Protein AF-A0A1D9LI53-F1 (afdb_monomer_lite)

Sequence (551 aa):
MQDQLKSISTPDSLFHDGNPATGELGTVVTADWLNSMQSAVQSTQQELLAVINSNNGQKADPTRQDQLLQAMRNISWGGNNKPTTLAGYGIAIASQAEAEAGTDNVKAMTPLRVEQALNALGLSGYAKVITSGSLQAVRPNGLYHIDSNLVSGTPDKSNGMLLVNFLNDKWGSQVYWMWGGATYEQRLENGNWQPWVKLLKTGQQSTLADYGITDAASKTDLQKAVNDLVAGAPGALNTLQELAAALGNDANYAASITKQLSGKADKATTLSGYGISDAFPLRPPLGAGVDLNTVQDTGIFHQPRNANISTGQNYPAELAGMLMVYSSESMVYQIYLPYDGSNISWRVGYNKNWSIWKRSVDSTYVDTKAKTEADRGRDEAIKSTNKHFPGQLVPMFTSKPPAGLLICNGAAVSRDIYPDLFSAIGTTYGAGDGTKTFNLPNIPDGFAMLAANGTPVGAITQGEIKSHAHATNSSVDEAGGHLHGMNLTSQGGNSNPAGAVASAGYNWTGYNPSPMNIAGAHTHNITVNIQATGSPNNYASGMKVTICIAY

pLDDT: mean 78.02, std 18.56, range [34.81, 97.12]

Secondary structure (DSSP, 8-state):
-PPPPPPPSSTTSS----BTTTTBPPPP--HHHHHHHHHHHHHHHHHHHHHHHHTTTPPP-TT-SSHHHHHHHHHHHSSSS--SSTGGGT-PBPPHHHHHHT--SSSBPPHHHHHHHHHHTT-SSSPEEE-SEEGGG--SSEEEEE-TTTEE--SSS--EEEEEEEEETTEEEEEEEETTSEEEEEEEETTEEPPPEEEEETT---SGGGGT--SSPPHHHHHHHHHHHHHH--STTHHHHHHHHHTTT-TTHHHHHHHHHHTSPP--SSTGGGT--SSPPBPPPP-TT-BGGG--SSEEEEE--HHHHTT-BS-SSSS-EEEEEEE-SSEEEEEEEETT-PPPEEEEEETTEEPPPEE---TT--------TTSHHHHTTTS-S--PPTT-EEEESSSSPPTTEEE-B--EEETTTSHHHHHHHTTTT--TTSSSEEEPPB--TT------SSS-TTSS-TT----------------------------------S----------------------------------SPPTT---TT---EEEEE-

Organism: NCBI:txid1108595

Foldseek 3Di:
DDDDQDFAPDPVSDWDPADPVVRRHTRDDDPSRVVSVVVVVVVVVVVLQVLLCVLVRDGDDPVDDCSSVQSVCCVQQNGDDDDPDCVSSVAAADDLVCLLVVPDPRHDYDPVSVLSNCVNQQHNDHAAEDQAEEPVPDDDFHKYWDQLVHYDDDPDSATWIKGWFDPDQQWTKIWTDGVQFFIWMWIRHGNDIDDIDTDDGPPDDPDPVNVVNPPDQDPVNVVVVVVVCLVVDPDPSVVVVVVCVVLVVDPPSVVVVVVVVVPDQDPDPDCVSVVNDPDAAADEEDAAQAEVLPVADAHKYWPPDLRSCVNYHDDPDSATFMWGWDDDPFKIKIWTQGPVRAWIWIWMQGNSNIDRIDTDDDPPDDPPDDDDDPVVPPVVVVPCPPPDQQFDKDWDLDPDDDPQKDFQQFDKDFCVVRVRNCVVCPQVSHCRVVPGTHTGHHDAWPDDDDDDDPDDDPDDDPDDDPDDDDDDDDDDDDDDDDDDDDDDDDDDDDDDPDDDDDDDDDDDDDPDPDDPDDDDDDDDPPPPPPPCPDDPVRDHDPRTIGMIGGD

Radius of gyration: 89.28 Å; chains: 1; bounding box: 207×106×240 Å

Structure (mmCIF, N/CA/C/O backbone):
data_AF-A0A1D9LI53-F1
#
_entry.id   AF-A0A1D9LI53-F1
#
loop_
_atom_site.group_PDB
_atom_site.id
_atom_site.type_symbol
_atom_site.label_atom_id
_atom_site.label_alt_id
_atom_site.label_comp_id
_atom_site.label_asym_id
_atom_site.label_entity_id
_atom_site.label_seq_id
_atom_site.pdbx_PDB_ins_code
_atom_site.Cartn_x
_atom_site.Cartn_y
_atom_site.Cartn_z
_atom_site.occupancy
_atom_site.B_iso_or_equiv
_atom_site.auth_seq_id
_atom_site.auth_comp_id
_atom_site.auth_asym_id
_atom_site.auth_atom_id
_atom_site.pdbx_PDB_model_num
ATOM 1 N N . MET A 1 1 ? -48.014 -6.462 95.718 1.00 78.06 1 MET A N 1
ATOM 2 C CA . MET A 1 1 ? -47.935 -7.704 96.534 1.00 78.06 1 MET A CA 1
ATOM 3 C C . MET A 1 1 ? -47.434 -7.382 97.945 1.00 78.06 1 MET A C 1
ATOM 5 O O . MET A 1 1 ? -46.545 -6.549 98.064 1.00 78.06 1 MET A O 1
ATOM 9 N N . GLN A 1 2 ? -48.024 -7.975 98.991 1.00 79.69 2 GLN A N 1
ATOM 10 C CA . GLN A 1 2 ? -47.603 -7.783 100.391 1.00 79.69 2 GLN A CA 1
ATOM 11 C C . GLN A 1 2 ? -46.211 -8.385 100.662 1.00 79.69 2 GLN A C 1
ATOM 13 O O . GLN A 1 2 ? -45.831 -9.366 100.025 1.00 79.69 2 GLN A O 1
ATOM 18 N N . ASP A 1 3 ? -45.494 -7.826 101.639 1.00 79.12 3 ASP A N 1
ATOM 19 C CA . ASP A 1 3 ? -44.270 -8.406 102.200 1.00 79.12 3 ASP A CA 1
ATOM 20 C C . ASP A 1 3 ? -44.484 -9.827 102.755 1.00 79.12 3 ASP A C 1
ATOM 22 O O . ASP A 1 3 ? -45.599 -10.233 103.099 1.00 79.12 3 ASP A O 1
ATOM 26 N N . GLN A 1 4 ? -43.387 -10.583 102.864 1.00 81.94 4 GLN A N 1
ATOM 27 C CA . GLN A 1 4 ? -43.391 -11.955 103.369 1.00 81.94 4 GLN A CA 1
ATOM 28 C C . GLN A 1 4 ? -44.039 -12.048 104.762 1.00 81.94 4 GLN A C 1
ATOM 30 O O . GLN A 1 4 ? -43.874 -11.169 105.611 1.00 81.94 4 GLN A O 1
ATOM 35 N N . LEU A 1 5 ? -44.772 -13.139 105.003 1.00 85.19 5 LEU A N 1
ATOM 36 C CA . LEU A 1 5 ? -45.411 -13.393 106.292 1.00 85.19 5 LEU A CA 1
ATOM 37 C C . LEU A 1 5 ? -44.391 -13.398 107.422 1.00 85.19 5 LEU A C 1
ATOM 39 O O . LEU A 1 5 ? -43.309 -13.972 107.302 1.00 85.19 5 LEU A O 1
ATOM 43 N N . LYS A 1 6 ? -44.786 -12.811 108.549 1.00 83.12 6 LYS A N 1
ATOM 44 C CA . LYS A 1 6 ? -44.000 -12.875 109.777 1.00 83.12 6 LYS A CA 1
ATOM 45 C C . LYS A 1 6 ? -43.859 -14.331 110.229 1.00 83.12 6 LYS A C 1
ATOM 47 O O . LYS A 1 6 ? -44.843 -15.074 110.237 1.00 83.12 6 LYS A O 1
ATOM 52 N N . SER A 1 7 ? -42.648 -14.706 110.631 1.00 83.12 7 SER A N 1
ATOM 53 C CA . SER A 1 7 ? -42.361 -16.013 111.223 1.00 83.12 7 SER A CA 1
ATOM 54 C C . SER A 1 7 ? -43.152 -16.239 112.511 1.00 83.12 7 SER A C 1
ATOM 56 O O . SER A 1 7 ? -43.461 -15.299 113.247 1.00 83.12 7 SER A O 1
ATOM 58 N N . ILE A 1 8 ? -43.461 -17.503 112.790 1.00 85.75 8 ILE A N 1
ATOM 59 C CA . ILE A 1 8 ? -44.105 -17.928 114.035 1.00 85.75 8 ILE A CA 1
ATOM 60 C C . ILE A 1 8 ? -43.053 -17.946 115.148 1.00 85.75 8 ILE A C 1
ATOM 62 O O . ILE A 1 8 ? -41.885 -18.241 114.905 1.00 85.75 8 ILE A O 1
ATOM 66 N N . SER A 1 9 ? -43.454 -17.613 116.374 1.00 82.69 9 SER A N 1
ATOM 67 C CA . SER A 1 9 ? -42.551 -17.518 117.527 1.00 82.69 9 SER A CA 1
ATOM 68 C C . SER A 1 9 ? -42.229 -18.892 118.140 1.00 82.69 9 SER A C 1
ATOM 70 O O . SER A 1 9 ? -42.494 -19.133 119.317 1.00 82.69 9 SER A O 1
ATOM 72 N N . THR A 1 10 ? -41.655 -19.784 117.336 1.00 85.06 10 THR A N 1
ATOM 73 C CA . THR A 1 10 ? -41.112 -21.098 117.718 1.00 85.06 10 THR A CA 1
ATOM 74 C C . THR A 1 10 ? -39.640 -21.183 117.288 1.00 85.06 10 THR A C 1
ATOM 76 O O . THR A 1 10 ? -39.233 -20.441 116.390 1.00 85.06 10 THR A O 1
ATOM 79 N N . PRO A 1 11 ? -38.804 -22.049 117.900 1.00 83.88 11 PRO A N 1
ATOM 80 C CA . PRO A 1 11 ? -37.367 -22.117 117.597 1.00 83.88 11 PRO A CA 1
ATOM 81 C C . PRO A 1 11 ? -37.030 -22.366 116.120 1.00 83.88 11 PRO A C 1
ATOM 83 O O . PRO A 1 11 ? -35.980 -21.934 115.650 1.00 83.88 11 PRO A O 1
ATOM 86 N N . ASP A 1 12 ? -37.921 -23.034 115.388 1.00 89.25 12 ASP A N 1
ATOM 87 C CA . ASP A 1 12 ? -37.799 -23.348 113.962 1.00 89.25 12 ASP A CA 1
ATOM 88 C C . ASP A 1 12 ? -38.785 -22.567 113.073 1.00 89.25 12 ASP A C 1
ATOM 90 O O . ASP A 1 12 ? -38.812 -22.769 111.861 1.00 89.25 12 ASP A O 1
ATOM 94 N N . SER A 1 13 ? -39.569 -21.647 113.649 1.00 89.19 13 SER A N 1
ATOM 95 C CA . SER A 1 13 ? -40.595 -20.853 112.955 1.00 89.19 13 SER A CA 1
ATOM 96 C C . SER A 1 13 ? -41.747 -21.654 112.325 1.00 89.19 13 SER A C 1
ATOM 98 O O . SER A 1 13 ? -42.427 -21.130 111.438 1.00 89.19 13 SER A O 1
ATOM 100 N N . LEU A 1 14 ? -41.998 -22.890 112.774 1.00 88.50 14 LEU A N 1
ATOM 101 C CA . LEU A 1 14 ? -43.106 -23.740 112.319 1.00 88.50 14 LEU A CA 1
ATOM 102 C C . LEU A 1 14 ? -44.172 -23.942 113.405 1.00 88.50 14 LEU A C 1
ATOM 104 O O . LEU A 1 14 ? -43.928 -23.728 114.594 1.00 88.50 14 LEU A O 1
ATOM 108 N N . PHE A 1 15 ? -45.372 -24.348 112.982 1.00 90.56 15 PHE A N 1
ATOM 109 C CA . PHE A 1 15 ? -46.418 -24.811 113.893 1.00 90.56 15 PHE A CA 1
ATOM 110 C C . PHE A 1 15 ? -46.139 -26.250 114.327 1.00 90.56 15 PHE A C 1
ATOM 112 O O . PHE A 1 15 ? -45.889 -27.108 113.483 1.00 90.56 15 PHE A O 1
ATOM 119 N N . HIS A 1 16 ? -46.268 -26.506 115.627 1.00 89.31 16 HIS A N 1
ATOM 120 C CA . HIS A 1 16 ? -46.162 -27.838 116.223 1.00 89.31 16 HIS A CA 1
ATOM 121 C C . HIS A 1 16 ? -47.470 -28.246 116.893 1.00 89.31 16 HIS A C 1
ATOM 123 O O . HIS A 1 16 ? -48.120 -27.416 117.540 1.00 89.31 16 HIS A O 1
ATOM 129 N N . ASP A 1 17 ? -47.827 -29.523 116.777 1.00 89.06 17 ASP A N 1
ATOM 130 C CA . ASP A 1 17 ? -48.927 -30.116 117.537 1.00 89.06 17 ASP A CA 1
ATOM 131 C C . ASP A 1 17 ? -48.568 -30.198 119.027 1.00 89.06 17 ASP A C 1
ATOM 133 O O . ASP A 1 17 ? -47.404 -30.329 119.403 1.00 89.06 17 ASP A O 1
ATOM 137 N N . GLY A 1 18 ? -49.579 -30.137 119.894 1.00 85.31 18 GLY A N 1
ATOM 138 C CA . GLY A 1 18 ? -49.377 -30.417 121.315 1.00 85.31 18 GLY A CA 1
ATOM 139 C C . GLY A 1 18 ? -49.153 -31.907 121.557 1.00 85.31 18 GLY A C 1
ATOM 140 O O . GLY A 1 18 ? -49.663 -32.746 120.814 1.00 85.31 18 GLY A O 1
ATOM 141 N N . ASN A 1 19 ? -48.450 -32.249 122.634 1.00 86.81 19 ASN A N 1
ATOM 142 C CA . ASN A 1 19 ? -48.238 -33.628 123.055 1.00 86.81 19 ASN A CA 1
ATOM 143 C C . ASN A 1 19 ? -48.988 -33.910 124.373 1.00 86.81 19 ASN A C 1
ATOM 145 O O . ASN A 1 19 ? -48.516 -33.545 125.456 1.00 86.81 19 ASN A O 1
ATOM 149 N N . PRO A 1 20 ? -50.140 -34.608 124.322 1.00 80.88 20 PRO A N 1
ATOM 150 C CA . PRO A 1 20 ? -50.950 -34.892 125.506 1.00 80.88 20 PRO A CA 1
ATOM 151 C C . PRO A 1 20 ? -50.238 -35.760 126.550 1.00 80.88 20 PRO A C 1
ATOM 153 O O . PRO A 1 20 ? -50.599 -35.713 127.723 1.00 80.88 20 PRO A O 1
ATOM 156 N N . ALA A 1 21 ? -49.241 -36.555 126.142 1.00 82.31 21 ALA A N 1
ATOM 157 C CA . ALA A 1 21 ? -48.503 -37.442 127.037 1.00 82.31 21 ALA A CA 1
ATOM 158 C C . ALA A 1 21 ? -47.450 -36.700 127.879 1.00 82.31 21 ALA A C 1
ATOM 160 O O . ALA A 1 21 ? -47.106 -37.161 128.964 1.00 82.31 21 ALA A O 1
ATOM 161 N N . THR A 1 22 ? -46.948 -35.558 127.397 1.00 83.81 22 THR A N 1
ATOM 162 C CA . THR A 1 22 ? -45.943 -34.730 128.091 1.00 83.81 22 THR A CA 1
ATOM 163 C C . THR A 1 22 ? -46.527 -33.440 128.669 1.00 83.81 22 THR A C 1
ATOM 165 O O . THR A 1 22 ? -45.850 -32.753 129.430 1.00 83.81 22 THR A O 1
ATOM 168 N N . GLY A 1 23 ? -47.780 -33.114 128.333 1.00 84.44 23 GLY A N 1
ATOM 169 C CA . GLY A 1 23 ? -48.432 -31.858 128.712 1.00 84.44 23 GLY A CA 1
ATOM 170 C C . GLY A 1 23 ? -47.985 -30.653 127.878 1.00 84.44 23 GLY A C 1
ATOM 171 O O . GLY A 1 23 ? -48.347 -29.524 128.203 1.00 84.44 23 GLY A O 1
ATOM 172 N N . GLU A 1 24 ? -47.206 -30.872 126.816 1.00 85.00 24 GLU A N 1
ATOM 173 C CA . GLU A 1 24 ? -46.752 -29.819 125.909 1.00 85.00 24 GLU A CA 1
ATOM 174 C C . GLU A 1 24 ? -47.931 -29.291 125.083 1.00 85.00 24 GLU A C 1
ATOM 176 O O . GLU A 1 24 ? -48.647 -30.051 124.425 1.00 85.00 24 GLU A O 1
ATOM 181 N N . LEU A 1 25 ? -48.166 -27.981 125.144 1.00 83.88 25 LEU A N 1
ATOM 182 C CA . LEU A 1 25 ? -49.247 -27.333 124.406 1.00 83.88 25 LEU A CA 1
ATOM 183 C C . LEU A 1 25 ? -48.830 -27.104 122.952 1.00 83.88 25 LEU A C 1
ATOM 185 O O . LEU A 1 25 ? -47.687 -26.752 122.675 1.00 83.88 25 LEU A O 1
ATOM 189 N N . GLY A 1 26 ? -49.779 -27.260 122.028 1.00 86.19 26 GLY A N 1
ATOM 190 C CA . GLY A 1 26 ? -49.544 -26.967 120.617 1.00 86.19 26 GLY A CA 1
ATOM 191 C C . GLY A 1 26 ? -49.272 -25.484 120.371 1.00 86.19 26 GLY A C 1
ATOM 192 O O . GLY A 1 26 ? -49.660 -24.613 121.156 1.00 86.19 26 GLY A O 1
ATOM 193 N N . THR A 1 27 ? -48.623 -25.189 119.248 1.00 90.69 27 THR A N 1
ATOM 194 C CA . THR A 1 27 ? -48.336 -23.811 118.846 1.00 90.69 27 THR A CA 1
ATOM 195 C C . THR A 1 27 ? -49.636 -23.085 118.523 1.00 90.69 27 THR A C 1
ATOM 197 O O . THR A 1 27 ? -50.398 -23.495 117.648 1.00 90.69 27 THR A O 1
ATOM 200 N N . VAL A 1 28 ? -49.895 -21.980 119.219 1.00 86.19 28 VAL A N 1
ATOM 201 C CA . VAL A 1 28 ? -51.108 -21.190 119.001 1.00 86.19 28 VAL A CA 1
ATOM 202 C C . VAL A 1 28 ? -51.012 -20.437 117.679 1.00 86.19 28 VAL A C 1
ATOM 204 O O . VAL A 1 28 ? -50.047 -19.714 117.421 1.00 86.19 28 VAL A O 1
ATOM 207 N N . VAL A 1 29 ? -52.058 -20.548 116.862 1.00 88.12 29 VAL A N 1
ATOM 208 C CA . VAL A 1 29 ? -52.227 -19.706 115.679 1.00 88.12 29 VAL A CA 1
ATOM 209 C C . VAL A 1 29 ? -52.637 -18.304 116.131 1.00 88.12 29 VAL A C 1
ATOM 211 O O . VAL A 1 29 ? -53.747 -18.092 116.617 1.00 88.12 29 VAL A O 1
ATOM 214 N N . THR A 1 30 ? -51.726 -17.338 116.007 1.00 88.44 30 THR A N 1
ATOM 215 C CA . THR A 1 30 ? -51.964 -15.971 116.484 1.00 88.44 30 THR A CA 1
ATOM 216 C C . THR A 1 30 ? -52.843 -15.177 115.519 1.00 88.44 30 THR A C 1
ATOM 218 O O . THR A 1 30 ? -52.826 -15.391 114.303 1.00 88.44 30 THR A O 1
ATOM 221 N N . ALA A 1 31 ? -53.581 -14.202 116.060 1.00 87.56 31 ALA A N 1
ATOM 222 C CA . ALA A 1 31 ? -54.343 -13.250 115.253 1.00 87.56 31 ALA A CA 1
ATOM 223 C C . ALA A 1 31 ? -53.432 -12.478 114.285 1.00 87.56 31 ALA A C 1
ATOM 225 O O . ALA A 1 31 ? -53.805 -12.269 113.137 1.00 87.56 31 ALA A O 1
ATOM 226 N N . ASP A 1 32 ? -52.217 -12.119 114.707 1.00 86.31 32 ASP A N 1
ATOM 227 C CA . ASP A 1 32 ? -51.236 -11.441 113.853 1.00 86.31 32 ASP A CA 1
ATOM 228 C C . ASP A 1 32 ? -50.851 -12.275 112.626 1.00 86.31 32 ASP A C 1
ATOM 230 O O . ASP A 1 32 ? -50.770 -11.739 111.517 1.00 86.31 32 ASP A O 1
ATOM 234 N N . TRP A 1 33 ? -50.645 -13.586 112.797 1.00 88.25 33 TRP A N 1
ATOM 235 C CA . TRP A 1 33 ? -50.317 -14.481 111.688 1.00 88.25 33 TRP A CA 1
ATOM 236 C C . TRP A 1 33 ? -51.524 -14.696 110.765 1.00 88.25 33 TRP A C 1
ATOM 238 O O . TRP A 1 33 ? -51.392 -14.541 109.550 1.00 88.25 33 TRP A O 1
ATOM 248 N N . LEU A 1 34 ? -52.718 -14.952 111.318 1.00 89.94 34 LEU A N 1
ATOM 249 C CA . LEU A 1 34 ? -53.946 -15.117 110.524 1.00 89.94 34 LEU A CA 1
ATOM 250 C C . LEU A 1 34 ? -54.336 -13.845 109.763 1.00 89.94 34 LEU A C 1
ATOM 252 O O . LEU A 1 34 ? -54.677 -13.925 108.585 1.00 89.94 34 LEU A O 1
ATOM 256 N N . ASN A 1 35 ? -54.228 -12.669 110.385 1.00 89.88 35 ASN A N 1
ATOM 257 C CA . ASN A 1 35 ? -54.489 -11.387 109.728 1.00 89.88 35 ASN A CA 1
ATOM 258 C C . ASN A 1 35 ? -53.451 -11.089 108.636 1.00 89.88 35 ASN A C 1
ATOM 260 O O . ASN A 1 35 ? -53.804 -10.569 107.575 1.00 89.88 35 ASN A O 1
ATOM 264 N N . SER A 1 36 ? -52.180 -11.448 108.861 1.00 89.12 36 SER A N 1
ATOM 265 C CA . SER A 1 36 ? -51.131 -11.333 107.838 1.00 89.12 36 SER A CA 1
ATOM 266 C C . SER A 1 36 ? -51.402 -12.270 106.659 1.00 89.12 36 SER A C 1
ATOM 268 O O . SER A 1 36 ? -51.256 -11.855 105.512 1.00 89.12 36 SER A O 1
ATOM 270 N N . MET A 1 37 ? -51.861 -13.498 106.924 1.00 90.19 37 MET A N 1
ATOM 271 C CA . MET A 1 37 ? -52.262 -14.450 105.887 1.00 90.19 37 MET A CA 1
ATOM 272 C C . MET A 1 37 ? -53.474 -13.970 105.091 1.00 90.19 37 MET A C 1
ATOM 274 O O . MET A 1 37 ? -53.441 -13.985 103.861 1.00 90.19 37 MET A O 1
ATOM 278 N N . GLN A 1 38 ? -54.515 -13.489 105.773 1.00 91.50 38 GLN A N 1
ATOM 279 C CA . GLN A 1 38 ? -55.689 -12.902 105.132 1.00 91.50 38 GLN A CA 1
ATOM 280 C C . GLN A 1 38 ? -55.295 -11.724 104.235 1.00 91.50 38 GLN A C 1
ATOM 282 O O . GLN A 1 38 ? -55.732 -11.656 103.086 1.00 91.50 38 GLN A O 1
ATOM 287 N N . SER A 1 39 ? -54.437 -10.830 104.729 1.00 90.69 39 SER A N 1
ATOM 288 C CA . SER A 1 39 ? -53.945 -9.686 103.957 1.00 90.69 39 SER A CA 1
ATOM 289 C C . SER A 1 39 ? -53.164 -10.133 102.716 1.00 90.69 39 SER A C 1
ATOM 291 O O . SER A 1 39 ? -53.350 -9.562 101.642 1.00 90.69 39 SER A O 1
ATOM 293 N N . ALA A 1 40 ? -52.357 -11.197 102.817 1.00 91.44 40 ALA A N 1
ATOM 294 C CA . ALA A 1 40 ? -51.507 -11.649 101.713 1.00 91.44 40 ALA A CA 1
ATOM 295 C C . ALA A 1 40 ? -52.348 -12.273 100.595 1.00 91.44 40 ALA A C 1
ATOM 297 O O . ALA A 1 40 ? -52.127 -12.015 99.405 1.00 91.44 40 ALA A O 1
ATOM 298 N N . VAL A 1 41 ? -53.371 -13.037 100.987 1.00 92.00 41 VAL A N 1
ATOM 299 C CA . VAL A 1 41 ? -54.376 -13.581 100.071 1.00 92.00 41 VAL A CA 1
ATOM 300 C C . VAL A 1 41 ? -55.159 -12.449 99.406 1.00 92.00 41 VAL A C 1
ATOM 302 O O . VAL A 1 41 ? -55.269 -12.437 98.182 1.00 92.00 41 VAL A O 1
ATOM 305 N N . GLN A 1 42 ? -55.639 -11.463 100.171 1.00 93.12 42 GLN A N 1
ATOM 306 C CA . GLN A 1 42 ? -56.366 -10.311 99.625 1.00 93.12 42 GLN A CA 1
ATOM 307 C C . GLN A 1 42 ? -55.504 -9.478 98.670 1.00 93.12 42 GLN A C 1
ATOM 309 O O . GLN A 1 42 ? -55.980 -9.096 97.605 1.00 93.12 42 GLN A O 1
ATOM 314 N N . SER A 1 43 ? -54.232 -9.236 98.998 1.00 93.94 43 SER A N 1
ATOM 315 C CA . SER A 1 43 ? -53.300 -8.517 98.123 1.00 93.94 43 SER A CA 1
ATOM 316 C C . SER A 1 43 ? -53.088 -9.263 96.804 1.00 93.94 43 SER A C 1
ATOM 318 O O . SER A 1 43 ? -53.175 -8.659 95.738 1.00 93.94 43 SER A O 1
ATOM 320 N N . THR A 1 44 ? -52.890 -10.583 96.852 1.00 91.75 44 THR A N 1
ATOM 321 C CA . THR A 1 44 ? -52.752 -11.408 95.640 1.00 91.75 44 THR A CA 1
ATOM 322 C C . THR A 1 44 ? -54.038 -11.399 94.809 1.00 91.75 44 THR A C 1
ATOM 324 O O . THR A 1 44 ? -53.993 -11.250 93.589 1.00 91.75 44 THR A O 1
ATOM 327 N N . GLN A 1 45 ? -55.199 -11.502 95.462 1.00 92.31 45 GLN A N 1
ATOM 328 C CA . GLN A 1 45 ? -56.497 -11.395 94.796 1.00 92.31 45 GLN A CA 1
ATOM 329 C C . GLN A 1 45 ? -56.676 -10.030 94.128 1.00 92.31 45 GLN A C 1
ATOM 331 O O . GLN A 1 45 ? -57.158 -9.980 93.004 1.00 92.31 45 GLN A O 1
ATOM 336 N N . GLN A 1 46 ? -56.258 -8.934 94.764 1.00 92.31 46 GLN A N 1
ATOM 337 C CA . GLN A 1 46 ? -56.341 -7.592 94.183 1.00 92.31 46 GLN A CA 1
ATOM 338 C C . GLN A 1 46 ? -55.496 -7.444 92.911 1.00 92.31 46 GLN A C 1
ATOM 340 O O . GLN A 1 46 ? -55.981 -6.848 91.955 1.00 92.31 46 GLN A O 1
ATOM 345 N N . GLU A 1 47 ? -54.292 -8.022 92.851 1.00 93.25 47 GLU A N 1
ATOM 346 C CA . GLU A 1 47 ? -53.464 -8.028 91.629 1.00 93.25 47 GLU A CA 1
ATOM 347 C C . GLU A 1 47 ? -54.157 -8.801 90.493 1.00 93.25 47 GLU A C 1
ATOM 349 O O . GLU A 1 47 ? -54.269 -8.312 89.368 1.00 93.25 47 GLU A O 1
ATOM 354 N N . LEU A 1 48 ? -54.710 -9.985 90.789 1.00 92.62 48 LEU A N 1
ATOM 355 C CA . LEU A 1 48 ? -55.471 -10.768 89.805 1.00 92.62 48 LEU A CA 1
ATOM 356 C C . LEU A 1 48 ? -56.741 -10.036 89.347 1.00 92.62 48 LEU A C 1
ATOM 358 O O . LEU A 1 48 ? -57.072 -10.047 88.160 1.00 92.62 48 LEU A O 1
ATOM 362 N N . LEU A 1 49 ? -57.436 -9.367 90.269 1.00 92.38 49 LEU A N 1
ATOM 363 C CA . LEU A 1 49 ? -58.586 -8.523 89.959 1.00 92.38 49 LEU A CA 1
ATOM 364 C C . LEU A 1 49 ? -58.180 -7.319 89.108 1.00 92.38 49 LEU A C 1
ATOM 366 O O . LEU A 1 49 ? -58.920 -6.970 88.197 1.00 92.38 49 LEU A O 1
ATOM 370 N N . ALA A 1 50 ? -57.020 -6.704 89.345 1.00 92.38 50 ALA A N 1
ATOM 371 C CA . ALA A 1 50 ? -56.516 -5.605 88.524 1.00 92.38 50 ALA A CA 1
ATOM 372 C C . ALA A 1 50 ? -56.270 -6.060 87.078 1.00 92.38 50 ALA A C 1
ATOM 374 O O . ALA A 1 50 ? -56.695 -5.379 86.143 1.00 92.38 50 ALA A O 1
ATOM 375 N N . VAL A 1 51 ? -55.685 -7.248 86.890 1.00 94.06 51 VAL A N 1
ATOM 376 C CA . VAL A 1 51 ? -55.528 -7.867 85.565 1.00 94.06 51 VAL A CA 1
ATOM 377 C C . VAL A 1 51 ? -56.891 -8.091 84.902 1.00 94.06 51 VAL A C 1
ATOM 379 O O . VAL A 1 51 ? -57.082 -7.670 83.763 1.00 94.06 51 VAL A O 1
ATOM 382 N N . ILE A 1 52 ? -57.867 -8.673 85.609 1.00 93.56 52 ILE A N 1
ATOM 383 C CA . ILE A 1 52 ? -59.223 -8.899 85.072 1.00 93.56 52 ILE A CA 1
ATOM 384 C C . ILE A 1 52 ? -59.914 -7.574 84.722 1.00 93.56 52 ILE A C 1
ATOM 386 O O . ILE A 1 52 ? -60.465 -7.443 83.634 1.00 93.56 52 ILE A O 1
ATOM 390 N N . ASN A 1 53 ? -59.838 -6.574 85.598 1.00 91.38 53 ASN A N 1
ATOM 391 C CA . ASN A 1 53 ? -60.489 -5.277 85.412 1.00 91.38 53 ASN A CA 1
ATOM 392 C C . ASN A 1 53 ? -59.863 -4.459 84.275 1.00 91.38 53 ASN A C 1
ATOM 394 O O . ASN A 1 53 ? -60.563 -3.688 83.614 1.00 91.38 53 ASN A O 1
ATOM 398 N N . SER A 1 54 ? -58.564 -4.640 84.009 1.00 89.94 54 SER A N 1
ATOM 399 C CA . SER A 1 54 ? -57.886 -3.998 82.876 1.00 89.94 54 SER A CA 1
ATOM 400 C C . SER A 1 54 ? -58.430 -4.455 81.515 1.00 89.94 54 SER A C 1
ATOM 402 O O . SER A 1 54 ? -58.306 -3.742 80.520 1.00 89.94 54 SER A O 1
ATOM 404 N N . ASN A 1 55 ? -59.099 -5.611 81.465 1.00 89.75 55 ASN A N 1
ATOM 405 C CA . ASN A 1 55 ? -59.736 -6.128 80.263 1.00 89.75 55 ASN A CA 1
ATOM 406 C C . ASN A 1 55 ? -61.077 -5.422 79.989 1.00 89.75 55 ASN A C 1
ATOM 408 O O . ASN A 1 55 ? -62.136 -5.919 80.370 1.00 89.75 55 ASN A O 1
ATOM 412 N N . ASN A 1 56 ? -61.044 -4.263 79.322 1.00 85.00 56 ASN A N 1
ATOM 413 C CA . ASN A 1 56 ? -62.235 -3.497 78.914 1.00 85.00 56 ASN A CA 1
ATOM 414 C C . ASN A 1 56 ? -63.220 -3.193 80.064 1.00 85.00 56 ASN A C 1
ATOM 416 O O . ASN A 1 56 ? -64.428 -3.098 79.847 1.00 85.00 56 ASN A O 1
ATOM 420 N N . GLY A 1 57 ? -62.726 -3.061 81.299 1.00 83.69 57 GLY A N 1
ATOM 421 C CA . GLY A 1 57 ? -63.564 -2.789 82.468 1.00 83.69 57 GLY A CA 1
ATOM 422 C C . GLY A 1 57 ? -64.409 -3.979 82.938 1.00 83.69 57 GLY A C 1
ATOM 423 O O . GLY A 1 57 ? -65.395 -3.773 83.651 1.00 83.69 57 GLY A O 1
ATOM 424 N N . GLN A 1 58 ? -64.059 -5.211 82.544 1.00 87.44 58 GLN A N 1
ATOM 425 C CA . GLN A 1 58 ? -64.713 -6.430 83.023 1.00 87.44 58 GLN A CA 1
ATOM 426 C C . GLN A 1 58 ? -64.707 -6.483 84.557 1.00 87.44 58 GLN A C 1
ATOM 428 O O . GLN A 1 58 ? -63.682 -6.254 85.185 1.00 87.44 58 GLN A O 1
ATOM 433 N N . LYS A 1 59 ? -65.842 -6.838 85.170 1.00 89.81 59 LYS A N 1
ATOM 434 C CA . LYS A 1 59 ? -65.915 -7.122 86.611 1.00 89.81 59 LYS A CA 1
ATOM 435 C C . LYS A 1 59 ? -65.718 -8.612 86.864 1.00 89.81 59 LYS A C 1
ATOM 437 O O . LYS A 1 59 ? -66.189 -9.433 86.078 1.00 89.81 59 LYS A O 1
ATOM 442 N N . ALA A 1 60 ? -65.056 -8.950 87.966 1.00 90.44 60 ALA A N 1
ATOM 443 C CA . ALA A 1 60 ? -64.871 -10.339 88.361 1.00 90.44 60 ALA A CA 1
ATOM 444 C C . ALA A 1 60 ? -66.200 -11.015 88.734 1.00 90.44 60 ALA A C 1
ATOM 446 O O . ALA A 1 60 ? -66.991 -10.476 89.509 1.00 90.44 60 ALA A O 1
ATOM 447 N N . ASP A 1 61 ? -66.406 -12.213 88.196 1.00 91.88 61 ASP A N 1
ATOM 448 C CA . ASP A 1 61 ? -67.578 -13.059 88.401 1.00 91.88 61 ASP A CA 1
ATOM 449 C C . ASP A 1 61 ? -67.162 -14.386 89.059 1.00 91.88 61 ASP A C 1
ATOM 451 O O . ASP A 1 61 ? -66.483 -15.194 88.426 1.00 91.88 61 ASP A O 1
ATOM 455 N N . PRO A 1 62 ? -67.552 -14.670 90.308 1.00 90.69 62 PRO A N 1
ATOM 456 C CA . PRO A 1 62 ? -67.132 -15.891 90.997 1.00 90.69 62 PRO A CA 1
ATOM 457 C C . PRO A 1 62 ? -67.622 -17.190 90.329 1.00 90.69 62 PRO A C 1
ATOM 459 O O . PRO A 1 62 ? -67.110 -18.260 90.647 1.00 90.69 62 PRO A O 1
ATOM 462 N N . THR A 1 63 ? -68.584 -17.129 89.401 1.00 94.25 63 THR A N 1
ATOM 463 C CA . THR A 1 63 ? -69.093 -18.306 88.677 1.00 94.25 63 THR A CA 1
ATOM 464 C C . THR A 1 63 ? -68.226 -18.716 87.480 1.00 94.25 63 THR A C 1
ATOM 466 O O . THR A 1 63 ? -68.394 -19.814 86.946 1.00 94.25 63 THR A O 1
ATOM 469 N N . ARG A 1 64 ? -67.266 -17.876 87.063 1.00 92.00 64 ARG A N 1
ATOM 470 C CA . ARG A 1 64 ? -66.418 -18.102 85.881 1.00 92.00 64 ARG A CA 1
ATOM 471 C C . ARG A 1 64 ? -64.969 -18.428 86.236 1.00 92.00 64 ARG A C 1
ATOM 473 O O . ARG A 1 64 ? -64.320 -17.690 86.972 1.00 92.00 64 ARG A O 1
ATOM 480 N N . GLN A 1 65 ? -64.420 -19.460 85.594 1.00 91.19 65 GLN A N 1
ATOM 481 C CA . GLN A 1 65 ? -63.046 -19.952 85.806 1.00 91.19 65 GLN A CA 1
ATOM 482 C C . GLN A 1 65 ? -62.051 -19.546 84.696 1.00 91.19 65 GLN A C 1
ATOM 484 O O . GLN A 1 65 ? -60.888 -19.935 84.724 1.00 91.19 65 GLN A O 1
ATOM 489 N N . ASP A 1 66 ? -62.482 -18.767 83.700 1.00 92.38 66 ASP A N 1
ATOM 490 C CA . ASP A 1 66 ? -61.700 -18.430 82.499 1.00 92.38 66 ASP A CA 1
ATOM 491 C C . ASP A 1 66 ? -61.326 -16.940 82.394 1.00 92.38 66 ASP A C 1
ATOM 493 O O . ASP A 1 66 ? -60.626 -16.535 81.471 1.00 92.38 66 ASP A O 1
ATOM 497 N N . GLN A 1 67 ? -61.763 -16.114 83.345 1.00 93.88 67 GLN A N 1
ATOM 498 C CA . GLN A 1 67 ? -61.667 -14.649 83.278 1.00 93.88 67 GLN A CA 1
ATOM 499 C C . GLN A 1 67 ? -60.229 -14.140 83.287 1.00 93.88 67 GLN A C 1
ATOM 501 O O . GLN A 1 67 ? -59.884 -13.249 82.517 1.00 93.88 67 GLN A O 1
ATOM 506 N N . LEU A 1 68 ? -59.380 -14.727 84.136 1.00 93.12 68 LEU A N 1
ATOM 507 C CA . LEU A 1 68 ? -57.963 -14.383 84.190 1.00 93.12 68 LEU A CA 1
ATOM 508 C C . LEU A 1 68 ? -57.267 -14.755 82.876 1.00 93.12 68 LEU A C 1
ATOM 510 O O . LEU A 1 68 ? -56.522 -13.956 82.320 1.00 93.12 68 LEU A O 1
ATOM 514 N N . LEU A 1 69 ? -57.557 -15.946 82.341 1.00 91.94 69 LEU A N 1
ATOM 515 C CA . LEU A 1 69 ? -57.027 -16.389 81.052 1.00 91.94 69 LEU A CA 1
ATOM 516 C C . LEU A 1 69 ? -57.504 -15.477 79.913 1.00 91.94 69 LEU A C 1
ATOM 518 O O . LEU A 1 69 ? -56.718 -15.134 79.031 1.00 91.94 69 LEU A O 1
ATOM 522 N N . GLN A 1 70 ? -58.772 -15.067 79.937 1.00 92.00 70 GLN A N 1
ATOM 523 C CA . GLN A 1 70 ? -59.347 -14.134 78.975 1.00 92.00 70 GLN A CA 1
ATOM 524 C C . GLN A 1 70 ? -58.659 -12.765 79.039 1.00 92.00 70 GLN A C 1
ATOM 526 O O . GLN A 1 70 ? -58.255 -12.244 78.001 1.00 92.00 70 GLN A O 1
ATOM 531 N N . ALA A 1 71 ? -58.467 -12.219 80.240 1.00 92.94 71 ALA A N 1
ATOM 532 C CA . ALA A 1 71 ? -57.775 -10.953 80.440 1.00 92.94 71 ALA A CA 1
ATOM 533 C C . ALA A 1 71 ? -56.320 -11.021 79.957 1.00 92.94 71 ALA A C 1
ATOM 535 O O . ALA A 1 71 ? -55.888 -10.164 79.192 1.00 92.94 71 ALA A O 1
ATOM 536 N N . MET A 1 72 ? -55.592 -12.089 80.295 1.00 92.69 72 MET A N 1
ATOM 537 C CA . MET A 1 72 ? -54.218 -12.305 79.826 1.00 92.69 72 MET A CA 1
ATOM 538 C C . MET A 1 72 ? -54.123 -12.410 78.301 1.00 92.69 72 MET A C 1
ATOM 540 O O . MET A 1 72 ? -53.205 -11.851 77.702 1.00 92.69 72 MET A O 1
ATOM 544 N N . ARG A 1 73 ? -55.075 -13.091 77.650 1.00 91.69 73 ARG A N 1
ATOM 545 C CA . ARG A 1 73 ? -55.166 -13.154 76.182 1.00 91.69 73 ARG A CA 1
ATOM 546 C C . ARG A 1 73 ? -55.422 -11.771 75.581 1.00 91.69 73 ARG A C 1
ATOM 548 O O . ARG A 1 73 ? -54.735 -11.388 74.638 1.00 91.69 73 ARG A O 1
ATOM 555 N N . ASN A 1 74 ? -56.335 -10.995 76.162 1.00 89.81 74 ASN A N 1
ATOM 556 C CA . ASN A 1 74 ? -56.616 -9.647 75.679 1.00 89.81 74 ASN A CA 1
ATOM 557 C C . ASN A 1 74 ? -55.427 -8.689 75.874 1.00 89.81 74 ASN A C 1
ATOM 559 O O . ASN A 1 74 ? -55.116 -7.927 74.969 1.00 89.81 74 ASN A O 1
ATOM 563 N N . ILE A 1 75 ? -54.703 -8.779 76.994 1.00 90.12 75 ILE A N 1
ATOM 564 C CA . ILE A 1 75 ? -53.466 -8.009 77.221 1.00 90.12 75 ILE A CA 1
ATOM 565 C C . ILE A 1 75 ? -52.381 -8.405 76.213 1.00 90.12 75 ILE A C 1
ATOM 567 O O . ILE A 1 75 ? -51.674 -7.548 75.691 1.00 90.12 75 ILE A O 1
ATOM 571 N N . SER A 1 76 ? -52.245 -9.702 75.930 1.00 89.06 76 SER A N 1
ATOM 572 C CA . SER A 1 76 ? -51.155 -10.214 75.094 1.00 89.06 76 SER A CA 1
ATOM 573 C C . SER A 1 76 ? -51.363 -9.966 73.595 1.00 89.06 76 SER A C 1
ATOM 575 O O . SER A 1 76 ? -50.386 -9.817 72.865 1.00 89.06 76 SER A O 1
ATOM 577 N N . TRP A 1 77 ? -52.608 -9.969 73.106 1.00 88.25 77 TRP A N 1
ATOM 578 C CA . TRP A 1 77 ? -52.892 -9.843 71.667 1.00 88.25 77 TRP A CA 1
ATOM 579 C C . TRP A 1 77 ? -54.227 -9.164 71.311 1.00 88.25 77 TRP A C 1
ATOM 581 O O . TRP A 1 77 ? -54.675 -9.254 70.172 1.00 88.25 77 TRP A O 1
ATOM 591 N N . GLY A 1 78 ? -54.883 -8.479 72.250 1.00 87.06 78 GLY A N 1
ATOM 592 C CA . GLY A 1 78 ? -56.090 -7.686 71.976 1.00 87.06 78 GLY A CA 1
ATOM 593 C C . GLY A 1 78 ? -57.362 -8.497 71.700 1.00 87.06 78 GLY A C 1
ATOM 594 O O . GLY A 1 78 ? -58.329 -7.951 71.171 1.00 87.06 78 GLY A O 1
ATOM 595 N N . GLY A 1 79 ? -57.382 -9.798 72.020 1.00 87.38 79 GLY A N 1
ATOM 596 C CA . GLY A 1 79 ? -58.583 -10.623 71.879 1.00 87.38 79 GLY A CA 1
ATOM 597 C C . GLY A 1 79 ? -58.457 -12.051 72.417 1.00 87.38 79 GLY A C 1
ATOM 598 O O . GLY A 1 79 ? -57.431 -12.459 72.956 1.00 87.38 79 GLY A O 1
ATOM 599 N N . ASN A 1 80 ? -59.523 -12.845 72.254 1.00 86.12 80 ASN A N 1
ATOM 600 C CA . ASN A 1 80 ? -59.617 -14.208 72.803 1.00 86.12 80 ASN A CA 1
ATOM 601 C C . ASN A 1 80 ? -58.732 -15.245 72.083 1.00 86.12 80 ASN A C 1
ATOM 603 O O . ASN A 1 80 ? -58.390 -16.268 72.679 1.00 86.12 80 ASN A O 1
ATOM 607 N N . ASN A 1 81 ? -58.385 -15.002 70.818 1.00 89.31 81 ASN A N 1
ATOM 608 C CA . ASN A 1 81 ? -57.607 -15.914 69.981 1.00 89.31 81 ASN A CA 1
ATOM 609 C C . ASN A 1 81 ? -56.264 -15.282 69.626 1.00 89.31 81 ASN A C 1
ATOM 611 O O . ASN A 1 81 ? -56.195 -14.082 69.369 1.00 89.31 81 ASN A O 1
ATOM 615 N N . LYS A 1 82 ? -55.213 -16.105 69.559 1.00 92.06 82 LYS A N 1
ATOM 616 C CA . LYS A 1 82 ? -53.903 -15.674 69.065 1.00 92.06 82 LYS A CA 1
ATOM 617 C C . LYS A 1 82 ? -54.037 -15.241 67.591 1.00 92.06 82 LYS A C 1
ATOM 619 O O . LYS A 1 82 ? -54.514 -16.049 66.790 1.00 92.06 82 LYS A O 1
ATOM 624 N N . PRO A 1 83 ? -53.624 -14.021 67.214 1.00 91.50 83 PRO A N 1
ATOM 625 C CA . PRO A 1 83 ? -53.687 -13.566 65.834 1.00 91.50 83 PRO A CA 1
ATOM 626 C C . PRO A 1 83 ? -52.853 -14.439 64.892 1.00 91.50 83 PRO A C 1
ATOM 628 O O . PRO A 1 83 ? -51.772 -14.907 65.244 1.00 91.50 83 PRO A O 1
ATOM 631 N N . THR A 1 84 ? -53.346 -14.631 63.669 1.00 92.19 84 THR A N 1
ATOM 632 C CA . THR A 1 84 ? -52.640 -15.357 62.596 1.00 92.19 84 THR A CA 1
ATOM 633 C C . THR A 1 84 ? -51.983 -14.422 61.580 1.00 92.19 84 THR A C 1
ATOM 635 O O . THR A 1 84 ? -51.302 -14.882 60.668 1.00 92.19 84 THR A O 1
ATOM 638 N N . THR A 1 85 ? -52.172 -13.107 61.726 1.00 87.50 85 THR A N 1
ATOM 639 C CA . THR A 1 85 ? -51.630 -12.080 60.831 1.00 87.50 85 THR A CA 1
ATOM 640 C C . THR A 1 85 ? -50.919 -10.992 61.630 1.00 87.50 85 THR A C 1
ATOM 642 O O . THR A 1 85 ? -51.275 -10.715 62.774 1.00 87.50 85 THR A O 1
ATOM 645 N N . LEU A 1 86 ? -49.935 -10.341 61.006 1.00 86.62 86 LEU A N 1
ATOM 646 C CA . LEU A 1 86 ? -49.214 -9.195 61.576 1.00 86.62 86 LEU A CA 1
ATOM 647 C C . LEU A 1 86 ? -50.165 -8.045 61.951 1.00 86.62 86 LEU A C 1
ATOM 649 O O . LEU A 1 86 ? -50.049 -7.488 63.039 1.00 86.62 86 LEU A O 1
ATOM 653 N N . ALA A 1 87 ? -51.165 -7.762 61.108 1.00 84.31 87 ALA A N 1
ATOM 654 C CA . ALA A 1 87 ? -52.181 -6.747 61.388 1.00 84.31 87 ALA A CA 1
ATOM 655 C C . ALA A 1 87 ? -52.986 -7.061 62.661 1.00 84.31 87 ALA A C 1
ATOM 657 O O . ALA A 1 87 ? -53.295 -6.157 63.430 1.00 84.31 87 ALA A O 1
ATOM 658 N N . GLY A 1 88 ? -53.272 -8.341 62.925 1.00 86.00 88 GLY A N 1
ATOM 659 C CA . GLY A 1 88 ? -53.939 -8.757 64.158 1.00 86.00 88 GLY A CA 1
ATOM 660 C C . GLY A 1 88 ? -53.078 -8.598 65.418 1.00 86.00 88 GLY A C 1
ATOM 661 O O . GLY A 1 88 ? -53.629 -8.501 66.505 1.00 86.00 88 GLY A O 1
ATOM 662 N N . TYR A 1 89 ? -51.752 -8.508 65.282 1.00 87.38 89 TYR A N 1
ATOM 663 C CA . TYR A 1 89 ? -50.837 -8.098 66.356 1.00 87.38 89 TYR A CA 1
ATOM 664 C C . TYR A 1 89 ? -50.667 -6.572 66.463 1.00 87.38 89 TYR A C 1
ATOM 666 O O . TYR A 1 89 ? -49.846 -6.103 67.246 1.00 87.38 89 TYR A O 1
ATOM 674 N N . GLY A 1 90 ? -51.396 -5.786 65.663 1.00 86.12 90 GLY A N 1
ATOM 675 C CA . GLY A 1 90 ? -51.235 -4.332 65.591 1.00 86.12 90 GLY A CA 1
ATOM 676 C C . GLY A 1 90 ? -50.010 -3.872 64.791 1.00 86.12 90 GLY A C 1
ATOM 677 O O . GLY A 1 90 ? -49.680 -2.689 64.811 1.00 86.12 90 GLY A O 1
ATOM 678 N N . ILE A 1 91 ? -49.335 -4.774 64.068 1.00 89.44 91 ILE A N 1
ATOM 679 C CA . ILE A 1 91 ? -48.186 -4.430 63.225 1.00 89.44 91 ILE A CA 1
ATOM 680 C C . ILE A 1 91 ? -48.704 -3.961 61.864 1.00 89.44 91 ILE A C 1
ATOM 682 O O . ILE A 1 91 ? -49.256 -4.742 61.083 1.00 89.44 91 ILE A O 1
ATOM 686 N N . ALA A 1 92 ? -48.516 -2.674 61.577 1.00 92.50 92 ALA A N 1
ATOM 687 C CA . ALA A 1 92 ? -48.891 -2.086 60.300 1.00 92.50 92 ALA A CA 1
ATOM 688 C C . ALA A 1 92 ? -48.006 -2.626 59.164 1.00 92.50 92 ALA A C 1
ATOM 690 O O . ALA A 1 92 ? -46.781 -2.683 59.278 1.00 92.50 92 ALA A O 1
ATOM 691 N N . ILE A 1 93 ? -48.640 -3.001 58.054 1.00 92.25 93 ILE A N 1
ATOM 692 C CA . ILE A 1 93 ? -47.964 -3.444 56.831 1.00 92.25 93 ILE A CA 1
ATOM 693 C C . ILE A 1 93 ? -47.887 -2.277 55.852 1.00 92.25 93 ILE A C 1
ATOM 695 O O . ILE A 1 93 ? -48.865 -1.547 55.688 1.00 92.25 93 ILE A O 1
ATOM 699 N N . ALA A 1 94 ? -46.749 -2.125 55.176 1.00 94.50 94 ALA A N 1
ATOM 700 C CA . ALA A 1 94 ? -46.596 -1.123 54.128 1.00 94.50 94 ALA A CA 1
ATOM 701 C C . ALA A 1 94 ? -47.595 -1.351 52.976 1.00 94.50 94 ALA A C 1
ATOM 703 O O . ALA A 1 94 ? -47.859 -2.486 52.548 1.00 94.50 94 ALA A O 1
ATOM 704 N N . SER A 1 95 ? -48.153 -0.265 52.444 1.00 93.81 95 SER A N 1
ATOM 705 C CA . SER A 1 95 ? -48.829 -0.287 51.144 1.00 93.81 95 SER A CA 1
ATOM 706 C C . SER A 1 95 ? -47.817 -0.520 50.014 1.00 93.81 95 SER A C 1
ATOM 708 O O . SER A 1 95 ? -46.609 -0.459 50.224 1.00 93.81 95 SER A O 1
ATOM 710 N N . GLN A 1 96 ? -48.297 -0.794 48.797 1.00 93.31 96 GLN A N 1
ATOM 711 C CA . GLN A 1 96 ? -47.409 -0.966 47.642 1.00 93.31 96 GLN A CA 1
ATOM 712 C C . GLN A 1 96 ? -46.573 0.291 47.382 1.00 93.31 96 GLN A C 1
ATOM 714 O O . GLN A 1 96 ? -45.360 0.199 47.262 1.00 93.31 96 GLN A O 1
ATOM 719 N N . ALA A 1 97 ? -47.217 1.461 47.358 1.00 93.00 97 ALA A N 1
ATOM 720 C CA . ALA A 1 97 ? -46.541 2.728 47.100 1.00 93.00 97 ALA A CA 1
ATOM 721 C C . ALA A 1 97 ? -45.471 3.032 48.159 1.00 93.00 97 ALA A C 1
ATOM 723 O O . ALA A 1 97 ? -44.384 3.486 47.825 1.00 93.00 97 ALA A O 1
ATOM 724 N N . GLU A 1 98 ? -45.751 2.735 49.430 1.00 93.25 98 GLU A N 1
ATOM 725 C CA . GLU A 1 98 ? -44.773 2.898 50.513 1.00 93.25 98 GLU A CA 1
ATOM 726 C C . GLU A 1 98 ? -43.607 1.912 50.387 1.00 93.25 98 GLU A C 1
ATOM 728 O O . GLU A 1 98 ? -42.466 2.287 50.645 1.00 93.25 98 GLU A O 1
ATOM 733 N N . ALA A 1 99 ? -43.878 0.674 49.960 1.00 92.75 99 ALA A N 1
ATOM 734 C CA . ALA A 1 99 ? -42.850 -0.333 49.723 1.00 92.75 99 ALA A CA 1
ATOM 735 C C . ALA A 1 99 ? -41.925 0.042 48.557 1.00 92.75 99 ALA A C 1
ATOM 737 O O . ALA A 1 99 ? -40.711 -0.093 48.673 1.00 92.75 99 ALA A O 1
ATOM 738 N N . GLU A 1 100 ? -42.490 0.542 47.459 1.00 90.25 100 GLU A N 1
ATOM 739 C CA . GLU A 1 100 ? -41.744 0.984 46.276 1.00 90.25 100 GLU A CA 1
ATOM 740 C C . GLU A 1 100 ? -40.958 2.279 46.534 1.00 90.25 100 GLU A C 1
ATOM 742 O O . GLU A 1 100 ? -39.855 2.440 46.015 1.00 90.25 100 GLU A O 1
ATOM 747 N N . ALA A 1 101 ? -41.498 3.195 47.346 1.00 88.50 101 ALA A N 1
ATOM 748 C CA . ALA A 1 101 ? -40.840 4.458 47.682 1.00 88.50 101 ALA A CA 1
ATOM 749 C C . ALA A 1 101 ? -39.798 4.329 48.808 1.00 88.50 101 ALA A C 1
ATOM 751 O O . ALA A 1 101 ? -38.878 5.142 48.878 1.00 88.50 101 ALA A O 1
ATOM 752 N N . GLY A 1 102 ? -39.939 3.343 49.702 1.00 88.25 102 GLY A N 1
ATOM 753 C CA . GLY A 1 102 ? -39.012 3.112 50.814 1.00 88.25 102 GLY A CA 1
ATOM 754 C C . GLY A 1 102 ? -38.980 4.238 51.857 1.00 88.25 102 GLY A C 1
ATOM 755 O O . GLY A 1 102 ? -37.936 4.497 52.447 1.00 88.25 102 GLY A O 1
ATOM 756 N N . THR A 1 103 ? -40.094 4.944 52.074 1.00 84.75 103 THR A N 1
ATOM 757 C CA . THR A 1 103 ? -40.143 6.168 52.903 1.00 84.75 103 THR A CA 1
ATOM 758 C C . THR A 1 103 ? -40.463 5.940 54.385 1.00 84.75 103 THR A C 1
ATOM 760 O O . THR A 1 103 ? -40.471 6.902 55.151 1.00 84.75 103 THR A O 1
ATOM 763 N N . ASP A 1 104 ? -40.766 4.709 54.803 1.00 87.31 104 ASP A N 1
ATOM 764 C CA . ASP A 1 104 ? -41.257 4.382 56.151 1.00 87.31 104 ASP A CA 1
ATOM 765 C C . ASP A 1 104 ? -40.440 3.231 56.769 1.00 87.31 104 ASP A C 1
ATOM 767 O O . ASP A 1 104 ? -40.384 2.135 56.215 1.00 87.31 104 ASP A O 1
ATOM 771 N N . ASN A 1 105 ? -39.817 3.487 57.927 1.00 90.75 105 ASN A N 1
ATOM 772 C CA . ASN A 1 105 ? -39.000 2.517 58.673 1.00 90.75 105 ASN A CA 1
ATOM 773 C C . ASN A 1 105 ? -39.763 1.804 59.807 1.00 90.75 105 ASN A C 1
ATOM 775 O O . ASN A 1 105 ? -39.173 1.021 60.549 1.00 90.75 105 ASN A O 1
ATOM 779 N N . VAL A 1 106 ? -41.048 2.109 59.997 1.00 90.56 106 VAL A N 1
ATOM 780 C CA . VAL A 1 106 ? -41.885 1.596 61.093 1.00 90.56 106 VAL A CA 1
ATOM 781 C C . VAL A 1 106 ? -42.797 0.467 60.612 1.00 90.56 106 VAL A C 1
ATOM 783 O O . VAL A 1 106 ? -43.080 -0.466 61.365 1.00 90.56 106 VAL A O 1
ATOM 786 N N . LYS A 1 107 ? -43.261 0.522 59.360 1.00 92.88 107 LYS A N 1
ATOM 787 C CA . LYS A 1 107 ? -44.146 -0.504 58.790 1.00 92.88 107 LYS A CA 1
ATOM 788 C C . LYS A 1 107 ? -43.381 -1.753 58.359 1.00 92.88 107 LYS A C 1
ATOM 790 O O . LYS A 1 107 ? -42.313 -1.680 57.759 1.00 92.88 107 LYS A O 1
ATOM 795 N N . ALA A 1 108 ? -43.967 -2.924 58.603 1.00 92.62 108 ALA A N 1
ATOM 796 C CA . ALA A 1 108 ? -43.378 -4.193 58.193 1.00 92.62 108 ALA A CA 1
ATOM 797 C C . ALA A 1 108 ? -43.603 -4.476 56.696 1.00 92.62 108 ALA A C 1
ATOM 799 O O . ALA A 1 108 ? -44.661 -4.173 56.132 1.00 92.62 108 ALA A O 1
ATOM 800 N N . MET A 1 109 ? -42.620 -5.129 56.071 1.00 92.81 109 MET A N 1
ATOM 801 C CA . MET A 1 109 ? -42.683 -5.577 54.680 1.00 92.81 109 MET A CA 1
ATOM 802 C C . MET A 1 109 ? -43.069 -7.058 54.616 1.00 92.81 109 MET A C 1
ATOM 804 O O . MET A 1 109 ? -42.412 -7.905 55.218 1.00 92.81 109 MET A O 1
ATOM 808 N N . THR A 1 110 ? -44.131 -7.392 53.882 1.00 91.50 110 THR A N 1
ATOM 809 C CA . THR A 1 110 ? -44.450 -8.801 53.580 1.00 91.50 110 THR A CA 1
ATOM 810 C C . THR A 1 110 ? -43.630 -9.281 52.380 1.00 91.50 110 THR A C 1
ATOM 812 O O . THR A 1 110 ? -43.195 -8.440 51.591 1.00 91.50 110 THR A O 1
ATOM 815 N N . PRO A 1 111 ? -43.462 -10.602 52.167 1.00 91.62 111 PRO A N 1
ATOM 816 C CA . PRO A 1 111 ? -42.781 -11.121 50.978 1.00 91.62 111 PRO A CA 1
ATOM 817 C C . PRO A 1 111 ? -43.309 -10.534 49.659 1.00 91.62 111 PRO A C 1
ATOM 819 O O . PRO A 1 111 ? -42.519 -10.148 48.806 1.00 91.62 111 PRO A O 1
ATOM 822 N N . LEU A 1 112 ? -44.631 -10.355 49.536 1.00 91.56 112 LEU A N 1
ATOM 823 C CA . LEU A 1 112 ? -45.249 -9.711 48.372 1.00 91.56 112 LEU A CA 1
ATOM 824 C C . LEU A 1 112 ? -44.818 -8.246 48.216 1.00 91.56 112 LEU A C 1
ATOM 826 O O . LEU A 1 112 ? -44.542 -7.797 47.110 1.00 91.56 112 LEU A O 1
ATOM 830 N N . ARG A 1 113 ? -44.761 -7.476 49.309 1.00 92.94 113 ARG A N 1
ATOM 831 C CA . ARG A 1 113 ? -44.320 -6.075 49.240 1.00 92.94 113 ARG A CA 1
ATOM 832 C C . ARG A 1 113 ? -42.830 -5.956 48.915 1.00 92.94 113 ARG A C 1
ATOM 834 O O . ARG A 1 113 ? -42.455 -5.042 48.190 1.00 92.94 113 ARG A O 1
ATOM 841 N N . VAL A 1 114 ? -42.006 -6.893 49.392 1.00 92.12 114 VAL A N 1
ATOM 842 C CA . VAL A 1 114 ? -40.588 -6.989 49.005 1.00 92.12 114 VAL A CA 1
ATOM 843 C C . VAL A 1 114 ? -40.467 -7.251 47.504 1.00 92.12 114 VAL A C 1
ATOM 845 O O . VAL A 1 114 ? -39.735 -6.541 46.822 1.00 92.12 114 VAL A O 1
ATOM 848 N N . GLU A 1 115 ? -41.217 -8.218 46.972 1.00 90.25 115 GLU A N 1
ATOM 849 C CA . GLU A 1 115 ? -41.244 -8.507 45.535 1.00 90.25 115 GLU A CA 1
ATOM 850 C C . GLU A 1 115 ? -41.703 -7.290 44.715 1.00 90.25 115 GLU A C 1
ATOM 852 O O . GLU A 1 115 ? -41.085 -6.952 43.712 1.00 90.25 115 GLU A O 1
ATOM 857 N N . GLN A 1 116 ? -42.744 -6.578 45.154 1.00 90.31 116 GLN A N 1
ATOM 858 C CA . GLN A 1 116 ? -43.207 -5.357 44.485 1.00 90.31 116 GLN A CA 1
ATOM 859 C C . GLN A 1 116 ? -42.131 -4.260 44.465 1.00 90.31 116 GLN A C 1
ATOM 861 O O . GLN A 1 116 ? -41.873 -3.685 43.407 1.00 90.31 116 GLN A O 1
ATOM 866 N N . ALA A 1 117 ? -41.455 -4.020 45.592 1.00 89.12 117 ALA A N 1
ATOM 867 C CA . ALA A 1 117 ? -40.373 -3.039 45.683 1.00 89.12 117 ALA A CA 1
ATOM 868 C C . ALA A 1 117 ? -39.188 -3.389 44.762 1.00 89.12 117 ALA A C 1
ATOM 870 O O . ALA A 1 117 ? -38.662 -2.527 44.059 1.00 89.12 117 ALA A O 1
ATOM 871 N N . LEU A 1 118 ? -38.794 -4.665 44.709 1.00 88.12 118 LEU A N 1
ATOM 872 C CA . LEU A 1 118 ? -37.729 -5.138 43.821 1.00 88.12 118 LEU A CA 1
ATOM 873 C C . LEU A 1 118 ? -38.143 -5.087 42.339 1.00 88.12 118 LEU A C 1
ATOM 875 O O . LEU A 1 118 ? -37.339 -4.692 41.490 1.00 88.12 118 LEU A O 1
ATOM 879 N N . ASN A 1 119 ? -39.394 -5.423 42.011 1.00 86.38 119 ASN A N 1
ATOM 880 C CA . ASN A 1 119 ? -39.928 -5.347 40.649 1.00 86.38 119 ASN A CA 1
ATOM 881 C C . ASN A 1 119 ? -40.015 -3.904 40.142 1.00 86.38 119 ASN A C 1
ATOM 883 O O . ASN A 1 119 ? -39.747 -3.663 38.966 1.00 86.38 119 ASN A O 1
ATOM 887 N N . ALA A 1 120 ? -40.312 -2.931 41.009 1.00 83.69 120 ALA A N 1
ATOM 888 C CA . ALA A 1 120 ? -40.313 -1.515 40.638 1.00 83.69 120 ALA A CA 1
ATOM 889 C C . ALA A 1 120 ? -38.934 -1.017 40.157 1.00 83.69 120 ALA A C 1
ATOM 891 O O . ALA A 1 120 ? -38.865 -0.113 39.319 1.00 83.69 120 ALA A O 1
ATOM 892 N N . LEU A 1 121 ? -37.849 -1.649 40.625 1.00 82.06 121 LEU A N 1
ATOM 893 C CA . LEU A 1 121 ? -36.467 -1.412 40.185 1.00 82.06 121 LEU A CA 1
ATOM 894 C C . LEU A 1 121 ? -36.007 -2.381 39.073 1.00 82.06 121 LEU A C 1
ATOM 896 O O . LEU A 1 121 ? -34.875 -2.289 38.595 1.00 82.06 121 LEU A O 1
ATOM 900 N N . GLY A 1 122 ? -36.867 -3.312 38.648 1.00 78.50 122 GLY A N 1
ATOM 901 C CA . GLY A 1 122 ? -36.566 -4.320 37.628 1.00 78.50 122 GLY A CA 1
ATOM 902 C C . GLY A 1 122 ? -35.648 -5.454 38.100 1.00 78.50 122 GLY A C 1
ATOM 903 O O . GLY A 1 122 ? -34.909 -5.999 37.284 1.00 78.50 122 GLY A O 1
ATOM 904 N N . LEU A 1 123 ? -35.651 -5.789 39.399 1.00 79.62 123 LEU A N 1
ATOM 905 C CA . LEU A 1 123 ? -34.684 -6.713 40.015 1.00 79.62 123 LEU A CA 1
ATOM 906 C C . LEU A 1 123 ? -35.234 -8.100 40.404 1.00 79.62 123 LEU A C 1
ATOM 908 O O . LEU A 1 123 ? -34.431 -9.001 40.631 1.00 79.62 123 LEU A O 1
ATOM 912 N N . SER A 1 124 ? -36.553 -8.310 40.489 1.00 74.81 124 SER A N 1
ATOM 913 C CA . SER A 1 124 ? -37.149 -9.593 40.935 1.00 74.81 124 SER A CA 1
ATOM 914 C C . SER A 1 124 ? -38.007 -10.315 39.884 1.00 74.81 124 SER A C 1
ATOM 916 O O . SER A 1 124 ? -38.843 -11.144 40.231 1.00 74.81 124 SER A O 1
ATOM 918 N N . GLY A 1 125 ? -37.782 -10.046 38.595 1.00 74.62 125 GLY A N 1
ATOM 919 C CA . GLY A 1 125 ? -38.524 -10.660 37.490 1.00 74.62 125 GLY A CA 1
ATOM 920 C C . GLY A 1 125 ? -37.963 -10.272 36.121 1.00 74.62 125 GLY A C 1
ATOM 921 O O . GLY A 1 125 ? -36.748 -10.222 35.931 1.00 74.62 125 GLY A O 1
ATOM 922 N N . TYR A 1 126 ? -38.842 -9.980 35.159 1.00 74.12 126 TYR A N 1
ATOM 923 C CA . TYR A 1 126 ? -38.432 -9.364 33.895 1.00 74.12 126 TYR A CA 1
ATOM 924 C C . TYR A 1 126 ? -38.029 -7.904 34.118 1.00 74.12 126 TYR A C 1
ATOM 926 O O . TYR A 1 126 ? -38.632 -7.197 34.926 1.00 74.12 126 TYR A O 1
ATOM 934 N N . ALA A 1 127 ? -37.034 -7.436 33.366 1.00 83.62 127 ALA A N 1
ATOM 935 C CA . ALA A 1 127 ? -36.683 -6.024 33.362 1.00 83.62 127 ALA A CA 1
ATOM 936 C C . ALA A 1 127 ? -37.871 -5.162 32.917 1.00 83.62 127 ALA A C 1
ATOM 938 O O . ALA A 1 127 ? -38.684 -5.569 32.081 1.00 83.62 127 ALA A O 1
ATOM 939 N N . LYS A 1 128 ? -37.956 -3.945 33.459 1.00 87.75 128 LYS A N 1
ATOM 940 C CA . LYS A 1 128 ? -39.057 -3.027 33.166 1.00 87.75 128 LYS A CA 1
ATOM 941 C C . LYS A 1 128 ? -39.052 -2.660 31.681 1.00 87.75 128 LYS A C 1
ATOM 943 O O . LYS A 1 128 ? -38.056 -2.164 31.160 1.00 87.75 128 LYS A O 1
ATOM 948 N N . VAL A 1 129 ? -40.162 -2.901 30.987 1.00 88.06 129 VAL A N 1
ATOM 949 C CA . VAL A 1 129 ? -40.277 -2.613 29.550 1.00 88.06 129 VAL A CA 1
ATOM 950 C C . VAL A 1 129 ? -40.464 -1.115 29.334 1.00 88.06 129 VAL A C 1
ATOM 952 O O . VAL A 1 129 ? -41.362 -0.507 29.917 1.00 88.06 129 VAL A O 1
ATOM 955 N N . ILE A 1 130 ? -39.634 -0.522 28.475 1.00 89.38 130 ILE A N 1
ATOM 956 C CA . ILE A 1 130 ? -39.797 0.865 28.031 1.00 89.38 130 ILE A CA 1
ATOM 957 C C . ILE A 1 130 ? -40.519 0.869 26.690 1.00 89.38 130 ILE A C 1
ATOM 959 O O . ILE A 1 130 ? -40.033 0.302 25.715 1.00 89.38 130 ILE A O 1
ATOM 963 N N . THR A 1 131 ? -41.687 1.505 26.647 1.00 85.69 131 THR A N 1
ATOM 964 C CA . THR A 1 131 ? -42.580 1.493 25.479 1.00 85.69 131 THR A CA 1
ATOM 965 C C . THR A 1 131 ? -42.567 2.792 24.679 1.00 85.69 131 THR A C 1
ATOM 967 O O . THR A 1 131 ? -43.185 2.843 23.621 1.00 85.69 131 THR A O 1
ATOM 970 N N . SER A 1 132 ? -41.921 3.854 25.175 1.00 91.06 132 SER A N 1
ATOM 971 C CA . SER A 1 132 ? -41.743 5.121 24.453 1.00 91.06 132 SER A CA 1
ATOM 972 C C . SER A 1 132 ? -40.713 6.040 25.123 1.00 91.06 132 SER A C 1
ATOM 974 O O . SER A 1 132 ? -40.397 5.874 26.303 1.00 91.06 132 SER A O 1
ATOM 976 N N . GLY A 1 133 ? -40.220 7.040 24.385 1.00 91.50 133 GLY A N 1
ATOM 977 C CA . GLY A 1 133 ? -39.424 8.149 24.925 1.00 91.50 133 GLY A CA 1
ATOM 978 C C . GLY A 1 133 ? -37.910 8.008 24.750 1.00 91.50 133 GLY A C 1
ATOM 979 O O . GLY A 1 133 ? -37.421 7.125 24.051 1.00 91.50 133 GLY A O 1
ATOM 980 N N . SER A 1 134 ? -37.154 8.925 25.358 1.00 92.38 134 SER A N 1
ATOM 981 C CA . SER A 1 134 ? -35.688 8.940 25.274 1.00 92.38 134 SER A CA 1
ATOM 982 C C . SER A 1 134 ? -35.048 8.087 26.365 1.00 92.38 134 SER A C 1
ATOM 984 O O . SER A 1 134 ? -35.432 8.215 27.530 1.00 92.38 134 SER A O 1
ATOM 986 N N . LEU A 1 135 ? -34.012 7.304 26.028 1.00 91.88 135 LEU A N 1
ATOM 987 C CA . LEU A 1 135 ? -33.228 6.545 27.017 1.00 91.88 135 LEU A CA 1
ATOM 988 C C . LEU A 1 135 ? -32.700 7.451 28.138 1.00 91.88 135 LEU A C 1
ATOM 990 O O . LEU A 1 135 ? -32.706 7.077 29.305 1.00 91.88 135 LEU A O 1
ATOM 994 N N . GLN A 1 136 ? -32.319 8.682 27.811 1.00 91.94 136 GLN A N 1
ATOM 995 C CA . GLN A 1 136 ? -31.785 9.669 28.754 1.00 91.94 136 GLN A CA 1
ATOM 996 C C . GLN A 1 136 ? -32.804 10.143 29.812 1.00 91.94 136 GLN A C 1
ATOM 998 O O . GLN A 1 136 ? -32.428 10.592 30.901 1.00 91.94 136 GLN A O 1
ATOM 1003 N N . ALA A 1 137 ? -34.101 10.017 29.518 1.00 91.62 137 ALA A N 1
ATOM 1004 C CA . ALA A 1 137 ? -35.194 10.407 30.408 1.00 91.62 137 ALA A CA 1
ATOM 1005 C C . ALA A 1 137 ? -35.684 9.257 31.305 1.00 91.62 137 ALA A C 1
ATOM 1007 O O . ALA A 1 137 ? -36.551 9.463 32.151 1.00 91.62 137 ALA A O 1
ATOM 1008 N N . VAL A 1 138 ? -35.142 8.047 31.140 1.00 91.81 138 VAL A N 1
ATOM 1009 C CA . VAL A 1 138 ? -35.606 6.858 31.862 1.00 91.81 138 VAL A CA 1
ATOM 1010 C C . VAL A 1 138 ? -35.351 7.013 33.356 1.00 91.81 138 VAL A C 1
ATOM 1012 O O . VAL A 1 138 ? -34.248 7.367 33.775 1.00 91.81 138 VAL A O 1
ATOM 1015 N N . ARG A 1 139 ? -36.397 6.774 34.149 1.00 88.69 139 ARG A N 1
ATOM 1016 C CA . ARG A 1 139 ? -36.418 6.823 35.615 1.00 88.69 139 ARG A CA 1
ATOM 1017 C C . ARG A 1 139 ? -37.433 5.800 36.157 1.00 88.69 139 ARG A C 1
ATOM 1019 O O . ARG A 1 139 ? -38.374 5.438 35.436 1.00 88.69 139 ARG A O 1
ATOM 1026 N N . PRO A 1 140 ? -37.312 5.376 37.429 1.00 86.88 140 PRO A N 1
ATOM 1027 C CA . PRO A 1 140 ? -36.191 5.599 38.359 1.00 86.88 140 PRO A CA 1
ATOM 1028 C C . PRO A 1 140 ? -34.960 4.741 37.999 1.00 86.88 140 PRO A C 1
ATOM 1030 O O . PRO A 1 140 ? -34.901 4.173 36.909 1.00 86.88 140 PRO A O 1
ATOM 1033 N N . ASN A 1 141 ? -33.962 4.658 38.880 1.00 89.81 141 ASN A N 1
ATOM 1034 C CA . ASN A 1 141 ? -32.850 3.717 38.707 1.00 89.81 141 ASN A CA 1
ATOM 1035 C C . ASN A 1 141 ? -33.374 2.283 38.593 1.00 89.81 141 ASN A C 1
ATOM 1037 O O . ASN A 1 141 ? -34.360 1.935 39.240 1.00 89.81 141 ASN A O 1
ATOM 1041 N N . GLY A 1 142 ? -32.722 1.456 37.781 1.00 90.62 142 GLY A N 1
ATOM 1042 C CA . GLY A 1 142 ? -33.145 0.072 37.604 1.00 90.62 142 GLY A CA 1
ATOM 1043 C C . GLY A 1 142 ? -32.684 -0.560 36.301 1.00 90.62 142 GLY A C 1
ATOM 1044 O O . GLY A 1 142 ? -31.932 0.039 35.526 1.00 90.62 142 GLY A O 1
ATOM 1045 N N . LEU A 1 143 ? -33.162 -1.784 36.077 1.00 92.69 143 LEU A N 1
ATOM 1046 C CA . LEU A 1 143 ? -32.905 -2.562 34.872 1.00 92.69 143 LEU A CA 1
ATOM 1047 C C . LEU A 1 143 ? -34.123 -2.547 33.941 1.00 92.69 143 LEU A C 1
ATOM 1049 O O . LEU A 1 143 ? -35.252 -2.834 34.347 1.00 92.69 143 LEU A O 1
ATOM 1053 N N . TYR A 1 144 ? -33.873 -2.248 32.670 1.00 92.62 144 TYR A N 1
ATOM 1054 C CA . TYR A 1 144 ? -34.902 -2.001 31.672 1.00 92.62 144 TYR A CA 1
ATOM 1055 C C . TYR A 1 144 ? -34.691 -2.814 30.397 1.00 92.62 144 TYR A C 1
ATOM 1057 O O . TYR A 1 144 ? -33.565 -2.984 29.933 1.00 92.62 144 TYR A O 1
ATOM 1065 N N . HIS A 1 145 ? -35.791 -3.271 29.809 1.00 92.81 145 HIS A N 1
ATOM 1066 C CA . HIS A 1 145 ? -35.837 -3.866 28.477 1.00 92.81 145 HIS A CA 1
ATOM 1067 C C . HIS A 1 145 ? -36.141 -2.785 27.435 1.00 92.81 145 HIS A C 1
ATOM 1069 O O . HIS A 1 145 ? -37.082 -2.000 27.600 1.00 92.81 145 HIS A O 1
ATOM 1075 N N . ILE A 1 146 ? -35.371 -2.776 26.347 1.00 93.19 146 ILE A N 1
ATOM 1076 C CA . ILE A 1 146 ? -35.417 -1.764 25.294 1.00 93.19 146 ILE A CA 1
ATOM 1077 C C . ILE A 1 146 ? -35.897 -2.370 23.975 1.00 93.19 146 ILE A C 1
ATOM 1079 O O . ILE A 1 146 ? -35.223 -3.221 23.392 1.00 93.19 146 ILE A O 1
ATOM 1083 N N . ASP A 1 147 ? -37.017 -1.853 23.469 1.00 92.94 147 ASP A N 1
ATOM 1084 C CA . ASP A 1 147 ? -37.390 -1.968 22.058 1.00 92.94 147 ASP A CA 1
ATOM 1085 C C . ASP A 1 147 ? -36.967 -0.690 21.325 1.00 92.94 147 ASP A C 1
ATOM 1087 O O . ASP A 1 147 ? -37.572 0.372 21.488 1.00 92.94 147 ASP A O 1
ATOM 1091 N N . SER A 1 148 ? -35.912 -0.783 20.520 1.00 88.56 148 SER A N 1
ATOM 1092 C CA . SER A 1 148 ? -35.344 0.361 19.792 1.00 88.56 148 SER A CA 1
ATOM 1093 C C . SER A 1 148 ? -36.267 0.994 18.763 1.00 88.56 148 SER A C 1
ATOM 1095 O O . SER A 1 148 ? -35.996 2.110 18.325 1.00 88.56 148 SER A O 1
ATOM 1097 N N . ASN A 1 149 ? -37.353 0.325 18.374 1.00 90.06 149 ASN A N 1
ATOM 1098 C CA . ASN A 1 149 ? -38.346 0.933 17.492 1.00 90.06 149 ASN A CA 1
ATOM 1099 C C . ASN A 1 149 ? -39.255 1.908 18.240 1.00 90.06 149 ASN A C 1
ATOM 1101 O O . ASN A 1 149 ? -39.890 2.758 17.617 1.00 90.06 149 ASN A O 1
ATOM 1105 N N . LEU A 1 150 ? -39.326 1.782 19.565 1.00 90.25 150 LEU A N 1
ATOM 1106 C CA . LEU A 1 150 ? -40.226 2.552 20.411 1.00 90.25 150 LEU A CA 1
ATOM 1107 C C . LEU A 1 150 ? -39.512 3.681 21.161 1.00 90.25 150 LEU A C 1
ATOM 1109 O O . LEU A 1 150 ? -40.162 4.626 21.601 1.00 90.25 150 LEU A O 1
ATOM 1113 N N . VAL A 1 151 ? -38.186 3.620 21.295 1.00 91.88 151 VAL A N 1
ATOM 1114 C CA . VAL A 1 151 ? -37.405 4.597 22.066 1.00 91.88 151 VAL A CA 1
ATOM 1115 C C . VAL A 1 151 ? -36.356 5.320 21.221 1.00 91.88 151 VAL A C 1
ATOM 1117 O O . VAL A 1 151 ? -35.895 4.824 20.197 1.00 91.88 151 VAL A O 1
ATOM 1120 N N . SER A 1 152 ? -35.946 6.508 21.665 1.00 91.62 152 SER A N 1
ATOM 1121 C CA . SER A 1 152 ? -34.926 7.336 21.011 1.00 91.62 152 SER A CA 1
ATOM 1122 C C . SER A 1 152 ? -33.659 7.475 21.858 1.00 91.62 152 SER A C 1
ATOM 1124 O O . SER A 1 152 ? -33.703 7.370 23.082 1.00 91.62 152 SER A O 1
ATOM 1126 N N . GLY A 1 153 ? -32.531 7.805 21.225 1.00 87.88 153 GLY A N 1
ATOM 1127 C CA . GLY A 1 153 ? -31.262 8.040 21.926 1.00 87.88 153 GLY A CA 1
ATOM 1128 C C . GLY A 1 153 ? -30.446 6.774 22.195 1.00 87.88 153 GLY A C 1
ATOM 1129 O O . GLY A 1 153 ? -29.466 6.835 22.935 1.00 87.88 153 GLY A O 1
ATOM 1130 N N . THR A 1 154 ? -30.823 5.641 21.595 1.00 87.38 154 THR A N 1
ATOM 1131 C CA . THR A 1 154 ? -29.960 4.458 21.524 1.00 87.38 154 THR A CA 1
ATOM 1132 C C . THR A 1 154 ? -28.727 4.785 20.673 1.00 87.38 154 THR A C 1
ATOM 1134 O O . THR A 1 154 ? -28.898 5.394 19.613 1.00 87.38 154 THR A O 1
ATOM 1137 N N . PRO A 1 155 ? -27.516 4.357 21.065 1.00 88.56 155 PRO A N 1
ATOM 1138 C CA . PRO A 1 155 ? -26.313 4.562 20.255 1.00 88.56 155 PRO A CA 1
ATOM 1139 C C . PRO A 1 155 ? -26.416 3.876 18.888 1.00 88.56 155 PRO A C 1
ATOM 1141 O O . PRO A 1 155 ? -25.984 4.433 17.888 1.00 88.56 155 PRO A O 1
ATOM 1144 N N . ASP A 1 156 ? -27.076 2.719 18.846 1.00 86.62 156 ASP A N 1
ATOM 1145 C CA . ASP A 1 156 ? -27.408 1.974 17.637 1.00 86.62 156 ASP A CA 1
ATOM 1146 C C . ASP A 1 156 ? -28.862 1.487 17.732 1.00 86.62 156 ASP A C 1
ATOM 1148 O O . ASP A 1 156 ? -29.322 1.095 18.809 1.00 86.62 156 ASP A O 1
ATOM 1152 N N . LYS A 1 157 ? -29.582 1.463 16.603 1.00 85.75 157 LYS A N 1
ATOM 1153 C CA . LYS A 1 157 ? -30.961 0.954 16.526 1.00 85.75 157 LYS A CA 1
ATOM 1154 C C . LYS A 1 157 ? -30.993 -0.573 16.615 1.00 85.75 157 LYS A C 1
ATOM 1156 O O . LYS A 1 157 ? -31.101 -1.263 15.605 1.00 85.75 157 LYS A O 1
ATOM 1161 N N . SER A 1 158 ? -30.873 -1.094 17.827 1.00 89.94 158 SER A N 1
ATOM 1162 C CA . SER A 1 158 ? -31.152 -2.492 18.132 1.00 89.94 158 SER A CA 1
ATOM 1163 C C . SER A 1 158 ? -31.876 -2.596 19.451 1.00 89.94 158 SER A C 1
ATOM 1165 O O . SER A 1 158 ? -31.790 -1.721 20.299 1.00 89.94 158 SER A O 1
ATOM 1167 N N . ASN A 1 159 ? -32.560 -3.704 19.605 1.00 92.69 159 ASN A N 1
ATOM 1168 C CA . ASN A 1 159 ? -33.227 -4.146 20.802 1.00 92.69 159 ASN A CA 1
ATOM 1169 C C . ASN A 1 159 ? -32.128 -4.506 21.856 1.00 92.69 159 ASN A C 1
ATOM 1171 O O . ASN A 1 159 ? -31.060 -5.020 21.495 1.00 92.69 159 ASN A O 1
ATOM 1175 N N . GLY A 1 160 ? -32.341 -4.215 23.149 1.00 92.75 160 GLY A N 1
ATOM 1176 C CA . GLY A 1 160 ? -31.363 -4.559 24.194 1.00 92.75 160 GLY A CA 1
ATOM 1177 C C . GLY A 1 160 ? -31.815 -4.360 25.644 1.00 92.75 160 GLY A C 1
ATOM 1178 O O . GLY A 1 160 ? -32.996 -4.213 25.947 1.00 92.75 160 GLY A O 1
ATOM 1179 N N . MET A 1 161 ? -30.845 -4.339 26.556 1.00 93.25 161 MET A N 1
ATOM 1180 C CA . MET A 1 161 ? -31.031 -4.120 27.994 1.00 93.25 161 MET A CA 1
ATOM 1181 C C . MET A 1 161 ? -30.345 -2.830 28.436 1.00 93.25 161 MET A C 1
ATOM 1183 O O . MET A 1 161 ? -29.227 -2.556 28.011 1.00 93.25 161 MET A O 1
ATOM 1187 N N . LEU A 1 162 ? -30.973 -2.059 29.319 1.00 94.00 162 LEU A N 1
ATOM 1188 C CA . LEU A 1 162 ? -30.444 -0.802 29.847 1.00 94.00 162 LEU A CA 1
ATOM 1189 C C . LEU A 1 162 ? -30.402 -0.843 31.377 1.00 94.00 162 LEU A C 1
ATOM 1191 O O . LEU A 1 162 ? -31.430 -1.034 32.021 1.00 94.00 162 LEU A O 1
ATOM 1195 N N . LEU A 1 163 ? -29.229 -0.615 31.962 1.00 94.06 163 LEU A N 1
ATOM 1196 C CA . LEU A 1 163 ? -29.082 -0.282 33.377 1.00 94.06 163 LEU A CA 1
ATOM 1197 C C . LEU A 1 163 ? -29.006 1.234 33.524 1.00 94.06 163 LEU A C 1
ATOM 1199 O O . LEU A 1 163 ? -28.217 1.888 32.842 1.00 94.06 163 LEU A O 1
ATOM 1203 N N . VAL A 1 164 ? -29.812 1.780 34.429 1.00 94.25 164 VAL A N 1
ATOM 1204 C CA . VAL A 1 164 ? -29.909 3.217 34.684 1.00 94.25 164 VAL A CA 1
ATOM 1205 C C . VAL A 1 164 ? -29.574 3.507 36.140 1.00 94.25 164 VAL A C 1
ATOM 1207 O O . VAL A 1 164 ? -30.256 3.004 37.030 1.00 94.25 164 VAL A O 1
ATOM 1210 N N . ASN A 1 165 ? -28.5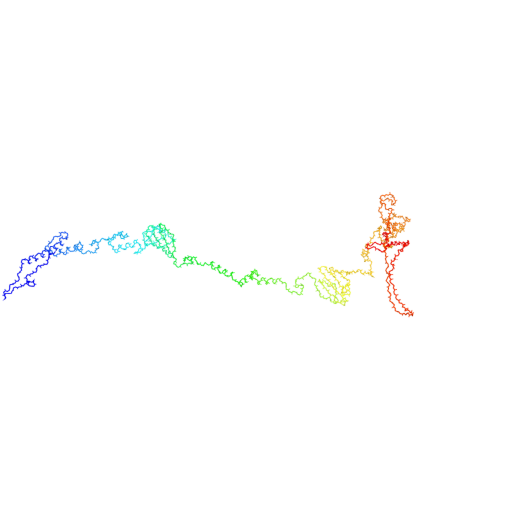66 4.352 36.371 1.00 94.75 165 ASN A N 1
ATOM 1211 C CA . ASN A 1 165 ? -28.080 4.702 37.704 1.00 94.75 165 ASN A CA 1
ATOM 1212 C C . ASN A 1 165 ? -27.870 6.216 37.844 1.00 94.75 165 ASN A C 1
ATOM 1214 O O . ASN A 1 165 ? -26.880 6.758 37.368 1.00 94.75 165 ASN A O 1
ATOM 1218 N N . PHE A 1 166 ? -28.754 6.908 38.552 1.00 93.69 166 PHE A N 1
ATOM 1219 C CA . PHE A 1 166 ? -28.584 8.301 38.962 1.00 93.69 166 PHE A CA 1
ATOM 1220 C C . PHE A 1 166 ? -28.133 8.388 40.413 1.00 93.69 166 PHE A C 1
ATOM 1222 O O . PHE A 1 166 ? -28.723 7.763 41.294 1.00 93.69 166 PHE A O 1
ATOM 1229 N N . LEU A 1 167 ? -27.111 9.208 40.651 1.00 94.06 167 LEU A N 1
ATOM 1230 C CA . LEU A 1 167 ? -26.759 9.715 41.978 1.00 94.06 167 LEU A CA 1
ATOM 1231 C C . LEU A 1 167 ? -27.659 10.902 42.346 1.00 94.06 167 LEU A C 1
ATOM 1233 O O . LEU A 1 167 ? -28.020 11.075 43.505 1.00 94.06 167 LEU A O 1
ATOM 1237 N N . ASN A 1 168 ? -27.988 11.739 41.358 1.00 91.88 168 ASN A N 1
ATOM 1238 C CA . ASN A 1 168 ? -28.918 12.867 41.430 1.00 91.88 168 ASN A CA 1
ATOM 1239 C C . ASN A 1 168 ? -29.217 13.371 40.002 1.00 91.88 168 ASN A C 1
ATOM 1241 O O . ASN A 1 168 ? -28.736 12.802 39.022 1.00 91.88 168 ASN A O 1
ATOM 1245 N N . ASP A 1 169 ? -29.952 14.476 39.870 1.00 90.94 169 ASP A N 1
ATOM 1246 C CA . ASP A 1 169 ? -30.309 15.060 38.567 1.00 90.94 169 ASP A CA 1
ATOM 1247 C C . ASP A 1 169 ? -29.119 15.597 37.756 1.00 90.94 169 ASP A C 1
ATOM 1249 O O . ASP A 1 169 ? -29.264 15.889 36.571 1.00 90.94 169 ASP A O 1
ATOM 1253 N N . LYS A 1 170 ? -27.939 15.737 38.369 1.00 95.00 170 LYS A N 1
ATOM 1254 C CA . LYS A 1 170 ? -26.711 16.199 37.709 1.00 95.00 170 LYS A CA 1
ATOM 1255 C C . LYS A 1 170 ? -25.714 15.084 37.412 1.00 95.00 170 LYS A C 1
ATOM 1257 O O . LYS A 1 170 ? -24.835 15.303 36.582 1.00 95.00 170 LYS A O 1
ATOM 1262 N N . TRP A 1 171 ? -25.824 13.941 38.086 1.00 96.25 171 TRP A N 1
ATOM 1263 C CA . TRP A 1 171 ? -24.812 12.889 38.075 1.00 96.25 171 TRP A CA 1
ATOM 1264 C C . TRP A 1 171 ? -25.442 11.508 37.955 1.00 96.25 171 TRP A C 1
ATOM 1266 O O . TRP A 1 171 ? -26.306 11.130 38.748 1.00 96.25 171 TRP A O 1
ATOM 1276 N N . GLY A 1 172 ? -24.969 10.724 36.993 1.00 96.31 172 GLY A N 1
ATOM 1277 C CA . GLY A 1 172 ? -25.440 9.363 36.774 1.00 96.31 172 GLY A CA 1
ATOM 1278 C C . GLY A 1 172 ? -24.738 8.671 35.615 1.00 96.31 172 GLY A C 1
ATOM 1279 O O . GLY A 1 172 ? -23.860 9.237 34.969 1.00 96.31 172 GLY A O 1
ATOM 1280 N N . SER A 1 173 ? -25.142 7.440 35.342 1.00 96.38 173 SER A N 1
ATOM 1281 C CA . SER A 1 173 ? -24.667 6.647 34.220 1.00 96.38 173 SER A CA 1
ATOM 1282 C C . SER A 1 173 ? -25.763 5.748 33.667 1.00 96.38 173 SER A C 1
ATOM 1284 O O . SER A 1 173 ? -26.746 5.406 34.335 1.00 96.38 173 SER A O 1
ATOM 1286 N N . GLN A 1 174 ? -25.580 5.376 32.408 1.00 96.25 174 GLN A N 1
ATOM 1287 C CA . GLN A 1 174 ? -26.381 4.374 31.731 1.00 96.25 174 GLN A CA 1
ATOM 1288 C C . GLN A 1 174 ? -25.466 3.378 31.044 1.00 96.25 174 GLN A C 1
ATOM 1290 O O . GLN A 1 174 ? -24.500 3.779 30.399 1.00 96.25 174 GLN A O 1
ATOM 1295 N N . VAL A 1 175 ? -25.796 2.094 31.161 1.00 95.19 175 VAL A N 1
ATOM 1296 C CA . VAL A 1 175 ? -25.116 1.012 30.445 1.00 95.19 175 VAL A CA 1
ATOM 1297 C C . VAL A 1 175 ? -26.137 0.293 29.584 1.00 95.19 175 VAL A C 1
ATOM 1299 O O . VAL A 1 175 ? -27.158 -0.168 30.086 1.00 95.19 175 VAL A O 1
ATOM 1302 N N . TYR A 1 176 ? -25.866 0.220 28.289 1.00 93.56 176 TYR A N 1
ATOM 1303 C CA . TYR A 1 176 ? -26.743 -0.352 27.286 1.00 93.56 176 TYR A CA 1
ATOM 1304 C C . TYR A 1 176 ? -26.097 -1.580 26.639 1.00 93.56 176 TYR A C 1
ATOM 1306 O O . TYR A 1 176 ? -25.078 -1.469 25.957 1.00 93.56 176 TYR A O 1
ATOM 1314 N N . TRP A 1 177 ? -26.694 -2.753 26.845 1.00 92.56 177 TRP A N 1
ATOM 1315 C CA . TRP A 1 177 ? -26.287 -4.019 26.238 1.00 92.56 177 TRP A CA 1
ATOM 1316 C C . TRP A 1 177 ? -27.206 -4.362 25.072 1.00 92.56 177 TRP A C 1
ATOM 1318 O O . TRP A 1 177 ? -28.355 -4.758 25.268 1.00 92.56 177 TRP A O 1
ATOM 1328 N N . MET A 1 178 ? -26.698 -4.247 23.852 1.00 89.81 178 MET A N 1
ATOM 1329 C CA . MET A 1 178 ? -27.445 -4.630 22.655 1.00 89.81 178 MET A CA 1
ATOM 1330 C C . MET A 1 178 ? -27.508 -6.146 22.493 1.00 89.81 178 MET A C 1
ATOM 1332 O O . MET A 1 178 ? -26.492 -6.829 22.649 1.00 89.81 178 MET A O 1
ATOM 1336 N N . TRP A 1 179 ? -28.656 -6.686 22.073 1.00 89.06 179 TRP A N 1
ATOM 1337 C CA . TRP A 1 179 ? -28.718 -8.099 21.692 1.00 89.06 179 TRP A CA 1
ATOM 1338 C C . TRP A 1 179 ? -27.823 -8.378 20.482 1.00 89.06 179 TRP A C 1
ATOM 1340 O O . TRP A 1 179 ? -27.902 -7.692 19.463 1.00 89.06 179 TRP A O 1
ATOM 1350 N N . GLY A 1 180 ? -26.945 -9.379 20.620 1.00 83.56 180 GLY A N 1
ATOM 1351 C CA . GLY A 1 180 ? -25.985 -9.781 19.585 1.00 83.56 180 GLY A CA 1
ATOM 1352 C C . GLY A 1 180 ? -24.947 -8.712 19.218 1.00 83.56 180 GLY A C 1
ATOM 1353 O O . GLY A 1 180 ? -24.250 -8.871 18.219 1.00 83.56 180 GLY A O 1
ATOM 1354 N N . GLY A 1 181 ? -24.865 -7.622 19.988 1.00 83.25 181 GLY A N 1
ATOM 1355 C CA . GLY A 1 181 ? -24.108 -6.427 19.633 1.00 83.25 181 GLY A CA 1
ATOM 1356 C C . GLY A 1 181 ? -23.076 -6.018 20.677 1.00 83.25 181 GLY A C 1
ATOM 1357 O O . GLY A 1 181 ? -22.513 -6.840 21.399 1.00 83.25 181 GLY A O 1
ATOM 1358 N N . ALA A 1 182 ? -22.795 -4.718 20.703 1.00 85.31 182 ALA A N 1
ATOM 1359 C CA . ALA A 1 182 ? -21.838 -4.119 21.617 1.00 85.31 182 ALA A CA 1
ATOM 1360 C C . ALA A 1 182 ? -22.499 -3.602 22.900 1.00 85.31 182 ALA A C 1
ATOM 1362 O O . ALA A 1 182 ? -23.709 -3.369 22.955 1.00 85.31 182 ALA A O 1
ATOM 1363 N N . THR A 1 183 ? -21.666 -3.389 23.913 1.00 90.56 183 THR A N 1
ATOM 1364 C CA . THR A 1 183 ? -22.047 -2.692 25.143 1.00 90.56 183 THR A CA 1
ATOM 1365 C C . THR A 1 183 ? -21.639 -1.232 25.040 1.00 90.56 183 THR A C 1
ATOM 1367 O O . THR A 1 183 ? -20.503 -0.936 24.665 1.00 90.56 183 THR A O 1
ATOM 1370 N N . TYR A 1 184 ? -22.539 -0.330 25.412 1.00 91.75 184 TYR A N 1
ATOM 1371 C CA . TYR A 1 184 ? -22.303 1.108 25.448 1.00 91.75 184 TYR A CA 1
ATOM 1372 C C . TYR A 1 184 ? -22.489 1.648 26.866 1.00 91.75 184 TYR A C 1
ATOM 1374 O O . TYR A 1 184 ? -23.356 1.181 27.597 1.00 91.75 184 TYR A O 1
ATOM 1382 N N . GLU A 1 185 ? -21.709 2.652 27.244 1.00 94.12 185 GLU A N 1
ATOM 1383 C CA . GLU A 1 185 ? -21.885 3.435 28.469 1.00 94.12 185 GLU A CA 1
ATOM 1384 C C . GLU A 1 185 ? -22.026 4.910 28.106 1.00 94.12 185 GLU A C 1
ATOM 1386 O O . GLU A 1 185 ? -21.335 5.401 27.219 1.00 94.12 185 GLU A O 1
ATOM 1391 N N . GLN A 1 186 ? -22.891 5.640 28.799 1.00 95.56 186 GLN A N 1
ATOM 1392 C CA . GLN A 1 186 ? -22.845 7.100 28.812 1.00 95.56 186 GLN A CA 1
ATOM 1393 C C . GLN A 1 186 ? -22.961 7.614 30.243 1.00 95.56 186 GLN A C 1
ATOM 1395 O O . GLN A 1 186 ? -23.547 6.961 31.113 1.00 95.56 186 GLN A O 1
ATOM 1400 N N . ARG A 1 187 ? -22.426 8.810 30.479 1.00 96.38 187 ARG A N 1
ATOM 1401 C CA . ARG A 1 187 ? -22.440 9.472 31.787 1.00 96.38 187 ARG A CA 1
ATOM 1402 C C . ARG A 1 187 ? -23.256 10.749 31.724 1.00 96.38 187 ARG A C 1
ATOM 1404 O O . ARG A 1 187 ? -23.217 11.464 30.728 1.00 96.38 187 ARG A O 1
ATOM 1411 N N . LEU A 1 188 ? -23.992 11.027 32.789 1.00 96.88 188 LEU A N 1
ATOM 1412 C CA . LEU A 1 188 ? -24.592 12.328 33.034 1.00 96.88 188 LEU A CA 1
ATOM 1413 C C . LEU A 1 188 ? -23.615 13.116 33.902 1.00 96.88 188 LEU A C 1
ATOM 1415 O O . LEU A 1 188 ? -23.352 12.725 35.039 1.00 96.88 188 LEU A O 1
ATOM 1419 N N . GLU A 1 189 ? -23.083 14.206 33.361 1.00 96.62 189 GLU A N 1
ATOM 1420 C CA . GLU A 1 189 ? -22.103 15.055 34.032 1.00 96.62 189 GLU A CA 1
ATOM 1421 C C . GLU A 1 189 ? -22.623 16.489 34.085 1.00 96.62 189 GLU A C 1
ATOM 1423 O O . GLU A 1 189 ? -22.887 17.125 33.061 1.00 96.62 189 GLU A O 1
ATOM 1428 N N . ASN A 1 190 ? -22.814 16.996 35.303 1.00 96.19 190 ASN A N 1
ATOM 1429 C CA . ASN A 1 190 ? -23.381 18.317 35.566 1.00 96.19 190 ASN A CA 1
ATOM 1430 C C . ASN A 1 190 ? -24.718 18.579 34.830 1.00 96.19 190 ASN A C 1
ATOM 1432 O O . ASN A 1 190 ? -24.971 19.686 34.358 1.00 96.19 190 ASN A O 1
ATOM 1436 N N . GLY A 1 191 ? -25.566 17.551 34.718 1.00 93.88 191 GLY A N 1
ATOM 1437 C CA . GLY A 1 191 ? -26.868 17.622 34.041 1.00 93.88 191 GLY A CA 1
ATOM 1438 C C . GLY A 1 191 ? -26.817 17.464 32.517 1.00 93.88 191 GLY A C 1
ATOM 1439 O O . GLY A 1 191 ? -27.867 17.488 31.880 1.00 93.88 191 GLY A O 1
ATOM 1440 N N . ASN A 1 192 ? -25.634 17.249 31.933 1.00 95.56 192 ASN A N 1
ATOM 1441 C CA . ASN A 1 192 ? -25.459 17.037 30.496 1.00 95.56 192 ASN A CA 1
ATOM 1442 C C . ASN A 1 192 ? -25.015 15.604 30.200 1.00 95.56 192 ASN A C 1
ATOM 1444 O O . ASN A 1 192 ? -24.066 15.099 30.805 1.00 95.56 192 ASN A O 1
ATOM 1448 N N . TRP A 1 193 ? -25.696 14.942 29.266 1.00 95.25 193 TRP A N 1
ATOM 1449 C CA . TRP A 1 193 ? -25.304 13.607 28.824 1.00 95.25 193 TRP A CA 1
ATOM 1450 C C . TRP A 1 193 ? -24.061 13.677 27.948 1.00 95.25 193 TRP A C 1
ATOM 1452 O O . TRP A 1 193 ? -24.047 14.361 26.925 1.00 95.25 193 TRP A O 1
ATOM 1462 N N . GLN A 1 194 ? -23.035 12.940 28.350 1.00 95.94 194 GLN A N 1
ATOM 1463 C CA . GLN A 1 194 ? -21.871 12.686 27.522 1.00 95.94 194 GLN A CA 1
ATOM 1464 C C . GLN A 1 194 ? -22.240 11.730 26.380 1.00 95.94 194 GLN A C 1
ATOM 1466 O O . GLN A 1 194 ? -23.175 10.934 26.524 1.00 95.94 194 GLN A O 1
ATOM 1471 N N . PRO A 1 195 ? -21.522 11.782 25.246 1.00 93.75 195 PRO A N 1
ATOM 1472 C CA . PRO A 1 195 ? -21.721 10.832 24.161 1.00 93.75 195 PRO A CA 1
ATOM 1473 C C . PRO A 1 195 ? -21.573 9.385 24.636 1.00 93.75 195 PRO A C 1
ATOM 1475 O O . PRO A 1 195 ? -20.779 9.084 25.528 1.00 93.75 195 PRO A O 1
ATOM 1478 N N . TRP A 1 196 ? -22.304 8.477 23.993 1.00 93.12 196 TRP A N 1
ATOM 1479 C CA . TRP A 1 196 ? -22.140 7.048 24.223 1.00 93.12 196 TRP A CA 1
ATOM 1480 C C . TRP A 1 196 ? -20.719 6.595 23.879 1.00 93.12 196 TRP A C 1
ATOM 1482 O O . TRP A 1 196 ? -20.239 6.780 22.760 1.00 93.12 196 TRP A O 1
ATOM 1492 N N . VAL A 1 197 ? -20.079 5.937 24.836 1.00 90.06 197 VAL A N 1
ATOM 1493 C CA . VAL A 1 197 ? -18.795 5.264 24.694 1.00 90.06 197 VAL A CA 1
ATOM 1494 C C . VAL A 1 197 ? -19.057 3.780 24.491 1.00 90.06 197 VAL A C 1
ATOM 1496 O O . VAL A 1 197 ? -19.688 3.118 25.313 1.00 90.06 197 VAL A O 1
ATOM 1499 N N . LYS A 1 198 ? -18.569 3.237 23.382 1.00 87.88 198 LYS A N 1
ATOM 1500 C CA . LYS A 1 198 ? -18.620 1.803 23.100 1.00 87.88 198 LYS A CA 1
ATOM 1501 C C . LYS A 1 198 ? -17.550 1.096 23.931 1.00 87.88 198 LYS A C 1
ATOM 1503 O O . LYS A 1 198 ? -16.369 1.349 23.729 1.00 87.88 198 LYS A O 1
ATOM 1508 N N . LEU A 1 199 ? -17.952 0.230 24.858 1.00 80.06 199 LEU A N 1
ATOM 1509 C CA . LEU A 1 199 ? -17.035 -0.428 25.791 1.00 80.06 199 LEU A CA 1
ATOM 1510 C C . LEU A 1 199 ? -16.417 -1.698 25.200 1.00 80.06 199 LEU A C 1
ATOM 1512 O O . LEU A 1 199 ? -15.217 -1.905 25.332 1.00 80.06 199 LEU A O 1
ATOM 1516 N N . LEU A 1 200 ? -17.217 -2.558 24.558 1.00 68.94 200 LEU A N 1
ATOM 1517 C CA . LEU A 1 200 ? -16.760 -3.851 24.031 1.00 68.94 200 LEU A CA 1
ATOM 1518 C C . LEU A 1 200 ? -17.645 -4.327 22.871 1.00 68.94 200 LEU A C 1
ATOM 1520 O O . LEU A 1 200 ? -18.860 -4.118 22.883 1.00 68.94 200 LEU A O 1
ATOM 1524 N N . LYS A 1 201 ? -17.048 -5.038 21.908 1.00 59.69 201 LYS A N 1
ATOM 1525 C CA . LYS A 1 201 ? -17.751 -5.857 20.912 1.00 59.69 201 LYS A CA 1
ATOM 1526 C C . LYS A 1 201 ? -17.444 -7.317 21.223 1.00 59.69 201 LYS A C 1
ATOM 1528 O O . LYS A 1 201 ? -16.289 -7.722 21.168 1.00 59.69 201 LYS A O 1
ATOM 1533 N N . THR A 1 202 ? -18.445 -8.118 21.560 1.00 49.81 202 THR A N 1
ATOM 1534 C CA . THR A 1 202 ? -18.235 -9.553 21.771 1.00 49.81 202 THR A CA 1
ATOM 1535 C C . THR A 1 202 ? -17.838 -10.186 20.428 1.00 49.81 202 THR A C 1
ATOM 1537 O O . THR A 1 202 ? -18.639 -10.226 19.500 1.00 49.81 202 THR A O 1
ATOM 1540 N N . GLY A 1 203 ? -16.581 -10.624 20.291 1.00 56.00 203 GLY A N 1
ATOM 1541 C CA . GLY A 1 203 ? -16.129 -11.511 19.208 1.00 56.00 203 GLY A CA 1
ATOM 1542 C C . GLY A 1 203 ? -15.878 -10.910 17.814 1.00 56.00 203 GLY A C 1
ATOM 1543 O O . GLY A 1 203 ? -15.825 -11.677 16.857 1.00 56.00 203 GLY A O 1
ATOM 1544 N N . GLN A 1 204 ? -15.723 -9.589 17.645 1.00 54.78 204 GLN A N 1
ATOM 1545 C CA . GLN A 1 204 ? -15.505 -8.983 16.313 1.00 54.78 204 GLN A CA 1
ATOM 1546 C C . GLN A 1 204 ? -14.684 -7.670 16.312 1.00 54.78 204 GLN A C 1
ATOM 1548 O O . GLN A 1 204 ? -15.013 -6.748 15.556 1.00 54.78 204 GLN A O 1
ATOM 1553 N N . GLN A 1 205 ? -13.656 -7.521 17.148 1.00 61.06 205 GLN A N 1
ATOM 1554 C CA . GLN A 1 205 ? -12.668 -6.460 16.907 1.00 61.06 205 GLN A CA 1
ATOM 1555 C C . GLN A 1 205 ? -11.711 -6.920 15.804 1.00 61.06 205 GLN A C 1
ATOM 1557 O O . GLN A 1 205 ? -10.984 -7.895 15.976 1.00 61.06 205 GLN A O 1
ATOM 1562 N N . SER A 1 206 ? -11.750 -6.255 14.650 1.00 59.06 206 SER A N 1
ATOM 1563 C CA . SER A 1 206 ? -10.901 -6.583 13.494 1.00 59.06 206 SER A CA 1
ATOM 1564 C C . SER A 1 206 ? -9.736 -5.609 13.319 1.00 59.06 206 SER A C 1
ATOM 1566 O O . SER A 1 206 ? -8.888 -5.833 12.457 1.00 59.06 206 SER A O 1
ATOM 1568 N N . THR A 1 207 ? -9.688 -4.523 14.101 1.00 66.75 207 THR A N 1
ATOM 1569 C CA . THR A 1 207 ? -8.644 -3.497 14.000 1.00 66.75 207 THR A CA 1
ATOM 1570 C C . THR A 1 207 ? -8.079 -3.105 15.366 1.00 66.75 207 THR A C 1
ATOM 1572 O O . THR A 1 207 ? -8.749 -3.206 16.389 1.00 66.75 207 THR A O 1
ATOM 1575 N N . LEU A 1 208 ? -6.831 -2.629 15.380 1.00 71.19 208 LEU A N 1
ATOM 1576 C CA . LEU A 1 208 ? -6.138 -2.148 16.585 1.00 71.19 208 LEU A CA 1
ATOM 1577 C C . LEU A 1 208 ? -6.853 -0.947 17.235 1.00 71.19 208 LEU A C 1
ATOM 1579 O O . LEU A 1 208 ? -6.878 -0.826 18.459 1.00 71.19 208 LEU A O 1
ATOM 1583 N N . ALA A 1 209 ? -7.513 -0.115 16.424 1.00 66.75 209 ALA A N 1
ATOM 1584 C CA . ALA A 1 209 ? -8.321 1.008 16.893 1.00 66.75 209 ALA A CA 1
ATOM 1585 C C . ALA A 1 209 ? -9.540 0.553 17.716 1.00 66.75 209 ALA A C 1
ATOM 1587 O O . ALA A 1 209 ? -9.917 1.229 18.671 1.00 66.75 209 ALA A O 1
ATOM 1588 N N . ASP A 1 210 ? -10.105 -0.623 17.418 1.00 64.56 210 ASP A N 1
ATOM 1589 C CA . ASP A 1 210 ? -11.231 -1.190 18.176 1.00 64.56 210 ASP A CA 1
ATOM 1590 C C . ASP A 1 210 ? -10.833 -1.622 19.604 1.00 64.56 210 ASP A C 1
ATOM 1592 O O . ASP A 1 210 ? -11.704 -1.868 20.441 1.00 64.56 210 ASP A O 1
ATOM 1596 N N . TYR A 1 211 ? -9.528 -1.718 19.884 1.00 65.19 211 TYR A N 1
ATOM 1597 C CA . TYR A 1 211 ? -8.965 -1.963 21.215 1.00 65.19 211 TYR A CA 1
ATOM 1598 C C . TYR A 1 211 ? -8.498 -0.680 21.920 1.00 65.19 211 TYR A C 1
ATOM 1600 O O . TYR A 1 211 ? -7.962 -0.756 23.022 1.00 65.19 211 TYR A O 1
ATOM 1608 N N . GLY A 1 212 ? -8.664 0.494 21.299 1.00 69.69 212 GLY A N 1
ATOM 1609 C CA . GLY A 1 212 ? -8.134 1.754 21.828 1.00 69.69 212 GLY A CA 1
ATOM 1610 C C . GLY A 1 212 ? -6.606 1.862 21.757 1.00 69.69 212 GLY A C 1
ATOM 1611 O O . GLY A 1 212 ? -6.027 2.707 22.434 1.00 69.69 212 GLY A O 1
ATOM 1612 N N . ILE A 1 213 ? -5.946 1.021 20.953 1.00 74.69 213 ILE A N 1
ATOM 1613 C CA . ILE A 1 213 ? -4.492 1.046 20.766 1.00 74.69 213 ILE A CA 1
ATOM 1614 C C . ILE A 1 213 ? -4.169 2.089 19.692 1.00 74.69 213 ILE A C 1
ATOM 1616 O O . ILE A 1 213 ? -4.432 1.875 18.508 1.00 74.69 213 ILE A O 1
ATOM 1620 N N . THR A 1 214 ? -3.622 3.232 20.109 1.00 78.38 214 THR A N 1
ATOM 1621 C CA . THR A 1 214 ? -3.281 4.360 19.220 1.00 78.38 214 THR A CA 1
ATOM 1622 C C . THR A 1 214 ? -1.811 4.396 18.806 1.00 78.38 214 THR A C 1
ATOM 1624 O O . THR A 1 214 ? -1.452 5.152 17.911 1.00 78.38 214 THR A O 1
ATOM 1627 N N . ASP A 1 215 ? -0.958 3.613 19.463 1.00 80.31 215 ASP A N 1
ATOM 1628 C CA . ASP A 1 215 ? 0.500 3.581 19.294 1.00 80.31 215 ASP A CA 1
ATOM 1629 C C . ASP A 1 215 ? 1.001 2.351 18.519 1.00 80.31 215 ASP A C 1
ATOM 1631 O O . ASP A 1 215 ? 2.204 2.170 18.330 1.00 80.31 215 ASP A O 1
ATOM 1635 N N . ALA A 1 216 ? 0.092 1.503 18.035 1.00 81.56 216 ALA A N 1
ATOM 1636 C CA . ALA A 1 216 ? 0.463 0.381 17.190 1.00 81.56 216 ALA A CA 1
ATOM 1637 C C . ALA A 1 216 ? 0.897 0.858 15.798 1.00 81.56 216 ALA A C 1
ATOM 1639 O O . ALA A 1 216 ? 0.208 1.648 15.152 1.00 81.56 216 ALA A O 1
ATOM 1640 N N . ALA A 1 217 ? 2.007 0.308 15.301 1.00 84.12 217 ALA A N 1
ATOM 1641 C CA . ALA A 1 217 ? 2.451 0.533 13.932 1.00 84.12 217 ALA A CA 1
ATOM 1642 C C . ALA A 1 217 ? 1.384 0.037 12.942 1.00 84.12 217 ALA A C 1
ATOM 1644 O O . ALA A 1 217 ? 1.003 -1.138 12.947 1.00 84.12 217 ALA A O 1
ATOM 1645 N N . SER A 1 218 ? 0.897 0.931 12.082 1.00 83.50 218 SER A N 1
ATOM 1646 C CA . SER A 1 218 ? -0.059 0.569 11.041 1.00 83.50 218 SER A CA 1
ATOM 1647 C C . SER A 1 218 ? 0.597 -0.324 9.982 1.00 83.50 218 SER A C 1
ATOM 1649 O O . SER A 1 218 ? 1.821 -0.383 9.842 1.00 83.50 218 SER A O 1
ATOM 1651 N N . LYS A 1 219 ? -0.220 -0.986 9.150 1.00 83.88 219 LYS A N 1
ATOM 1652 C CA . LYS A 1 219 ? 0.286 -1.709 7.970 1.00 83.88 219 LYS A CA 1
ATOM 1653 C C . LYS A 1 219 ? 1.129 -0.795 7.068 1.00 83.88 219 LYS A C 1
ATOM 1655 O O . LYS A 1 219 ? 2.102 -1.258 6.483 1.00 83.88 219 LYS A O 1
ATOM 1660 N N . THR A 1 220 ? 0.776 0.487 6.985 1.00 82.94 220 THR A N 1
ATOM 1661 C CA . THR A 1 220 ? 1.517 1.501 6.227 1.00 82.94 220 THR A CA 1
ATOM 1662 C C . THR A 1 220 ? 2.857 1.827 6.877 1.00 82.94 220 THR A C 1
ATOM 1664 O O . THR A 1 220 ? 3.855 1.889 6.166 1.00 82.94 220 THR A O 1
ATOM 1667 N N . ASP A 1 221 ? 2.911 1.972 8.203 1.00 87.12 221 ASP A N 1
ATOM 1668 C CA . ASP A 1 221 ? 4.162 2.240 8.930 1.00 87.12 221 ASP A CA 1
ATOM 1669 C C . ASP A 1 221 ? 5.136 1.070 8.795 1.00 87.12 221 ASP A C 1
ATOM 1671 O O . ASP A 1 221 ? 6.318 1.267 8.522 1.00 87.12 221 ASP A O 1
ATOM 1675 N N . LEU A 1 222 ? 4.623 -0.160 8.897 1.00 89.56 222 LEU A N 1
ATOM 1676 C CA . LEU A 1 222 ? 5.403 -1.377 8.684 1.00 89.56 222 LEU A CA 1
ATOM 1677 C C . LEU A 1 222 ? 5.884 -1.491 7.235 1.00 89.56 222 LEU A C 1
ATOM 1679 O O . LEU A 1 222 ? 7.054 -1.780 6.999 1.00 89.56 222 LEU A O 1
ATOM 1683 N N . GLN A 1 223 ? 5.015 -1.215 6.257 1.00 87.19 223 GLN A N 1
ATOM 1684 C CA . GLN A 1 223 ? 5.400 -1.210 4.846 1.00 87.19 223 GLN A CA 1
ATOM 1685 C C . GLN A 1 223 ? 6.465 -0.147 4.567 1.00 87.19 223 GLN A C 1
ATOM 1687 O O . GLN A 1 223 ? 7.418 -0.417 3.842 1.00 87.19 223 GLN A O 1
ATOM 1692 N N . LYS A 1 224 ? 6.335 1.042 5.163 1.00 85.25 224 LYS A N 1
ATOM 1693 C CA . LYS A 1 224 ? 7.320 2.113 5.045 1.00 85.25 224 LYS A CA 1
ATOM 1694 C C . LYS A 1 224 ? 8.648 1.709 5.678 1.00 85.25 224 LYS A C 1
ATOM 1696 O O . LYS A 1 224 ? 9.664 1.855 5.023 1.00 85.25 224 LYS A O 1
ATOM 1701 N N . ALA A 1 225 ? 8.651 1.146 6.885 1.00 86.44 225 ALA A N 1
ATOM 1702 C CA . ALA A 1 225 ? 9.872 0.685 7.543 1.00 86.44 225 ALA A CA 1
ATOM 1703 C C . ALA A 1 225 ? 10.587 -0.421 6.746 1.00 86.44 225 ALA A C 1
ATOM 1705 O O . ALA A 1 225 ? 11.808 -0.400 6.621 1.00 86.44 225 ALA A O 1
ATOM 1706 N N . VAL A 1 226 ? 9.835 -1.360 6.157 1.00 84.56 226 VAL A N 1
ATOM 1707 C CA . VAL A 1 226 ? 10.385 -2.386 5.256 1.00 84.56 226 VAL A CA 1
ATOM 1708 C C . VAL A 1 226 ? 10.948 -1.750 3.987 1.00 84.56 226 VAL A C 1
ATOM 1710 O O . VAL A 1 226 ? 12.062 -2.080 3.591 1.00 84.56 226 VAL A O 1
ATOM 1713 N N . ASN A 1 227 ? 10.223 -0.817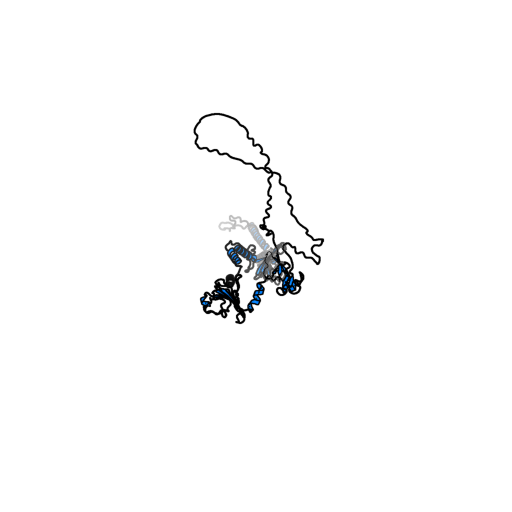 3.368 1.00 77.19 227 ASN A N 1
ATOM 1714 C CA . ASN A 1 227 ? 10.693 -0.110 2.178 1.00 77.19 227 ASN A CA 1
ATOM 1715 C C . ASN A 1 227 ? 11.948 0.724 2.475 1.00 77.19 227 ASN A C 1
ATOM 1717 O O . ASN A 1 227 ? 12.884 0.703 1.685 1.00 77.19 22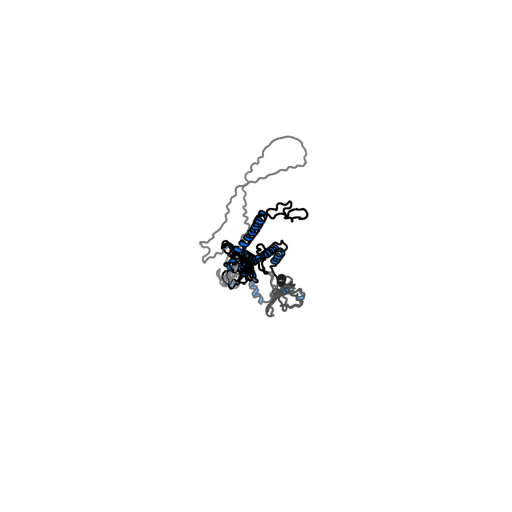7 ASN A O 1
ATOM 1721 N N . ASP A 1 228 ? 11.991 1.409 3.617 1.00 80.69 228 ASP A N 1
ATOM 1722 C CA . ASP A 1 228 ? 13.134 2.198 4.076 1.00 80.69 228 ASP A CA 1
ATOM 1723 C C . ASP A 1 228 ? 14.341 1.293 4.374 1.00 80.69 228 ASP A C 1
ATOM 1725 O O . ASP A 1 228 ? 15.465 1.653 4.042 1.00 80.69 228 ASP A O 1
ATOM 1729 N N . LEU A 1 229 ? 14.133 0.097 4.940 1.00 78.75 229 LEU A N 1
ATOM 1730 C CA . LEU A 1 229 ? 15.189 -0.902 5.147 1.00 78.75 229 LEU A CA 1
ATOM 1731 C C . LEU A 1 229 ? 15.724 -1.454 3.817 1.00 78.75 229 LEU A C 1
ATOM 1733 O O . LEU A 1 229 ? 16.934 -1.578 3.645 1.00 78.75 229 LEU A O 1
ATOM 1737 N N . VAL A 1 230 ? 14.833 -1.770 2.874 1.00 68.50 230 VAL A N 1
ATOM 1738 C CA . VAL A 1 230 ? 15.191 -2.224 1.521 1.00 68.50 230 VAL A CA 1
ATOM 1739 C C . VAL A 1 230 ? 15.943 -1.126 0.761 1.00 68.50 230 VAL A C 1
ATOM 1741 O O . VAL A 1 230 ? 16.925 -1.420 0.086 1.00 68.50 230 VAL A O 1
ATOM 1744 N N . ALA A 1 231 ? 15.535 0.136 0.910 1.00 65.44 231 ALA A N 1
ATOM 1745 C CA . ALA A 1 231 ? 16.190 1.291 0.298 1.00 65.44 231 ALA A CA 1
ATOM 1746 C C . ALA A 1 231 ? 17.499 1.692 1.004 1.00 65.44 231 ALA A C 1
ATOM 1748 O O . ALA A 1 231 ? 18.409 2.216 0.368 1.00 65.44 231 ALA A O 1
ATOM 1749 N N . GLY A 1 232 ? 17.607 1.444 2.310 1.00 66.81 232 GLY A N 1
ATOM 1750 C CA . GLY A 1 232 ? 18.791 1.714 3.126 1.00 66.81 232 GLY A CA 1
ATOM 1751 C C . GLY A 1 232 ? 19.837 0.595 3.108 1.00 66.81 232 GLY A C 1
ATOM 1752 O O . GLY A 1 232 ? 20.898 0.754 3.713 1.00 66.81 232 GLY A O 1
ATOM 1753 N N . ALA A 1 233 ? 19.561 -0.531 2.438 1.00 57.28 233 ALA A N 1
ATOM 1754 C CA . ALA A 1 233 ? 20.479 -1.659 2.328 1.00 57.28 233 ALA A CA 1
ATOM 1755 C C . ALA A 1 233 ? 21.761 -1.244 1.565 1.00 57.28 233 ALA A C 1
ATOM 1757 O O . ALA A 1 233 ? 21.694 -0.930 0.372 1.00 57.28 233 ALA A O 1
ATOM 1758 N N . PRO A 1 234 ? 22.947 -1.248 2.204 1.00 63.94 234 PRO A N 1
ATOM 1759 C CA . PRO A 1 234 ? 24.172 -0.759 1.581 1.00 63.94 234 PRO A CA 1
ATOM 1760 C C . PRO A 1 234 ? 24.636 -1.671 0.442 1.00 63.94 234 PRO A C 1
ATOM 1762 O O . PRO A 1 234 ? 24.691 -2.889 0.610 1.00 63.94 234 PRO A O 1
ATOM 1765 N N . GLY A 1 235 ? 25.050 -1.063 -0.676 1.00 56.03 235 GLY A N 1
ATOM 1766 C CA . GLY A 1 235 ? 25.974 -1.587 -1.696 1.00 56.03 235 GLY A CA 1
ATOM 1767 C C . GLY A 1 235 ? 25.530 -2.801 -2.519 1.00 56.03 235 GLY A C 1
ATOM 1768 O O . GLY A 1 235 ? 25.577 -2.748 -3.739 1.00 56.03 235 GLY A O 1
ATOM 1769 N N . ALA A 1 236 ? 25.098 -3.888 -1.882 1.00 52.50 236 ALA A N 1
ATOM 1770 C CA . ALA A 1 236 ? 24.847 -5.179 -2.523 1.00 52.50 236 ALA A CA 1
ATOM 1771 C C . ALA A 1 236 ? 23.408 -5.369 -3.042 1.00 52.50 236 ALA A C 1
ATOM 1773 O O . ALA A 1 236 ? 23.173 -6.272 -3.843 1.00 52.50 236 ALA A O 1
ATOM 1774 N N . LEU A 1 237 ? 22.450 -4.542 -2.597 1.00 53.09 237 LEU A N 1
ATOM 1775 C CA . LEU A 1 237 ? 21.081 -4.518 -3.140 1.00 53.09 237 LEU A CA 1
ATOM 1776 C C . LEU A 1 237 ? 20.865 -3.338 -4.103 1.00 53.09 237 LEU A C 1
ATOM 1778 O O . LEU A 1 237 ? 20.146 -3.482 -5.091 1.00 53.09 237 LEU A O 1
ATOM 1782 N N . ASN A 1 238 ? 21.573 -2.221 -3.881 1.00 61.66 238 ASN A N 1
ATOM 1783 C CA . ASN A 1 238 ? 21.705 -1.130 -4.849 1.00 61.66 238 ASN A CA 1
ATOM 1784 C C . ASN A 1 238 ? 22.268 -1.636 -6.184 1.00 61.66 238 ASN A C 1
ATOM 1786 O O . ASN A 1 238 ? 21.753 -1.284 -7.234 1.00 61.66 238 ASN A O 1
ATOM 1790 N N . THR A 1 239 ? 23.229 -2.562 -6.162 1.00 67.25 239 THR A N 1
ATOM 1791 C CA . THR A 1 239 ? 23.769 -3.168 -7.385 1.00 67.25 239 THR A CA 1
ATOM 1792 C C . THR A 1 239 ? 22.710 -3.841 -8.249 1.00 67.25 239 THR A C 1
ATOM 1794 O O . THR A 1 239 ? 22.795 -3.721 -9.460 1.00 67.25 239 THR A O 1
ATOM 1797 N N . LEU A 1 240 ? 21.696 -4.524 -7.704 1.00 75.44 240 LEU A N 1
ATOM 1798 C CA . LEU A 1 240 ? 20.667 -5.146 -8.554 1.00 75.44 240 LEU A CA 1
ATOM 1799 C C . LEU A 1 240 ? 19.774 -4.101 -9.234 1.00 75.44 240 LEU A C 1
ATOM 1801 O O . LEU A 1 240 ? 19.431 -4.265 -10.404 1.00 75.44 240 LEU A O 1
ATOM 1805 N N . GLN A 1 241 ? 19.447 -3.011 -8.536 1.00 75.44 241 GLN A N 1
ATOM 1806 C CA . GLN A 1 241 ? 18.691 -1.890 -9.098 1.00 75.44 241 GLN A CA 1
ATOM 1807 C C . GLN A 1 241 ? 19.532 -1.072 -10.092 1.00 75.44 241 GLN A C 1
ATOM 1809 O O . GLN A 1 241 ? 19.024 -0.674 -11.138 1.00 75.44 241 GLN A O 1
ATOM 1814 N N . GLU A 1 242 ? 20.814 -0.851 -9.803 1.00 73.56 242 GLU A N 1
ATOM 1815 C CA . GLU A 1 242 ? 21.776 -0.198 -10.695 1.00 73.56 242 GLU A CA 1
ATOM 1816 C C . GLU A 1 242 ? 22.037 -1.036 -11.944 1.00 73.56 242 GLU A C 1
ATOM 1818 O O . GLU A 1 242 ? 22.073 -0.489 -13.040 1.00 73.56 242 GLU A O 1
ATOM 1823 N N . LEU A 1 243 ? 22.154 -2.360 -11.810 1.00 80.06 243 LEU A N 1
ATOM 1824 C CA . LEU A 1 243 ? 22.260 -3.280 -12.939 1.00 80.06 243 LEU A CA 1
ATOM 1825 C C . LEU A 1 243 ? 20.970 -3.265 -13.764 1.00 80.06 243 LEU A C 1
ATOM 1827 O O . LEU A 1 243 ? 21.041 -3.132 -14.980 1.00 80.06 243 LEU A O 1
ATOM 1831 N N . ALA A 1 244 ? 19.792 -3.331 -13.133 1.00 80.50 244 ALA A N 1
ATOM 1832 C CA . ALA A 1 244 ? 18.518 -3.237 -13.848 1.00 80.50 244 ALA A CA 1
ATOM 1833 C C . ALA A 1 244 ? 18.390 -1.905 -14.607 1.00 80.50 244 ALA A C 1
ATOM 1835 O O . ALA A 1 244 ? 18.055 -1.905 -15.791 1.00 80.50 244 ALA A O 1
ATOM 1836 N N . ALA A 1 245 ? 18.742 -0.784 -13.972 1.00 81.00 245 ALA A N 1
ATOM 1837 C CA . ALA A 1 245 ? 18.729 0.537 -14.590 1.00 81.00 245 ALA A CA 1
ATOM 1838 C C . ALA A 1 245 ? 19.775 0.682 -15.712 1.00 81.00 245 ALA A C 1
ATOM 1840 O O . ALA A 1 245 ? 19.455 1.220 -16.771 1.00 81.00 245 ALA A O 1
ATOM 1841 N N . ALA A 1 246 ? 20.995 0.165 -15.528 1.00 79.19 246 ALA A N 1
ATOM 1842 C CA . ALA A 1 246 ? 22.050 0.162 -16.544 1.00 79.19 246 ALA A CA 1
ATOM 1843 C C . ALA A 1 246 ? 21.682 -0.690 -17.772 1.00 79.19 246 ALA A C 1
ATOM 1845 O O . ALA A 1 246 ? 22.109 -0.386 -18.884 1.00 79.19 246 ALA A O 1
ATOM 1846 N N . LEU A 1 247 ? 20.849 -1.719 -17.585 1.00 83.94 247 LEU A N 1
ATOM 1847 C CA . LEU A 1 247 ? 20.258 -2.528 -18.656 1.00 83.94 247 LEU A CA 1
ATOM 1848 C C . LEU A 1 247 ? 18.932 -1.949 -19.194 1.00 83.94 247 LEU A C 1
ATOM 1850 O O . LEU A 1 247 ? 18.233 -2.611 -19.960 1.00 83.94 247 LEU A O 1
ATOM 1854 N N . GLY A 1 248 ? 18.569 -0.721 -18.807 1.00 85.56 248 GLY A N 1
ATOM 1855 C CA . GLY A 1 248 ? 17.390 -0.012 -19.310 1.00 85.56 248 GLY A CA 1
ATOM 1856 C C . GLY A 1 248 ? 16.052 -0.509 -18.757 1.00 85.56 248 GLY A C 1
ATOM 1857 O O . GLY A 1 248 ? 15.017 -0.247 -19.364 1.00 85.56 248 GLY A O 1
ATOM 1858 N N . ASN A 1 249 ? 16.056 -1.221 -17.626 1.00 87.31 249 ASN A N 1
ATOM 1859 C CA . ASN A 1 249 ? 14.886 -1.882 -17.037 1.00 87.31 249 ASN A CA 1
ATOM 1860 C C . ASN A 1 249 ? 14.143 -2.797 -18.035 1.00 87.31 249 ASN A C 1
ATOM 1862 O O . ASN A 1 249 ? 12.919 -2.929 -17.983 1.00 87.31 249 ASN A O 1
ATOM 1866 N N . ASP A 1 250 ? 14.875 -3.423 -18.960 1.00 87.12 250 ASP A N 1
ATOM 1867 C CA . ASP A 1 250 ? 14.294 -4.273 -19.995 1.00 87.12 250 ASP A CA 1
ATOM 1868 C C . ASP A 1 250 ? 13.982 -5.681 -19.459 1.00 87.12 250 ASP A C 1
ATOM 1870 O O . ASP A 1 250 ? 14.864 -6.529 -19.311 1.00 87.12 250 ASP A O 1
ATOM 1874 N N . ALA A 1 251 ? 12.697 -5.954 -19.213 1.00 87.19 251 ALA A N 1
ATOM 1875 C CA . ALA A 1 251 ? 12.206 -7.265 -18.776 1.00 87.19 251 ALA A CA 1
ATOM 1876 C C . ALA A 1 251 ? 12.511 -8.403 -19.771 1.00 87.19 251 ALA A C 1
ATOM 1878 O O . ALA A 1 251 ? 12.508 -9.573 -19.394 1.00 87.19 251 ALA A O 1
ATOM 1879 N N . ASN A 1 252 ? 12.791 -8.069 -21.033 1.00 90.00 252 ASN A N 1
ATOM 1880 C CA . ASN A 1 252 ? 13.145 -9.002 -22.093 1.00 90.00 252 ASN A CA 1
ATOM 1881 C C . ASN A 1 252 ? 14.588 -8.796 -22.569 1.00 90.00 252 ASN A C 1
ATOM 1883 O O . ASN A 1 252 ? 14.891 -9.131 -23.714 1.00 90.00 252 ASN A O 1
ATOM 1887 N N . TYR A 1 253 ? 15.481 -8.285 -21.710 1.00 87.38 253 TYR A N 1
ATOM 1888 C CA . TYR A 1 253 ? 16.861 -7.927 -22.062 1.00 87.38 253 TYR A CA 1
ATOM 1889 C C . TYR A 1 253 ? 17.557 -8.965 -22.960 1.00 87.38 253 TYR A C 1
ATOM 1891 O O . TYR A 1 253 ? 18.124 -8.623 -23.999 1.00 87.38 253 TYR A O 1
ATOM 1899 N N . ALA A 1 254 ? 17.444 -10.254 -22.621 1.00 87.38 254 ALA A N 1
ATOM 1900 C CA . ALA A 1 254 ? 18.009 -11.344 -23.417 1.00 87.38 254 ALA A CA 1
ATOM 1901 C C . ALA A 1 254 ? 17.446 -11.401 -24.850 1.00 87.38 254 ALA A C 1
ATOM 1903 O O . ALA A 1 254 ? 18.207 -11.548 -25.806 1.00 87.38 254 ALA A O 1
ATOM 1904 N N . ALA A 1 255 ? 16.132 -11.252 -25.025 1.00 89.25 255 ALA A N 1
ATOM 1905 C CA . ALA A 1 255 ? 15.491 -11.226 -26.336 1.00 89.25 255 ALA A CA 1
ATOM 1906 C C . ALA A 1 255 ? 15.821 -9.940 -27.112 1.00 89.25 255 ALA A C 1
ATOM 1908 O O . ALA A 1 255 ? 16.085 -10.006 -28.312 1.00 89.25 255 ALA A O 1
ATOM 1909 N N . SER A 1 256 ? 15.867 -8.787 -26.441 1.00 88.69 256 SER A N 1
ATOM 1910 C CA . SER A 1 256 ? 16.220 -7.502 -27.052 1.00 88.69 256 SER A CA 1
ATOM 1911 C C . SER A 1 256 ? 17.655 -7.490 -27.575 1.00 88.69 256 SER A C 1
ATOM 1913 O O . SER A 1 256 ? 17.880 -7.125 -28.729 1.00 88.69 256 SER A O 1
ATOM 1915 N N . ILE A 1 257 ? 18.620 -7.956 -26.777 1.00 90.50 257 ILE A N 1
ATOM 1916 C CA . ILE A 1 257 ? 20.017 -8.093 -27.209 1.00 90.50 257 ILE A CA 1
ATOM 1917 C C . ILE A 1 257 ? 20.145 -9.136 -28.316 1.00 90.50 257 ILE A C 1
ATOM 1919 O O . ILE A 1 257 ? 20.825 -8.881 -29.307 1.00 90.50 257 ILE A O 1
ATOM 1923 N N . THR A 1 258 ? 19.443 -10.267 -28.214 1.00 90.12 258 THR A N 1
ATOM 1924 C CA . THR A 1 258 ? 19.433 -11.289 -29.275 1.00 90.12 258 THR A CA 1
ATOM 1925 C C . THR A 1 258 ? 18.899 -10.715 -30.589 1.00 90.12 258 THR A C 1
ATOM 1927 O O . THR A 1 258 ? 19.483 -10.947 -31.644 1.00 90.12 258 THR A O 1
ATOM 1930 N N . LYS A 1 259 ? 17.846 -9.891 -30.540 1.00 88.44 259 LYS A N 1
ATOM 1931 C CA . LYS A 1 259 ? 17.286 -9.204 -31.709 1.00 88.44 259 LYS A CA 1
ATOM 1932 C C . LYS A 1 259 ? 18.263 -8.182 -32.295 1.00 88.44 259 LYS A C 1
ATOM 1934 O O . LYS A 1 259 ? 18.445 -8.144 -33.510 1.00 88.44 259 LYS A O 1
ATOM 1939 N N . GLN A 1 260 ? 18.921 -7.383 -31.454 1.00 89.00 260 GLN A N 1
ATOM 1940 C CA . GLN A 1 260 ? 19.950 -6.440 -31.908 1.00 89.00 260 GLN A CA 1
ATOM 1941 C C . GLN A 1 260 ? 21.134 -7.164 -32.555 1.00 89.00 260 GLN A C 1
ATOM 1943 O O . GLN A 1 260 ? 21.639 -6.716 -33.584 1.00 89.00 260 GLN A O 1
ATOM 1948 N N . LEU A 1 261 ? 21.546 -8.298 -31.986 1.00 88.12 261 LEU A N 1
ATOM 1949 C CA . LEU A 1 261 ? 22.634 -9.111 -32.509 1.00 88.12 261 LEU A CA 1
ATOM 1950 C C . LEU A 1 261 ? 22.244 -9.801 -33.823 1.00 88.12 261 LEU A C 1
ATOM 1952 O O . LEU A 1 261 ? 23.044 -9.807 -34.749 1.00 88.12 261 LEU A O 1
ATOM 1956 N N . SER A 1 262 ? 20.997 -10.267 -33.958 1.00 83.44 262 SER A N 1
ATOM 1957 C CA . SER A 1 262 ? 20.481 -10.841 -35.213 1.00 83.44 262 SER A CA 1
ATOM 1958 C C . SER A 1 262 ? 20.375 -9.836 -36.363 1.00 83.44 262 SER A C 1
ATOM 1960 O O . SER A 1 262 ? 20.285 -10.231 -37.520 1.00 83.44 262 SER A O 1
ATOM 1962 N N . GLY A 1 263 ? 20.378 -8.535 -36.057 1.00 81.50 263 GLY A N 1
ATOM 1963 C CA . GLY A 1 263 ? 20.403 -7.475 -37.064 1.00 81.50 263 GLY A CA 1
ATOM 1964 C C . GLY A 1 263 ? 21.809 -7.142 -37.573 1.00 81.50 263 GLY A C 1
ATOM 1965 O O . GLY A 1 263 ? 21.944 -6.324 -38.482 1.00 81.50 263 GLY A O 1
ATOM 1966 N N . LYS A 1 264 ? 22.867 -7.716 -36.983 1.00 83.50 264 LYS A N 1
ATOM 1967 C CA . LYS A 1 264 ? 24.239 -7.558 -37.477 1.00 83.50 264 LYS A CA 1
ATOM 1968 C C . LYS A 1 264 ? 24.478 -8.543 -38.619 1.00 83.50 264 LYS A C 1
ATOM 1970 O O . LYS A 1 264 ? 24.082 -9.697 -38.531 1.00 83.50 264 LYS A O 1
ATOM 1975 N N . ALA A 1 265 ? 25.133 -8.080 -39.682 1.00 75.12 265 ALA A N 1
ATOM 1976 C CA . ALA A 1 265 ? 25.542 -8.956 -40.773 1.00 75.12 265 ALA A CA 1
ATOM 1977 C C . ALA A 1 265 ? 26.560 -9.992 -40.271 1.00 75.12 265 ALA A C 1
ATOM 1979 O O . ALA A 1 265 ? 27.494 -9.641 -39.542 1.00 75.12 265 ALA A O 1
ATOM 1980 N N . ASP A 1 266 ? 26.400 -11.246 -40.695 1.00 78.19 266 ASP A N 1
ATOM 1981 C CA . ASP A 1 266 ? 27.409 -12.279 -40.484 1.00 78.19 266 ASP A CA 1
ATOM 1982 C C . ASP A 1 266 ? 28.726 -11.890 -41.168 1.00 78.19 266 ASP A C 1
ATOM 1984 O O . ASP A 1 266 ? 28.758 -11.156 -42.160 1.00 78.19 266 ASP A O 1
ATOM 1988 N N . LYS A 1 267 ? 29.847 -12.405 -40.650 1.00 80.62 267 LYS A N 1
ATOM 1989 C CA . LYS A 1 267 ? 31.163 -12.190 -41.258 1.00 80.62 267 LYS A CA 1
ATOM 1990 C C . LYS A 1 267 ? 31.233 -12.907 -42.609 1.00 80.62 267 LYS A C 1
ATOM 1992 O O . LYS A 1 267 ? 31.615 -14.073 -42.687 1.00 80.62 267 LYS A O 1
ATOM 1997 N N . ALA A 1 268 ? 30.895 -12.198 -43.677 1.00 81.38 268 ALA A N 1
ATOM 1998 C CA . ALA A 1 268 ? 31.017 -12.697 -45.034 1.00 81.38 268 ALA A CA 1
ATOM 1999 C C . ALA A 1 268 ? 32.468 -12.635 -45.535 1.00 81.38 268 ALA A C 1
ATOM 2001 O O . ALA A 1 268 ? 33.236 -11.725 -45.213 1.00 81.38 268 ALA A O 1
ATOM 2002 N N . THR A 1 269 ? 32.843 -13.612 -46.359 1.00 81.06 269 THR A N 1
ATOM 2003 C CA . THR A 1 269 ? 34.146 -13.675 -47.044 1.00 81.06 269 THR A CA 1
ATOM 2004 C C . THR A 1 269 ? 34.108 -13.076 -48.452 1.00 81.06 269 THR A C 1
ATOM 2006 O O . THR A 1 269 ? 35.141 -12.992 -49.112 1.00 81.06 269 THR A O 1
ATOM 2009 N N . THR A 1 270 ? 32.933 -12.645 -48.924 1.00 80.19 270 THR A N 1
ATOM 2010 C CA . THR A 1 270 ? 32.725 -12.047 -50.250 1.00 80.19 270 THR A CA 1
ATOM 2011 C C . THR A 1 270 ? 31.861 -10.791 -50.147 1.00 80.19 270 THR A C 1
ATOM 2013 O O . THR A 1 270 ? 31.056 -10.661 -49.226 1.00 80.19 270 THR A O 1
ATOM 2016 N N . LEU A 1 271 ? 31.988 -9.881 -51.120 1.00 78.88 271 LEU A N 1
ATOM 2017 C CA . LEU A 1 271 ? 31.150 -8.675 -51.214 1.00 78.88 271 LEU A CA 1
ATOM 2018 C C . LEU A 1 271 ? 29.654 -9.023 -51.312 1.00 78.88 271 LEU A C 1
ATOM 2020 O O . LEU A 1 271 ? 28.830 -8.403 -50.644 1.00 78.88 271 LEU A O 1
ATOM 2024 N N . SER A 1 272 ? 29.317 -10.085 -52.052 1.00 78.38 272 SER A N 1
ATOM 2025 C CA . SER A 1 272 ? 27.943 -10.591 -52.152 1.00 78.38 272 SER A CA 1
ATOM 2026 C C . SER A 1 272 ? 27.394 -11.077 -50.810 1.00 78.38 272 SER A C 1
ATOM 2028 O O . SER A 1 272 ? 26.206 -10.906 -50.558 1.00 78.38 272 SER A O 1
ATOM 2030 N N . GLY A 1 273 ? 28.226 -11.662 -49.944 1.00 81.19 273 GLY A N 1
ATOM 2031 C CA . GLY A 1 273 ? 27.788 -12.088 -48.612 1.00 81.19 273 GLY A CA 1
ATOM 2032 C C . GLY A 1 273 ? 27.483 -10.917 -47.670 1.00 81.19 273 GLY A C 1
ATOM 2033 O O . GLY A 1 273 ? 26.721 -11.092 -46.728 1.00 81.19 273 GLY A O 1
ATOM 2034 N N . TYR A 1 274 ? 28.003 -9.719 -47.955 1.00 82.44 274 TYR A N 1
ATOM 2035 C CA . TYR A 1 274 ? 27.591 -8.473 -47.295 1.00 82.44 274 TYR A CA 1
ATOM 2036 C C . TYR A 1 274 ? 26.380 -7.800 -47.968 1.00 82.44 274 TYR A C 1
ATOM 2038 O O . TYR A 1 274 ? 25.959 -6.733 -47.529 1.00 82.44 274 TYR A O 1
ATOM 2046 N N . GLY A 1 275 ? 25.824 -8.383 -49.038 1.00 82.25 275 GLY A N 1
ATOM 2047 C CA . GLY A 1 275 ? 24.728 -7.788 -49.812 1.00 82.25 275 GLY A CA 1
ATOM 2048 C C . GLY A 1 275 ? 25.149 -6.625 -50.721 1.00 82.25 275 GLY A C 1
ATOM 2049 O O . GLY A 1 275 ? 24.290 -5.916 -51.242 1.00 82.25 275 GLY A O 1
ATOM 2050 N N . ILE A 1 276 ? 26.453 -6.420 -50.932 1.00 82.94 276 ILE A N 1
ATOM 2051 C CA . ILE A 1 276 ? 26.985 -5.362 -51.799 1.00 82.94 276 ILE A CA 1
ATOM 2052 C C . ILE A 1 276 ? 26.846 -5.822 -53.255 1.00 82.94 276 ILE A C 1
ATOM 2054 O O . ILE A 1 276 ? 27.483 -6.795 -53.665 1.00 82.94 276 ILE A O 1
ATOM 2058 N N . SER A 1 277 ? 25.996 -5.139 -54.026 1.00 79.81 277 SER A N 1
ATOM 2059 C CA . SER A 1 277 ? 25.641 -5.493 -55.415 1.00 79.81 277 SER A CA 1
ATOM 2060 C C . SER A 1 277 ? 26.073 -4.454 -56.456 1.00 79.81 277 SER A C 1
ATOM 2062 O O . SER A 1 277 ? 25.999 -4.711 -57.654 1.00 79.81 277 SER A O 1
ATOM 2064 N N . ASP A 1 278 ? 26.570 -3.307 -56.007 1.00 79.31 278 ASP A N 1
ATOM 2065 C CA . ASP A 1 278 ? 26.992 -2.155 -56.806 1.00 79.31 278 ASP A CA 1
ATOM 2066 C C . ASP A 1 278 ? 28.521 -2.066 -57.001 1.00 79.31 278 ASP A C 1
ATOM 2068 O O . ASP A 1 278 ? 29.017 -1.165 -57.677 1.00 79.31 278 ASP A O 1
ATOM 2072 N N . ALA A 1 279 ? 29.284 -3.019 -56.455 1.00 83.38 279 ALA A N 1
ATOM 2073 C CA . ALA A 1 279 ? 30.730 -3.122 -56.647 1.00 83.38 279 ALA A CA 1
ATOM 2074 C C . ALA A 1 279 ? 31.099 -3.913 -57.919 1.00 83.38 279 ALA A C 1
ATOM 2076 O O . ALA A 1 279 ? 30.448 -4.897 -58.267 1.00 83.38 279 ALA A O 1
ATOM 2077 N N . PHE A 1 280 ? 32.208 -3.553 -58.580 1.00 85.31 280 PHE A N 1
ATOM 2078 C CA . PHE A 1 280 ? 32.767 -4.357 -59.677 1.00 85.31 280 PHE A CA 1
ATOM 2079 C C . PHE A 1 280 ? 33.394 -5.655 -59.135 1.00 85.31 280 PHE A C 1
ATOM 2081 O O . PHE A 1 280 ? 34.363 -5.584 -58.374 1.00 85.31 280 PHE A O 1
ATOM 2088 N N . PRO A 1 281 ? 32.914 -6.851 -59.530 1.00 88.06 281 PRO A N 1
ATOM 2089 C CA . PRO A 1 281 ? 33.488 -8.103 -59.050 1.00 88.06 281 PRO A CA 1
ATOM 2090 C C . PRO A 1 281 ? 34.825 -8.414 -59.738 1.00 88.06 281 PRO A C 1
ATOM 2092 O O . PRO A 1 281 ? 34.976 -8.227 -60.948 1.00 88.06 281 PRO A O 1
ATOM 2095 N N . LEU A 1 282 ? 35.779 -8.967 -58.983 1.00 90.12 282 LEU A N 1
ATOM 2096 C CA . LEU A 1 282 ? 36.947 -9.634 -59.562 1.00 90.12 282 LEU A CA 1
ATOM 2097 C C . LEU A 1 282 ? 36.496 -10.959 -60.180 1.00 90.12 282 LEU A C 1
ATOM 2099 O O . LEU A 1 282 ? 35.904 -11.804 -59.507 1.00 90.12 282 LEU A O 1
ATOM 2103 N N . ARG A 1 283 ? 36.758 -11.133 -61.470 1.00 92.81 283 ARG A N 1
ATOM 2104 C CA . ARG A 1 283 ? 36.375 -12.315 -62.238 1.00 92.81 283 ARG A CA 1
ATOM 2105 C C . ARG A 1 283 ? 37.573 -13.264 -62.378 1.00 92.81 283 ARG A C 1
ATOM 2107 O O . ARG A 1 283 ? 38.719 -12.817 -62.275 1.00 92.81 283 ARG A O 1
ATOM 2114 N N . PRO A 1 284 ? 37.342 -14.570 -62.609 1.00 94.00 284 PRO A N 1
ATOM 2115 C CA . PRO A 1 284 ? 38.425 -15.513 -62.868 1.00 94.00 284 PRO A CA 1
ATOM 2116 C C . PRO A 1 284 ? 39.339 -15.051 -64.020 1.00 94.00 284 PRO A C 1
ATOM 2118 O O . PRO A 1 284 ? 38.855 -14.401 -64.953 1.00 94.00 284 PRO A O 1
ATOM 2121 N N . PRO A 1 285 ? 40.643 -15.387 -63.992 1.00 94.69 285 PRO A N 1
ATOM 2122 C CA . PRO A 1 285 ? 41.552 -15.062 -65.085 1.00 94.69 285 PRO A CA 1
ATOM 2123 C C . PRO A 1 285 ? 41.074 -15.620 -66.431 1.00 94.69 285 PRO A C 1
ATOM 2125 O O . PRO A 1 285 ? 40.554 -16.734 -66.504 1.00 94.69 285 PRO A O 1
ATOM 2128 N N . LEU A 1 286 ? 41.285 -14.861 -67.505 1.00 96.00 286 LEU A N 1
ATOM 2129 C CA . LEU A 1 286 ? 40.939 -15.278 -68.861 1.00 96.00 286 LEU A CA 1
ATOM 2130 C C . LEU A 1 286 ? 41.870 -16.411 -69.320 1.00 96.00 286 LEU A C 1
ATOM 2132 O O . LEU A 1 286 ? 43.095 -16.316 -69.202 1.00 96.00 286 LEU A O 1
ATOM 2136 N N . GLY A 1 287 ? 41.280 -17.483 -69.854 1.00 93.19 287 GLY A N 1
ATOM 2137 C CA . GLY A 1 287 ? 42.006 -18.629 -70.404 1.00 93.19 287 GLY A CA 1
ATOM 2138 C C . GLY A 1 287 ? 42.676 -18.345 -71.754 1.00 93.19 287 GLY A C 1
ATOM 2139 O O . GLY A 1 287 ? 42.642 -17.226 -72.270 1.00 93.19 287 GLY A O 1
ATOM 2140 N N . ALA A 1 288 ? 43.288 -19.379 -72.335 1.00 93.44 288 ALA A N 1
ATOM 2141 C CA . ALA A 1 288 ? 43.774 -19.346 -73.714 1.00 93.44 288 ALA A CA 1
ATOM 2142 C C . ALA A 1 288 ? 42.604 -19.376 -74.709 1.00 93.44 288 ALA A C 1
ATOM 2144 O O . ALA A 1 288 ? 41.570 -19.980 -74.425 1.00 93.44 288 ALA A O 1
ATOM 2145 N N . GLY A 1 289 ? 42.762 -18.738 -75.869 1.00 92.00 289 GLY A N 1
ATOM 2146 C CA . GLY A 1 289 ? 41.764 -18.799 -76.941 1.00 92.00 289 GLY A CA 1
ATOM 2147 C C . GLY A 1 289 ? 40.499 -17.967 -76.720 1.00 92.00 289 GLY A C 1
ATOM 2148 O O . GLY A 1 289 ? 39.548 -18.093 -77.486 1.00 92.00 289 GLY A O 1
ATOM 2149 N N . VAL A 1 290 ? 40.456 -17.132 -75.677 1.00 96.62 290 VAL A N 1
ATOM 2150 C CA . VAL A 1 290 ? 39.270 -16.327 -75.357 1.00 96.62 290 VAL A CA 1
ATOM 2151 C C . VAL A 1 290 ? 39.037 -15.270 -76.437 1.00 96.62 290 VAL A C 1
ATOM 2153 O O . VAL A 1 290 ? 39.954 -14.550 -76.828 1.00 96.62 290 VAL A O 1
ATOM 2156 N N . ASP A 1 291 ? 37.794 -15.141 -76.890 1.00 95.44 291 ASP A N 1
ATOM 2157 C CA . ASP A 1 291 ? 37.341 -13.996 -77.674 1.00 95.44 291 ASP A CA 1
ATOM 2158 C C . ASP A 1 291 ? 36.828 -12.902 -76.725 1.00 95.44 291 ASP A C 1
ATOM 2160 O O . ASP A 1 291 ? 35.849 -13.097 -76.005 1.00 95.44 291 ASP A O 1
ATOM 2164 N N . LEU A 1 292 ? 37.451 -11.718 -76.726 1.00 95.69 292 LEU A N 1
ATOM 2165 C CA . LEU A 1 292 ? 36.993 -10.618 -75.873 1.00 95.69 292 LEU A CA 1
ATOM 2166 C C . LEU A 1 292 ? 35.567 -10.142 -76.191 1.00 95.69 292 LEU A C 1
ATOM 2168 O O . LEU A 1 292 ? 34.950 -9.510 -75.337 1.00 95.69 292 LEU A O 1
ATOM 2172 N N . ASN A 1 293 ? 35.002 -10.447 -77.363 1.00 94.56 293 ASN A N 1
ATOM 2173 C CA . ASN A 1 293 ? 33.599 -10.140 -77.666 1.00 94.56 293 ASN A CA 1
ATOM 2174 C C . ASN A 1 293 ? 32.610 -10.947 -76.811 1.00 94.56 293 ASN A C 1
ATOM 2176 O O . ASN A 1 293 ? 31.469 -10.511 -76.632 1.00 94.56 293 ASN A O 1
ATOM 2180 N N . THR A 1 294 ? 33.019 -12.106 -76.282 1.00 94.44 294 THR A N 1
ATOM 2181 C CA . THR A 1 294 ? 32.169 -12.953 -75.429 1.00 94.44 294 THR A CA 1
ATOM 2182 C C . THR A 1 294 ? 32.282 -12.598 -73.947 1.00 94.44 294 THR A C 1
ATOM 2184 O O . THR A 1 294 ? 31.477 -13.064 -73.147 1.00 94.44 294 THR A O 1
ATOM 2187 N N . VAL A 1 295 ? 33.251 -11.761 -73.560 1.00 94.44 295 VAL A N 1
ATOM 2188 C CA . VAL A 1 295 ? 33.449 -11.326 -72.170 1.00 94.44 295 VAL A CA 1
ATOM 2189 C C . VAL A 1 295 ? 32.579 -10.099 -71.891 1.00 94.44 295 VAL A C 1
ATOM 2191 O O . VAL A 1 295 ? 33.014 -8.958 -72.042 1.00 94.44 295 VAL A O 1
ATOM 2194 N N . GLN A 1 296 ? 31.317 -10.344 -71.538 1.00 92.56 296 GLN A N 1
ATOM 2195 C CA . GLN A 1 296 ? 30.301 -9.294 -71.374 1.00 92.56 296 GLN A CA 1
ATOM 2196 C C . GLN A 1 296 ? 29.864 -9.092 -69.925 1.00 92.56 296 GLN A C 1
ATOM 2198 O O . GLN A 1 296 ? 29.260 -8.078 -69.615 1.00 92.56 296 GLN A O 1
ATOM 2203 N N . ASP A 1 297 ? 30.195 -10.003 -69.015 1.00 92.06 297 ASP A N 1
ATOM 2204 C CA . ASP A 1 297 ? 29.814 -9.847 -67.616 1.00 92.06 297 ASP A CA 1
ATOM 2205 C C . ASP A 1 297 ? 30.545 -8.669 -66.962 1.00 92.06 297 ASP A C 1
ATOM 2207 O O . ASP A 1 297 ? 31.773 -8.585 -67.029 1.00 92.06 297 ASP A O 1
ATOM 2211 N N . THR A 1 298 ? 29.808 -7.802 -66.256 1.00 93.06 298 THR A N 1
ATOM 2212 C CA . THR A 1 298 ? 30.408 -6.720 -65.461 1.00 93.06 298 THR A CA 1
ATOM 2213 C C . THR A 1 298 ? 31.441 -7.285 -64.486 1.00 93.06 298 THR A C 1
ATOM 2215 O O . THR A 1 298 ? 31.149 -8.211 -63.718 1.00 93.06 298 THR A O 1
ATOM 2218 N N . GLY A 1 299 ? 32.652 -6.733 -64.506 1.00 93.81 299 GLY A N 1
ATOM 2219 C CA . GLY A 1 299 ? 33.744 -7.141 -63.633 1.00 93.81 299 GLY A CA 1
ATOM 2220 C C . GLY A 1 299 ? 35.126 -6.795 -64.171 1.00 93.81 299 GLY A C 1
ATOM 2221 O O . GLY A 1 299 ? 35.290 -6.237 -65.256 1.00 93.81 299 GLY A O 1
ATOM 2222 N N . ILE A 1 300 ? 36.131 -7.139 -63.376 1.00 95.38 300 ILE A N 1
ATOM 2223 C CA . ILE A 1 300 ? 37.542 -6.984 -63.719 1.00 95.38 300 ILE A CA 1
ATOM 2224 C C . ILE A 1 300 ? 38.124 -8.372 -63.949 1.00 95.38 300 ILE A C 1
ATOM 2226 O O . ILE A 1 300 ? 38.099 -9.220 -63.059 1.00 95.38 300 ILE A O 1
ATOM 2230 N N . PHE A 1 301 ? 38.664 -8.592 -65.137 1.00 96.94 301 PHE A N 1
ATOM 2231 C CA . PHE A 1 301 ? 39.323 -9.821 -65.544 1.00 96.94 301 PHE A CA 1
ATOM 2232 C C . PHE A 1 301 ? 40.824 -9.577 -65.692 1.00 96.94 301 PHE A C 1
ATOM 2234 O O . PHE A 1 301 ? 41.267 -8.489 -66.062 1.00 96.94 301 PHE A O 1
ATOM 2241 N N . HIS A 1 302 ? 41.614 -10.619 -65.463 1.00 97.00 302 HIS A N 1
ATOM 2242 C CA . HIS A 1 302 ? 43.052 -10.607 -65.703 1.00 97.00 302 HIS A CA 1
ATOM 2243 C C . HIS A 1 302 ? 43.378 -11.592 -66.825 1.00 97.00 302 HIS A C 1
ATOM 2245 O O . HIS A 1 302 ? 43.014 -12.761 -66.736 1.00 97.00 302 HIS A O 1
ATOM 2251 N N . GLN A 1 303 ? 44.054 -11.140 -67.878 1.00 96.38 303 GLN A N 1
ATOM 2252 C CA . GLN A 1 303 ? 44.679 -12.006 -68.871 1.00 96.38 303 GLN A CA 1
ATOM 2253 C C . GLN A 1 303 ? 46.144 -12.212 -68.464 1.00 96.38 303 GLN A C 1
ATOM 2255 O O . GLN A 1 303 ? 46.953 -11.312 -68.685 1.00 96.38 303 GLN A O 1
ATOM 2260 N N . PRO A 1 304 ? 46.505 -13.358 -67.858 1.00 95.31 304 PRO A N 1
ATOM 2261 C CA . PRO A 1 304 ? 47.804 -13.521 -67.212 1.00 95.31 304 PRO A CA 1
ATOM 2262 C C . PRO A 1 304 ? 48.987 -13.727 -68.165 1.00 95.31 304 PRO A C 1
ATOM 2264 O O . PRO A 1 304 ? 50.127 -13.691 -67.703 1.00 95.31 304 PRO A O 1
ATOM 2267 N N . ARG A 1 305 ? 48.771 -14.041 -69.453 1.00 94.81 305 ARG A N 1
ATOM 2268 C CA . ARG A 1 305 ? 49.865 -14.444 -70.360 1.00 94.81 305 ARG A CA 1
ATOM 2269 C C . ARG A 1 305 ? 49.653 -13.967 -71.793 1.00 94.81 305 ARG A C 1
ATOM 2271 O O . ARG A 1 305 ? 48.590 -14.194 -72.360 1.00 94.81 305 ARG A O 1
ATOM 2278 N N . ASN A 1 306 ? 50.711 -13.460 -72.434 1.00 92.94 306 ASN A N 1
ATOM 2279 C CA . ASN A 1 306 ? 50.699 -13.140 -73.873 1.00 92.94 306 ASN A CA 1
ATOM 2280 C C . ASN A 1 306 ? 50.377 -14.392 -74.719 1.00 92.94 306 ASN A C 1
ATOM 2282 O O . ASN A 1 306 ? 49.652 -14.313 -75.703 1.00 92.94 306 ASN A O 1
ATOM 2286 N N . ALA A 1 307 ? 50.836 -15.574 -74.285 1.00 91.75 307 ALA A N 1
ATOM 2287 C CA . ALA A 1 307 ? 50.577 -16.852 -74.960 1.00 91.75 307 ALA A CA 1
ATOM 2288 C C . ALA A 1 307 ? 49.093 -17.269 -74.987 1.00 91.75 307 ALA A C 1
ATOM 2290 O O . ALA A 1 307 ? 48.691 -18.053 -75.838 1.00 91.75 307 ALA A O 1
ATOM 2291 N N . ASN A 1 308 ? 48.268 -16.759 -74.070 1.00 91.94 308 ASN A N 1
ATOM 2292 C CA . ASN A 1 308 ? 46.827 -17.012 -74.103 1.00 91.94 308 ASN A CA 1
ATOM 2293 C C . ASN A 1 308 ? 46.130 -16.154 -75.174 1.00 91.94 308 ASN A C 1
ATOM 2295 O O . ASN A 1 308 ? 45.071 -16.536 -75.668 1.00 91.94 308 ASN A O 1
ATOM 2299 N N . ILE A 1 309 ? 46.730 -15.009 -75.521 1.00 90.56 309 ILE A N 1
ATOM 2300 C CA . ILE A 1 309 ? 46.207 -14.032 -76.482 1.00 90.56 309 ILE A CA 1
ATOM 2301 C C . ILE A 1 309 ? 46.521 -14.443 -77.917 1.00 90.56 309 ILE A C 1
ATOM 2303 O O . ILE A 1 309 ? 45.702 -14.202 -78.792 1.00 90.56 309 ILE A O 1
ATOM 2307 N N . SER A 1 310 ? 47.649 -15.117 -78.163 1.00 86.38 310 SER A N 1
ATOM 2308 C CA . SER A 1 310 ? 48.041 -15.556 -79.514 1.00 86.38 310 SER A CA 1
ATOM 2309 C C . SER A 1 310 ? 47.029 -16.496 -80.182 1.00 86.38 310 SER A C 1
ATOM 2311 O O . SER A 1 310 ? 47.005 -16.615 -81.403 1.00 86.38 310 SER A O 1
ATOM 2313 N N . THR A 1 311 ? 46.188 -17.162 -79.387 1.00 87.94 311 THR A N 1
ATOM 2314 C CA . THR A 1 311 ? 45.053 -17.976 -79.854 1.00 87.94 311 THR A CA 1
ATOM 2315 C C . THR A 1 311 ? 43.699 -17.301 -79.620 1.00 87.94 311 THR A C 1
ATOM 2317 O O . THR A 1 311 ? 42.674 -17.816 -80.065 1.00 87.94 311 THR A O 1
ATOM 2320 N N . GLY A 1 312 ? 43.682 -16.175 -78.904 1.00 89.38 312 GLY A N 1
ATOM 2321 C CA . GLY A 1 312 ? 42.495 -15.394 -78.580 1.00 89.38 312 GLY A CA 1
ATOM 2322 C C . GLY A 1 312 ? 42.097 -14.430 -79.695 1.00 89.38 312 GLY A C 1
ATOM 2323 O O . GLY A 1 312 ? 42.837 -14.190 -80.645 1.00 89.38 312 GLY A O 1
ATOM 2324 N N . GLN A 1 313 ? 40.899 -13.865 -79.577 1.00 93.19 313 GLN A N 1
ATOM 2325 C CA . GLN A 1 313 ? 40.333 -12.962 -80.580 1.00 93.19 313 GLN A CA 1
ATOM 2326 C C . GLN A 1 313 ? 39.936 -11.624 -79.954 1.00 93.19 313 GLN A C 1
ATOM 2328 O O . GLN A 1 313 ? 39.642 -11.531 -78.762 1.00 93.19 313 GLN A O 1
ATOM 2333 N N . ASN A 1 314 ? 39.925 -10.572 -80.776 1.00 93.56 314 ASN A N 1
ATOM 2334 C CA . ASN A 1 314 ? 39.468 -9.228 -80.407 1.00 93.56 314 ASN A CA 1
ATOM 2335 C C . ASN A 1 314 ? 40.236 -8.558 -79.251 1.00 93.56 314 ASN A C 1
ATOM 2337 O O . ASN A 1 314 ? 39.709 -7.648 -78.608 1.00 93.56 314 ASN A O 1
ATOM 2341 N N . TYR A 1 315 ? 41.491 -8.947 -79.020 1.00 93.25 315 TYR A N 1
ATOM 2342 C CA . TYR A 1 315 ? 42.406 -8.209 -78.150 1.00 93.25 315 TYR A CA 1
ATOM 2343 C C . TYR A 1 315 ? 42.938 -6.942 -78.851 1.00 93.25 315 TYR A C 1
ATOM 2345 O O . TYR A 1 315 ? 43.222 -6.983 -80.047 1.00 93.25 315 TYR A O 1
ATOM 2353 N N . PRO A 1 316 ? 43.116 -5.816 -78.134 1.00 90.19 316 PRO A N 1
ATOM 2354 C CA . PRO A 1 316 ? 43.683 -4.592 -78.710 1.00 90.19 316 PRO A CA 1
ATOM 2355 C C . PRO A 1 316 ? 45.213 -4.633 -78.887 1.00 90.19 316 PRO A C 1
ATOM 2357 O O . PRO A 1 316 ? 45.782 -3.742 -79.522 1.00 90.19 316 PRO A O 1
ATOM 2360 N N . ALA A 1 317 ? 45.890 -5.619 -78.288 1.00 84.88 317 ALA A N 1
ATOM 2361 C CA . ALA A 1 317 ? 47.326 -5.879 -78.402 1.00 84.88 317 ALA A CA 1
ATOM 2362 C C . ALA A 1 317 ? 47.649 -7.328 -77.991 1.00 84.88 317 ALA A C 1
ATOM 2364 O O . ALA A 1 317 ? 46.929 -7.909 -77.181 1.00 84.88 317 ALA A O 1
ATOM 2365 N N . GLU A 1 318 ? 48.773 -7.877 -78.460 1.00 89.31 318 GLU A N 1
ATOM 2366 C CA . GLU A 1 318 ? 49.301 -9.193 -78.044 1.00 89.31 318 GLU A CA 1
ATOM 2367 C C . GLU A 1 318 ? 50.042 -9.141 -76.691 1.00 89.31 318 GLU A C 1
ATOM 2369 O O . GLU A 1 318 ? 51.110 -9.724 -76.504 1.00 89.31 318 GLU A O 1
ATOM 2374 N N . LEU A 1 319 ? 49.483 -8.404 -75.731 1.00 89.62 319 LEU A N 1
ATOM 2375 C CA . LEU A 1 319 ? 50.066 -8.184 -74.410 1.00 89.62 319 LEU A CA 1
ATOM 2376 C C . LEU A 1 319 ? 49.060 -8.560 -73.332 1.00 89.62 319 LEU A C 1
ATOM 2378 O O . LEU A 1 319 ? 47.914 -8.118 -73.380 1.00 89.62 319 LEU A O 1
ATOM 2382 N N . ALA A 1 320 ? 49.496 -9.352 -72.354 1.00 95.25 320 ALA A N 1
ATOM 2383 C CA . ALA A 1 320 ? 48.781 -9.648 -71.118 1.00 95.25 320 ALA A CA 1
ATOM 2384 C C . ALA A 1 320 ? 48.350 -8.356 -70.413 1.00 95.25 320 ALA A C 1
ATOM 2386 O O . ALA A 1 320 ? 48.871 -7.272 -70.679 1.00 95.25 320 ALA A O 1
ATOM 2387 N N . GLY A 1 321 ? 47.385 -8.446 -69.510 1.00 94.69 321 GLY A N 1
ATOM 2388 C CA . GLY A 1 321 ? 46.874 -7.241 -68.881 1.00 94.69 321 GLY A CA 1
ATOM 2389 C C . GLY A 1 321 ? 45.541 -7.422 -68.195 1.00 94.69 321 GLY A C 1
ATOM 2390 O O . GLY A 1 321 ? 45.035 -8.530 -68.013 1.00 94.69 321 GLY A O 1
ATOM 2391 N N . MET A 1 322 ? 44.971 -6.297 -67.800 1.00 96.75 322 MET A N 1
ATOM 2392 C CA . MET A 1 322 ? 43.676 -6.228 -67.149 1.00 96.75 322 MET A CA 1
ATOM 2393 C C . MET A 1 322 ? 42.609 -5.822 -68.160 1.00 96.75 322 MET A C 1
ATOM 2395 O O . MET A 1 322 ? 42.787 -4.867 -68.913 1.00 96.75 322 MET A O 1
ATOM 2399 N N . LEU A 1 323 ? 41.475 -6.515 -68.131 1.00 97.00 323 LEU A N 1
ATOM 2400 C CA . LEU A 1 323 ? 40.265 -6.131 -68.841 1.00 97.00 323 LEU A CA 1
ATOM 2401 C C . LEU A 1 323 ? 39.215 -5.706 -67.816 1.00 97.00 323 LEU A C 1
ATOM 2403 O O . LEU A 1 323 ? 38.792 -6.507 -66.987 1.00 97.00 323 LEU A O 1
ATOM 2407 N N . MET A 1 324 ? 38.757 -4.465 -67.898 1.00 97.12 324 MET A N 1
ATOM 2408 C CA . MET A 1 324 ? 37.576 -3.999 -67.183 1.00 97.12 324 MET A CA 1
ATOM 2409 C C . MET A 1 324 ? 36.376 -4.051 -68.121 1.00 97.12 324 MET A C 1
ATOM 2411 O O . MET A 1 324 ? 36.442 -3.532 -69.237 1.00 97.12 324 MET A O 1
ATOM 2415 N N . VAL A 1 325 ? 35.289 -4.665 -67.660 1.00 95.94 325 VAL A N 1
ATOM 2416 C CA . VAL A 1 325 ? 34.027 -4.768 -68.390 1.00 95.94 325 VAL A CA 1
ATOM 2417 C C . VAL A 1 325 ? 32.920 -4.164 -67.547 1.00 95.94 325 VAL A C 1
ATOM 2419 O O . VAL A 1 325 ? 32.721 -4.568 -66.403 1.00 95.94 325 VAL A O 1
ATOM 2422 N N . TYR A 1 326 ? 32.183 -3.220 -68.117 1.00 94.56 326 TYR A N 1
ATOM 2423 C CA . TYR A 1 326 ? 30.916 -2.753 -67.572 1.00 94.56 326 TYR A CA 1
ATOM 2424 C C . TYR A 1 326 ? 29.818 -3.043 -68.582 1.00 94.56 326 TYR A C 1
ATOM 2426 O O . TYR A 1 326 ? 29.868 -2.545 -69.705 1.00 94.56 326 TYR A O 1
ATOM 2434 N N . SER A 1 327 ? 28.829 -3.834 -68.189 1.00 92.44 327 SER A N 1
ATOM 24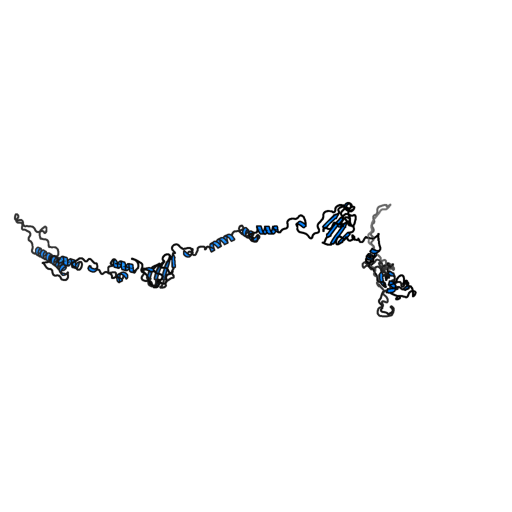35 C CA . SER A 1 327 ? 27.660 -4.119 -69.009 1.00 92.44 327 SER A CA 1
ATOM 2436 C C . SER A 1 327 ? 26.420 -3.508 -68.390 1.00 92.44 327 SER A C 1
ATOM 2438 O O . SER A 1 327 ? 26.096 -3.768 -67.232 1.00 92.44 327 SER A O 1
ATOM 2440 N N . SER A 1 328 ? 25.706 -2.734 -69.196 1.00 85.19 328 SER A N 1
ATOM 2441 C CA . SER A 1 328 ? 24.276 -2.500 -69.025 1.00 85.19 328 SER A CA 1
ATOM 2442 C C . SER A 1 328 ? 23.489 -3.521 -69.856 1.00 85.19 328 SER A C 1
ATOM 2444 O O . SER A 1 328 ? 24.080 -4.390 -70.499 1.00 85.19 328 SER A O 1
ATOM 2446 N N . GLU A 1 329 ? 22.160 -3.420 -69.869 1.00 77.56 329 GLU A N 1
ATOM 2447 C CA . GLU A 1 329 ? 21.302 -4.292 -70.684 1.00 77.56 329 GLU A CA 1
ATOM 2448 C C . GLU A 1 329 ? 21.621 -4.214 -72.192 1.00 77.56 329 GLU A C 1
ATOM 2450 O O . GLU A 1 329 ? 21.534 -5.222 -72.890 1.00 77.56 329 GLU A O 1
ATOM 2455 N N . SER A 1 330 ? 22.019 -3.042 -72.706 1.00 87.88 330 SER A N 1
ATOM 2456 C CA . SER A 1 330 ? 22.213 -2.806 -74.150 1.00 87.88 330 SER A CA 1
ATOM 2457 C C . SER A 1 330 ? 23.634 -2.401 -74.561 1.00 87.88 330 SER A C 1
ATOM 2459 O O . SER A 1 330 ? 23.934 -2.338 -75.758 1.00 87.88 330 SER A O 1
ATOM 2461 N N . MET A 1 331 ? 24.507 -2.071 -73.602 1.00 94.44 331 MET A N 1
ATOM 2462 C CA . MET A 1 331 ? 25.862 -1.570 -73.860 1.00 94.44 331 MET A CA 1
ATOM 2463 C C . MET A 1 331 ? 26.897 -2.305 -73.015 1.00 94.44 331 MET A C 1
ATOM 2465 O O . MET A 1 331 ? 26.773 -2.368 -71.797 1.00 94.44 331 MET A O 1
ATOM 2469 N N . VAL A 1 332 ? 27.960 -2.779 -73.661 1.00 95.44 332 VAL A N 1
ATOM 2470 C CA . VAL A 1 332 ? 29.123 -3.385 -73.006 1.00 95.44 332 VAL A CA 1
ATOM 2471 C C . VAL A 1 332 ? 30.338 -2.501 -73.250 1.00 95.44 332 VAL A C 1
ATOM 2473 O O . VAL A 1 332 ? 30.827 -2.383 -74.371 1.00 95.44 332 VAL A O 1
ATOM 2476 N N . TYR A 1 333 ? 30.841 -1.871 -72.201 1.00 95.88 333 TYR A N 1
ATOM 2477 C CA . TYR A 1 333 ? 32.057 -1.071 -72.223 1.00 95.88 333 TYR A CA 1
ATOM 2478 C C . TYR A 1 333 ? 33.231 -1.952 -71.833 1.00 95.88 333 TYR A C 1
ATOM 2480 O O . TYR A 1 333 ? 33.188 -2.625 -70.804 1.00 95.88 333 TYR A O 1
ATOM 2488 N N . GLN A 1 334 ? 34.287 -1.927 -72.640 1.00 97.06 334 GLN A N 1
ATOM 2489 C CA . GLN A 1 334 ? 35.528 -2.627 -72.338 1.00 97.06 334 GLN A CA 1
ATOM 2490 C C . GLN A 1 334 ? 36.697 -1.656 -72.329 1.00 97.06 334 GLN A C 1
ATOM 2492 O O . GLN A 1 334 ? 36.843 -0.846 -73.246 1.00 97.06 334 GLN A O 1
ATOM 2497 N N . ILE A 1 335 ? 37.547 -1.781 -71.314 1.00 97.06 335 ILE A N 1
ATOM 2498 C CA . ILE A 1 335 ? 38.818 -1.067 -71.196 1.00 97.06 335 ILE A CA 1
ATOM 2499 C C . ILE A 1 335 ? 39.909 -2.106 -70.939 1.00 97.06 335 ILE A C 1
ATOM 2501 O O . ILE A 1 335 ? 39.790 -2.916 -70.024 1.00 97.06 335 ILE A O 1
ATOM 2505 N N . TYR A 1 336 ? 40.961 -2.092 -71.748 1.00 95.88 336 TYR A N 1
ATOM 2506 C CA . TYR A 1 336 ? 42.103 -2.988 -71.641 1.00 95.88 336 TYR A CA 1
ATOM 2507 C C . TYR A 1 336 ? 43.361 -2.209 -71.268 1.00 95.88 336 TYR A C 1
ATOM 2509 O O . TYR A 1 336 ? 43.725 -1.244 -71.946 1.00 95.88 336 TYR A O 1
ATOM 2517 N N . LEU A 1 337 ? 44.018 -2.646 -70.198 1.00 95.00 337 LEU A N 1
ATOM 2518 C CA . LEU A 1 337 ? 45.255 -2.081 -69.677 1.00 95.00 337 LEU A CA 1
ATOM 2519 C C . LEU A 1 337 ? 46.356 -3.140 -69.801 1.00 95.00 337 LEU A C 1
ATOM 2521 O O . LEU A 1 337 ? 46.338 -4.116 -69.043 1.00 95.00 337 LEU A O 1
ATOM 2525 N N . PRO A 1 338 ? 47.295 -2.983 -70.746 1.00 92.56 338 PRO A N 1
ATOM 2526 C CA . PRO A 1 338 ? 48.452 -3.863 -70.866 1.00 92.56 338 PRO A CA 1
ATOM 2527 C C . PRO A 1 338 ? 49.329 -3.854 -69.603 1.00 92.56 338 PRO A C 1
ATOM 2529 O O . PRO A 1 338 ? 49.484 -2.823 -68.950 1.00 92.56 338 PRO A O 1
ATOM 2532 N N . TYR A 1 339 ? 49.931 -4.998 -69.263 1.00 93.19 339 TYR A N 1
ATOM 2533 C CA . TYR A 1 339 ? 50.751 -5.149 -68.049 1.00 93.19 339 TYR A CA 1
ATOM 2534 C C . TYR A 1 339 ? 52.042 -4.312 -68.058 1.00 93.19 339 TYR A C 1
ATOM 2536 O O . TYR A 1 339 ? 52.604 -4.038 -67.001 1.00 93.19 339 TYR A O 1
ATOM 2544 N N . ASP A 1 340 ? 52.525 -3.933 -69.241 1.00 88.94 340 ASP A N 1
ATOM 2545 C CA . ASP A 1 340 ? 53.755 -3.165 -69.445 1.00 88.94 340 ASP A CA 1
ATOM 2546 C C . ASP A 1 340 ? 53.545 -1.646 -69.320 1.00 88.94 340 ASP A C 1
ATOM 2548 O O . ASP A 1 340 ? 54.489 -0.877 -69.494 1.00 88.94 340 ASP A O 1
ATOM 2552 N N . GLY A 1 341 ? 52.317 -1.206 -69.020 1.00 81.81 341 GLY A N 1
ATOM 2553 C CA . GLY A 1 341 ? 51.966 0.211 -68.920 1.00 81.81 341 GLY A CA 1
ATOM 2554 C C . GLY A 1 341 ? 51.848 0.916 -70.272 1.00 81.81 341 GLY A C 1
ATOM 2555 O O . GLY A 1 341 ? 51.753 2.142 -70.308 1.00 81.81 341 GLY A O 1
ATOM 2556 N N . SER A 1 342 ? 51.845 0.168 -71.382 1.00 81.19 342 SER A N 1
ATOM 2557 C CA . SER A 1 342 ? 51.579 0.726 -72.707 1.00 81.19 342 SER A CA 1
ATOM 2558 C C . SER A 1 342 ? 50.122 1.191 -72.847 1.00 81.19 342 SER A C 1
ATOM 2560 O O . SER A 1 342 ? 49.277 0.977 -71.977 1.00 81.19 342 SER A O 1
ATOM 2562 N N . ASN A 1 343 ? 49.826 1.876 -73.954 1.00 82.88 343 ASN A N 1
ATOM 2563 C CA . ASN A 1 343 ? 48.573 2.607 -74.143 1.00 82.88 343 ASN A CA 1
ATOM 2564 C C . ASN A 1 343 ? 47.304 1.812 -73.784 1.00 82.88 343 ASN A C 1
ATOM 2566 O O . ASN A 1 343 ? 47.053 0.720 -74.308 1.00 82.88 343 ASN A O 1
ATOM 2570 N N . ILE A 1 344 ? 46.450 2.445 -72.982 1.00 90.81 344 ILE A N 1
ATOM 2571 C CA . ILE A 1 344 ? 45.128 1.949 -72.608 1.00 90.81 344 ILE A CA 1
ATOM 2572 C C . ILE A 1 344 ? 44.255 1.910 -73.857 1.00 90.81 344 ILE A C 1
ATOM 2574 O O . ILE A 1 344 ? 44.226 2.856 -74.644 1.00 90.81 344 ILE A O 1
ATOM 2578 N N . SER A 1 345 ? 43.521 0.820 -74.043 1.00 92.44 345 SER A N 1
ATOM 2579 C CA . SER A 1 345 ? 42.566 0.698 -75.142 1.00 92.44 345 SER A CA 1
ATOM 2580 C C . SER A 1 345 ? 41.146 0.598 -74.608 1.00 92.44 345 SER A C 1
ATOM 2582 O O . SER A 1 345 ? 40.922 -0.038 -73.587 1.00 92.44 345 SER A O 1
ATOM 2584 N N . TRP A 1 346 ? 40.171 1.198 -75.284 1.00 95.38 346 TRP A N 1
ATOM 2585 C CA . TRP A 1 346 ? 38.759 1.077 -74.925 1.00 95.38 346 TRP A CA 1
ATOM 2586 C C . TRP A 1 346 ? 37.870 0.895 -76.151 1.00 95.38 346 TRP A C 1
ATOM 2588 O O . TRP A 1 346 ? 38.184 1.352 -77.251 1.00 95.38 346 TRP A O 1
ATOM 2598 N N . ARG A 1 347 ? 36.735 0.229 -75.961 1.00 95.12 347 ARG A N 1
ATOM 2599 C CA . ARG A 1 347 ? 35.692 0.071 -76.978 1.00 95.12 347 ARG A CA 1
ATOM 2600 C C . ARG A 1 347 ? 34.322 -0.081 -76.338 1.00 95.12 347 ARG A C 1
ATOM 2602 O O . ARG A 1 347 ? 34.211 -0.339 -75.140 1.00 95.12 347 ARG A O 1
ATOM 2609 N N . VAL A 1 348 ? 33.286 0.040 -77.160 1.00 95.25 348 VAL A N 1
ATOM 2610 C CA . VAL A 1 348 ? 31.899 -0.187 -76.749 1.00 95.25 348 VAL A CA 1
ATOM 2611 C C . VAL A 1 348 ? 31.253 -1.190 -77.696 1.00 95.25 348 VAL A C 1
ATOM 2613 O O . VAL A 1 348 ? 31.338 -1.046 -78.914 1.00 95.25 348 VAL A O 1
ATOM 2616 N N . GLY A 1 349 ? 30.608 -2.205 -77.133 1.00 94.38 349 GLY A N 1
ATOM 2617 C CA . GLY A 1 349 ? 29.673 -3.081 -77.821 1.00 94.38 349 GLY A CA 1
ATOM 2618 C C . GLY A 1 349 ? 28.251 -2.574 -77.614 1.00 94.38 349 GLY A C 1
ATOM 2619 O O . GLY A 1 349 ? 27.763 -2.584 -76.489 1.00 94.38 349 GLY A O 1
ATOM 2620 N N . TYR A 1 350 ? 27.577 -2.137 -78.676 1.00 92.62 350 TYR A N 1
ATOM 2621 C CA . TYR A 1 350 ? 26.163 -1.750 -78.639 1.00 92.62 350 TYR A CA 1
ATOM 2622 C C . TYR A 1 350 ? 25.330 -2.828 -79.334 1.00 92.62 350 TYR A C 1
ATOM 2624 O O . TYR A 1 350 ? 25.546 -3.100 -80.516 1.00 92.62 350 TYR A O 1
ATOM 2632 N N . ASN A 1 351 ? 24.410 -3.477 -78.611 1.00 85.94 351 ASN A N 1
ATOM 2633 C CA . ASN A 1 351 ? 23.595 -4.588 -79.131 1.00 85.94 351 ASN A CA 1
ATOM 2634 C C . ASN A 1 351 ? 24.421 -5.660 -79.872 1.00 85.94 351 ASN A C 1
ATOM 2636 O O . ASN A 1 351 ? 24.066 -6.093 -80.966 1.00 85.94 351 ASN A O 1
ATOM 2640 N N . LYS A 1 352 ? 25.545 -6.077 -79.272 1.00 78.62 352 LYS A N 1
ATOM 2641 C CA . LYS A 1 352 ? 26.503 -7.065 -79.816 1.00 78.62 352 LYS A CA 1
ATOM 2642 C C . LYS A 1 352 ? 27.301 -6.613 -81.050 1.00 78.62 352 LYS A C 1
ATOM 2644 O O . LYS A 1 352 ? 28.105 -7.391 -81.555 1.00 78.62 352 LYS A O 1
ATOM 2649 N N . ASN A 1 353 ? 27.162 -5.359 -81.485 1.00 89.62 353 ASN A N 1
ATOM 2650 C CA . ASN A 1 353 ? 28.024 -4.755 -82.500 1.00 89.62 353 ASN A CA 1
ATOM 2651 C C . ASN A 1 353 ? 29.157 -3.980 -81.823 1.00 89.62 353 ASN A C 1
ATOM 2653 O O . ASN A 1 353 ? 28.915 -2.999 -81.117 1.00 89.62 353 ASN A O 1
ATOM 2657 N N . TRP A 1 354 ? 30.394 -4.428 -82.024 1.00 93.75 354 TRP A N 1
ATOM 2658 C CA . TRP A 1 354 ? 31.570 -3.843 -81.385 1.00 93.75 354 TRP A CA 1
ATOM 2659 C C . TRP A 1 354 ? 32.144 -2.692 -82.200 1.00 93.75 354 TRP A C 1
ATOM 2661 O O . TRP A 1 354 ? 32.419 -2.834 -83.391 1.00 93.75 354 TRP A O 1
ATOM 2671 N N . SER A 1 355 ? 32.391 -1.559 -81.542 1.00 92.62 355 SER A N 1
ATOM 2672 C CA . SER A 1 355 ? 33.271 -0.542 -82.103 1.00 92.62 355 SER A CA 1
ATOM 2673 C C . SER A 1 355 ? 34.689 -1.095 -82.231 1.00 92.62 355 SER A C 1
ATOM 2675 O O . SER A 1 355 ? 35.105 -1.980 -81.475 1.00 92.62 355 SER A O 1
ATOM 2677 N N . ILE A 1 356 ? 35.477 -0.503 -83.127 1.00 89.88 356 ILE A N 1
ATOM 2678 C CA . ILE A 1 356 ? 36.926 -0.705 -83.106 1.00 89.88 356 ILE A CA 1
ATOM 2679 C C . ILE A 1 356 ? 37.494 -0.296 -81.740 1.00 89.88 356 ILE A C 1
ATOM 2681 O O . ILE A 1 356 ? 36.946 0.584 -81.063 1.00 89.88 356 ILE A O 1
ATOM 2685 N N . TRP A 1 357 ? 38.593 -0.934 -81.340 1.00 92.25 357 TRP A N 1
ATOM 2686 C CA . TRP A 1 357 ? 39.371 -0.489 -80.190 1.00 92.25 357 TRP A CA 1
ATOM 2687 C C . TRP A 1 357 ? 39.965 0.885 -80.476 1.00 92.25 357 TRP A C 1
ATOM 2689 O O . TRP A 1 357 ? 40.695 1.071 -81.447 1.00 92.25 357 TRP A O 1
ATOM 2699 N N . LYS A 1 358 ? 39.649 1.847 -79.615 1.00 88.06 358 LYS A N 1
ATOM 2700 C CA . LYS A 1 358 ? 40.338 3.132 -79.548 1.00 88.06 358 LYS A CA 1
ATOM 2701 C C . LYS A 1 358 ? 41.497 2.986 -78.579 1.00 88.06 358 LYS A C 1
ATOM 2703 O O . LYS A 1 358 ? 41.370 2.286 -77.579 1.00 88.06 358 LYS A O 1
ATOM 2708 N N . ARG A 1 359 ? 42.623 3.620 -78.880 1.00 84.31 359 ARG A N 1
ATOM 2709 C CA . ARG A 1 359 ? 43.855 3.522 -78.096 1.00 84.31 359 ARG A CA 1
ATOM 2710 C C . ARG A 1 359 ? 44.222 4.912 -77.593 1.00 84.31 359 ARG A C 1
ATOM 2712 O O . ARG A 1 359 ? 44.095 5.878 -78.342 1.00 84.31 359 ARG A O 1
ATOM 2719 N N . SER A 1 360 ? 44.656 5.024 -76.341 1.00 78.88 360 SER A N 1
ATOM 2720 C CA . SER A 1 360 ? 45.210 6.272 -75.824 1.00 78.88 360 SER A CA 1
ATOM 2721 C C . SER A 1 360 ? 46.514 6.576 -76.561 1.00 78.88 360 SER A C 1
ATOM 2723 O O . SER A 1 360 ? 47.250 5.661 -76.934 1.00 78.88 360 SER A O 1
ATOM 2725 N N . VAL A 1 361 ? 46.809 7.851 -76.775 1.00 68.06 361 VAL A N 1
ATOM 2726 C CA . VAL A 1 361 ? 48.104 8.299 -77.294 1.00 68.06 361 VAL A CA 1
ATOM 2727 C C . VAL A 1 361 ? 48.842 9.017 -76.171 1.00 68.06 361 VAL A C 1
ATOM 2729 O O . VAL A 1 361 ? 48.241 9.819 -75.459 1.00 68.06 361 VAL A O 1
ATOM 2732 N N . ASP A 1 362 ? 50.117 8.691 -75.977 1.00 58.25 362 ASP A N 1
ATOM 2733 C CA . ASP A 1 362 ? 51.015 9.486 -75.136 1.00 58.25 362 ASP A CA 1
ATOM 2734 C C . ASP A 1 362 ? 51.586 10.661 -75.957 1.00 58.25 362 ASP A C 1
ATOM 2736 O O . ASP A 1 362 ? 51.688 10.590 -77.181 1.00 58.25 362 ASP A O 1
ATOM 2740 N N . SER A 1 363 ? 51.986 11.733 -75.274 1.00 52.06 363 SER A N 1
ATOM 2741 C CA . SER A 1 363 ? 52.654 12.935 -75.796 1.00 52.06 363 SER A CA 1
ATOM 2742 C C . SER A 1 363 ? 53.915 12.668 -76.637 1.00 52.06 363 SER A C 1
ATOM 2744 O O . SER A 1 363 ? 54.365 13.551 -77.363 1.00 52.06 363 SER A O 1
ATOM 2746 N N . THR A 1 364 ? 54.469 11.454 -76.577 1.00 50.62 364 THR A N 1
ATOM 2747 C CA . THR A 1 364 ? 55.627 11.002 -77.365 1.00 50.62 364 THR A CA 1
ATOM 2748 C C . THR A 1 364 ? 55.249 10.263 -78.661 1.00 50.62 364 THR A C 1
ATOM 2750 O O . THR A 1 364 ? 56.127 9.834 -79.413 1.00 50.62 364 THR A O 1
ATOM 2753 N N . TYR A 1 365 ? 53.954 10.122 -78.968 1.00 48.00 365 TYR A N 1
ATOM 2754 C CA . TYR A 1 365 ? 53.472 9.401 -80.145 1.00 48.00 365 TYR A CA 1
ATOM 2755 C C . TYR A 1 365 ? 53.634 10.218 -81.439 1.00 48.00 365 TYR A C 1
ATOM 2757 O O . TYR A 1 365 ? 52.908 11.180 -81.694 1.00 48.00 365 TYR A O 1
ATOM 2765 N N . VAL A 1 366 ? 54.565 9.791 -82.297 1.00 49.53 366 VAL A N 1
ATOM 2766 C CA . VAL A 1 366 ? 54.668 10.229 -83.696 1.00 49.53 366 VAL A CA 1
ATOM 2767 C C . VAL A 1 366 ? 54.085 9.126 -84.578 1.00 49.53 366 VAL A C 1
ATOM 2769 O O . VAL A 1 366 ? 54.667 8.044 -84.691 1.00 49.53 366 VAL A O 1
ATOM 2772 N N . ASP A 1 367 ? 52.935 9.390 -85.202 1.00 46.72 367 ASP A N 1
ATOM 2773 C CA . ASP A 1 367 ? 52.358 8.493 -86.206 1.00 46.72 367 ASP A CA 1
ATOM 2774 C C . ASP A 1 367 ? 53.321 8.375 -87.398 1.00 46.72 367 ASP A C 1
ATOM 2776 O O . ASP A 1 367 ? 53.490 9.302 -88.190 1.00 46.72 367 ASP A O 1
ATOM 2780 N N . THR A 1 368 ? 53.998 7.233 -87.500 1.00 47.56 368 THR A N 1
ATOM 2781 C CA . THR A 1 368 ? 54.933 6.921 -88.589 1.00 47.56 368 THR A CA 1
ATOM 2782 C C . THR A 1 368 ? 54.335 5.969 -89.627 1.00 47.56 368 THR A C 1
ATOM 2784 O O . THR A 1 368 ? 55.052 5.516 -90.519 1.00 47.56 368 THR A O 1
ATOM 2787 N N . LYS A 1 369 ? 53.023 5.679 -89.579 1.00 45.12 369 LYS A N 1
ATOM 2788 C CA . LYS A 1 369 ? 52.330 4.877 -90.600 1.00 45.12 369 LYS A CA 1
ATOM 2789 C C . LYS A 1 369 ? 50.884 5.338 -90.813 1.00 45.12 369 LYS A C 1
ATOM 2791 O O . LYS A 1 369 ? 49.943 4.582 -90.584 1.00 45.12 369 LYS A O 1
ATOM 2796 N N . ALA A 1 370 ? 50.720 6.512 -91.415 1.00 38.59 370 ALA A N 1
ATOM 2797 C CA . ALA A 1 370 ? 49.451 6.901 -92.018 1.00 38.59 370 ALA A CA 1
ATOM 2798 C C . ALA A 1 370 ? 49.104 5.958 -93.191 1.00 38.59 370 ALA A C 1
ATOM 2800 O O . ALA A 1 370 ? 49.752 5.982 -94.242 1.00 38.59 370 ALA A O 1
ATOM 2801 N N . LYS A 1 371 ? 48.060 5.137 -93.033 1.00 41.84 371 LYS A N 1
ATOM 2802 C CA . LYS A 1 371 ? 47.325 4.549 -94.160 1.00 41.84 371 LYS A CA 1
ATOM 2803 C C . LYS A 1 371 ? 45.939 5.191 -94.236 1.00 41.84 371 LYS A C 1
ATOM 2805 O O . LYS A 1 371 ? 45.115 4.992 -93.357 1.00 41.84 371 LYS A O 1
ATOM 2810 N N . THR A 1 372 ? 45.707 5.854 -95.371 1.00 44.72 372 THR A N 1
ATOM 2811 C CA . THR A 1 372 ? 44.450 6.398 -95.929 1.00 44.72 372 THR A CA 1
ATOM 2812 C C . THR A 1 372 ? 44.000 7.799 -95.493 1.00 44.72 372 THR A C 1
ATOM 2814 O O . THR A 1 372 ? 44.088 8.201 -94.341 1.00 44.72 372 THR A O 1
ATOM 2817 N N . GLU A 1 373 ? 43.534 8.565 -96.486 1.00 44.97 373 GLU A N 1
ATOM 2818 C CA . GLU A 1 373 ? 43.265 10.009 -96.415 1.00 44.97 373 GLU A CA 1
ATOM 2819 C C . GLU A 1 373 ? 41.978 10.400 -95.665 1.00 44.97 373 GLU A C 1
ATOM 2821 O O . GLU A 1 373 ? 41.718 11.585 -95.479 1.00 44.97 373 GLU A O 1
ATOM 2826 N N . ALA A 1 374 ? 41.190 9.441 -95.176 1.00 43.62 374 ALA A N 1
ATOM 2827 C CA . ALA A 1 374 ? 39.966 9.726 -94.422 1.00 43.62 374 ALA A CA 1
ATOM 2828 C C . ALA A 1 374 ? 40.230 10.128 -92.954 1.00 43.62 374 ALA A C 1
ATOM 2830 O O . ALA A 1 374 ? 39.418 10.837 -92.356 1.00 43.62 374 ALA A O 1
ATOM 2831 N N . ASP A 1 375 ? 41.381 9.748 -92.390 1.00 44.56 375 ASP A N 1
ATOM 2832 C CA . ASP A 1 375 ? 41.746 10.063 -91.000 1.00 44.56 375 ASP A CA 1
ATOM 2833 C C . ASP A 1 375 ? 42.514 11.393 -90.857 1.00 44.56 375 ASP A C 1
ATOM 2835 O O . ASP A 1 375 ? 42.615 11.942 -89.761 1.00 44.56 375 ASP A O 1
ATOM 2839 N N . ARG A 1 376 ? 42.959 11.999 -91.972 1.00 45.53 376 ARG A N 1
ATOM 2840 C CA . ARG A 1 376 ? 43.658 13.303 -91.986 1.00 45.53 376 ARG A CA 1
ATOM 2841 C C . ARG A 1 376 ? 42.764 14.501 -91.643 1.00 45.53 376 ARG A C 1
ATOM 2843 O O . ARG A 1 376 ? 43.266 15.523 -91.195 1.00 45.53 376 ARG A O 1
ATOM 2850 N N . GLY A 1 377 ? 41.444 14.389 -91.796 1.00 45.31 377 GLY A N 1
ATOM 2851 C CA . GLY A 1 377 ? 40.528 15.519 -91.589 1.00 45.31 377 GLY A CA 1
ATOM 2852 C C . GLY A 1 377 ? 40.266 15.902 -90.127 1.00 45.31 377 GLY A C 1
ATOM 2853 O O . GLY A 1 377 ? 39.731 16.978 -89.876 1.00 45.31 377 GLY A O 1
ATOM 2854 N N . ARG A 1 378 ? 40.606 15.044 -89.152 1.00 44.41 378 ARG A N 1
ATOM 2855 C CA . ARG A 1 378 ? 40.315 15.293 -87.724 1.00 44.41 378 ARG A CA 1
ATOM 2856 C C . ARG A 1 378 ? 41.540 15.630 -86.870 1.00 44.41 378 ARG A C 1
ATOM 2858 O O . ARG A 1 378 ? 41.376 16.324 -85.872 1.00 44.41 378 ARG A O 1
ATOM 2865 N N . ASP A 1 379 ? 42.742 15.258 -87.305 1.00 44.06 379 ASP A N 1
ATOM 2866 C CA . ASP A 1 379 ? 43.994 15.553 -86.587 1.00 44.06 379 ASP A CA 1
ATOM 2867 C C . ASP A 1 379 ? 44.671 16.871 -87.010 1.00 44.06 379 ASP A C 1
ATOM 2869 O O . ASP A 1 379 ? 45.443 17.442 -86.237 1.00 44.06 379 ASP A O 1
ATOM 2873 N N . GLU A 1 380 ? 44.342 17.439 -88.177 1.00 43.31 380 GLU A N 1
ATOM 2874 C CA . GLU A 1 380 ? 44.847 18.770 -88.562 1.00 43.31 380 GLU A CA 1
ATOM 2875 C C . GLU A 1 380 ? 44.204 19.922 -87.770 1.00 43.31 380 GLU A C 1
ATOM 2877 O O . GLU A 1 380 ? 44.780 21.002 -87.657 1.00 43.31 380 GLU A O 1
ATOM 2882 N N . ALA A 1 381 ? 43.055 19.693 -87.129 1.00 41.25 381 ALA A N 1
ATOM 2883 C CA . ALA A 1 381 ? 42.399 20.695 -86.288 1.00 41.25 381 ALA A CA 1
ATOM 2884 C C . ALA A 1 381 ? 43.054 20.867 -84.901 1.00 41.25 381 ALA A C 1
ATOM 2886 O O . ALA A 1 381 ? 42.787 21.860 -84.226 1.00 41.25 381 ALA A O 1
ATOM 2887 N N . ILE A 1 382 ? 43.918 19.937 -84.472 1.00 47.19 382 ILE A N 1
ATOM 2888 C CA . ILE A 1 382 ? 44.524 19.942 -83.125 1.00 47.19 382 ILE A CA 1
ATOM 2889 C C . ILE A 1 382 ? 46.040 20.240 -83.162 1.00 47.19 382 ILE A C 1
ATOM 2891 O O . ILE A 1 382 ? 46.635 20.534 -82.128 1.00 47.19 382 ILE A O 1
ATOM 2895 N N . LYS A 1 383 ? 46.669 20.304 -84.348 1.00 45.03 383 LYS A N 1
ATOM 2896 C CA . LYS A 1 383 ? 48.087 20.698 -84.511 1.00 45.03 383 LYS A CA 1
ATOM 2897 C C . LYS A 1 383 ? 48.339 22.169 -84.885 1.00 45.03 383 LYS A C 1
ATOM 2899 O O . LYS A 1 383 ? 49.499 22.554 -84.997 1.00 45.03 383 LYS A O 1
ATOM 2904 N N . SER A 1 384 ? 47.316 23.021 -85.017 1.00 44.31 384 SER A N 1
ATOM 2905 C CA . SER A 1 384 ? 47.502 24.457 -85.313 1.00 44.31 384 SER A CA 1
ATOM 2906 C C . SER A 1 384 ? 46.752 25.393 -84.352 1.00 44.31 384 SER A C 1
ATOM 2908 O O . SER A 1 384 ? 45.993 26.265 -84.776 1.00 44.31 384 SER A O 1
ATOM 2910 N N . THR A 1 385 ? 46.970 25.280 -83.042 1.00 44.56 385 THR A N 1
ATOM 2911 C CA . THR A 1 385 ? 46.457 26.273 -82.073 1.00 44.56 385 THR A CA 1
ATOM 2912 C C . THR A 1 385 ? 47.141 27.648 -82.140 1.00 44.56 385 THR A C 1
ATOM 2914 O O . THR A 1 385 ? 46.804 28.516 -81.348 1.00 44.56 385 THR A O 1
ATOM 2917 N N . ASN A 1 386 ? 47.985 27.907 -83.146 1.00 51.34 386 ASN A N 1
ATOM 2918 C CA . ASN A 1 386 ? 48.307 29.261 -83.609 1.00 51.34 386 ASN A CA 1
ATOM 2919 C C . ASN A 1 386 ? 47.773 29.484 -85.035 1.00 51.34 386 ASN A C 1
ATOM 2921 O O . ASN A 1 386 ? 48.541 29.723 -85.966 1.00 51.34 386 ASN A O 1
ATOM 2925 N N . LYS A 1 387 ? 46.450 29.401 -85.232 1.00 62.94 387 LYS A N 1
ATOM 2926 C CA . LYS A 1 387 ? 45.827 30.022 -86.410 1.00 62.94 387 LYS A CA 1
ATOM 2927 C C . LYS A 1 387 ? 45.819 31.528 -86.193 1.00 62.94 387 LYS A C 1
ATOM 2929 O O . LYS A 1 387 ? 44.896 32.070 -85.593 1.00 62.94 387 LYS A O 1
ATOM 2934 N N . HIS A 1 388 ? 46.874 32.188 -86.647 1.00 71.88 388 HIS A N 1
ATOM 2935 C CA . HIS A 1 388 ? 46.809 33.620 -86.873 1.00 71.88 388 HIS A CA 1
ATOM 2936 C C . HIS A 1 388 ? 45.875 33.876 -88.059 1.00 71.88 388 HIS A C 1
ATOM 2938 O O . HIS A 1 388 ? 45.922 33.149 -89.051 1.00 71.88 388 HIS A O 1
ATOM 2944 N N . PHE A 1 389 ? 44.993 34.863 -87.946 1.00 81.00 389 PHE A N 1
ATOM 2945 C CA . PHE A 1 389 ? 44.115 35.232 -89.056 1.00 81.00 389 PHE A CA 1
ATOM 2946 C C . PHE A 1 389 ? 44.942 35.941 -90.141 1.00 81.00 389 PHE A C 1
ATOM 2948 O O . PHE A 1 389 ? 45.793 36.756 -89.775 1.00 81.00 389 PHE A O 1
ATOM 2955 N N . PRO A 1 390 ? 44.716 35.692 -91.445 1.00 84.75 390 PRO A N 1
ATOM 2956 C CA . PRO A 1 390 ? 45.400 36.430 -92.504 1.00 84.75 390 PRO A CA 1
ATOM 2957 C C . PRO A 1 390 ? 45.279 37.946 -92.286 1.00 84.75 390 PRO A C 1
ATOM 2959 O O . PRO A 1 390 ? 44.194 38.460 -92.017 1.00 84.75 390 PRO A O 1
ATOM 2962 N N . GLY A 1 391 ? 46.406 38.658 -92.323 1.00 83.94 391 GLY A N 1
ATOM 2963 C CA . GLY A 1 391 ? 46.491 40.090 -92.011 1.00 83.94 391 GLY A CA 1
ATOM 2964 C C . GLY A 1 391 ? 46.786 40.434 -90.541 1.00 83.94 391 GLY A C 1
ATOM 2965 O O . GLY A 1 391 ? 47.069 41.592 -90.233 1.00 83.94 391 GLY A O 1
ATOM 2966 N N . GLN A 1 392 ? 46.772 39.460 -89.625 1.00 87.69 392 GLN A N 1
ATOM 2967 C CA . GLN A 1 392 ? 47.127 39.669 -88.218 1.00 87.69 392 GLN A CA 1
ATOM 2968 C C . GLN A 1 392 ? 48.624 39.966 -88.062 1.00 87.69 392 GLN A C 1
ATOM 2970 O O . GLN A 1 392 ? 49.466 39.197 -88.527 1.00 87.69 392 GLN A O 1
ATOM 2975 N N . LEU A 1 393 ? 48.959 41.039 -87.336 1.00 88.12 393 LEU 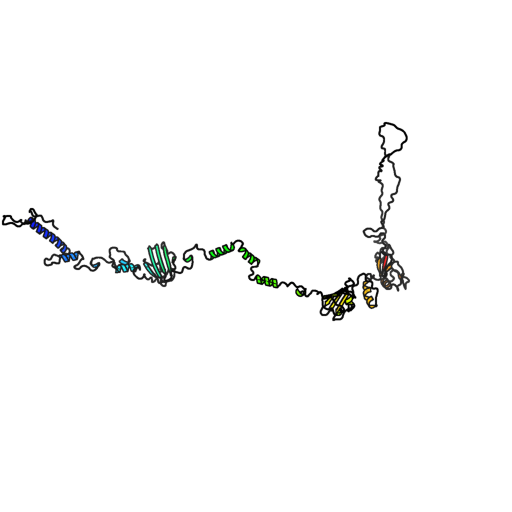A N 1
ATOM 2976 C CA . LEU A 1 393 ? 50.334 41.316 -86.919 1.00 88.12 393 LEU A CA 1
ATOM 2977 C C . LEU A 1 393 ? 50.733 40.441 -85.724 1.00 88.12 393 LEU A C 1
ATOM 2979 O O . LEU A 1 393 ? 50.010 40.353 -84.730 1.00 88.12 393 LEU A O 1
ATOM 2983 N N . VAL A 1 394 ? 51.906 39.821 -85.822 1.00 85.94 394 VAL A N 1
ATOM 2984 C CA . VAL A 1 394 ? 52.468 38.908 -84.824 1.00 85.94 394 VAL A CA 1
ATOM 2985 C C . VAL A 1 394 ? 53.857 39.410 -84.416 1.00 85.94 394 VAL A C 1
ATOM 2987 O O . VAL A 1 394 ? 54.796 39.317 -85.213 1.00 85.94 394 VAL A O 1
ATOM 2990 N N . PRO A 1 395 ? 54.015 39.970 -83.201 1.00 83.62 395 PRO A N 1
ATOM 2991 C CA . PRO A 1 395 ? 55.319 40.342 -82.671 1.00 83.62 395 PRO A CA 1
ATOM 2992 C C . PRO A 1 395 ? 56.081 39.099 -82.209 1.00 83.62 395 PRO A C 1
ATOM 2994 O O . PRO A 1 395 ? 55.552 38.264 -81.476 1.00 83.62 395 PRO A O 1
ATOM 2997 N N . MET A 1 396 ? 57.340 38.985 -82.624 1.00 79.00 396 MET A N 1
ATOM 2998 C CA . MET A 1 396 ? 58.187 37.835 -82.324 1.00 79.00 396 MET A CA 1
ATOM 2999 C C . MET A 1 396 ? 59.569 38.279 -81.851 1.00 79.00 396 MET A C 1
ATOM 3001 O O . MET A 1 396 ? 60.121 39.250 -82.354 1.00 79.00 396 MET A O 1
ATOM 3005 N N . PHE A 1 397 ? 60.172 37.526 -80.933 1.00 76.00 397 PHE A N 1
ATOM 3006 C CA . PHE A 1 397 ? 61.568 37.732 -80.513 1.00 76.00 397 PHE A CA 1
ATOM 3007 C C . PHE A 1 397 ? 62.580 36.959 -81.382 1.00 76.00 397 PHE A C 1
ATOM 3009 O O . PHE A 1 397 ? 63.779 36.973 -81.112 1.00 76.00 397 PHE A O 1
ATOM 3016 N N . THR A 1 398 ? 62.111 36.255 -82.418 1.00 74.56 398 THR A N 1
ATOM 3017 C CA . THR A 1 398 ? 62.937 35.466 -83.343 1.00 74.56 398 THR A CA 1
ATOM 3018 C C . THR A 1 398 ? 63.152 36.209 -84.657 1.00 74.56 398 THR A C 1
ATOM 3020 O O . THR A 1 398 ? 62.201 36.738 -85.223 1.00 74.56 398 THR A O 1
ATOM 3023 N N . SER A 1 399 ? 64.365 36.157 -85.209 1.00 71.19 399 SER A N 1
ATOM 3024 C CA . SER A 1 399 ? 64.723 36.830 -86.470 1.00 71.19 399 SER A CA 1
ATOM 3025 C C . SER A 1 399 ? 64.269 36.105 -87.745 1.00 71.19 399 SER A C 1
ATOM 3027 O O . SER A 1 399 ? 64.385 36.658 -88.837 1.00 71.19 399 SER A O 1
ATOM 3029 N N . LYS A 1 400 ? 63.764 34.868 -87.633 1.00 80.00 400 LYS A N 1
ATOM 3030 C CA . LYS A 1 400 ? 63.256 34.067 -88.755 1.00 80.00 400 LYS A CA 1
ATOM 3031 C C . LYS A 1 400 ? 61.780 33.726 -88.520 1.00 80.00 400 LYS A C 1
ATOM 3033 O O . LYS A 1 400 ? 61.500 33.056 -87.524 1.00 80.00 400 LYS A O 1
ATOM 3038 N N . PRO A 1 401 ? 60.854 34.137 -89.405 1.00 79.88 401 PRO A N 1
ATOM 3039 C CA . PRO A 1 401 ? 59.442 33.830 -89.239 1.00 79.88 401 PRO A CA 1
ATOM 3040 C C . PRO A 1 401 ? 59.202 32.318 -89.408 1.00 79.88 401 PRO A C 1
ATOM 3042 O O . PRO A 1 401 ? 59.758 31.703 -90.326 1.00 79.88 401 PRO A O 1
ATOM 3045 N N . PRO A 1 402 ? 58.388 31.700 -88.538 1.00 80.38 402 PRO A N 1
ATOM 3046 C CA . PRO A 1 402 ? 57.799 30.388 -88.777 1.00 80.38 402 PRO A CA 1
ATOM 3047 C C . PRO A 1 402 ? 56.944 30.356 -90.052 1.00 80.38 402 PRO A C 1
ATOM 3049 O O . PRO A 1 402 ? 56.536 31.392 -90.577 1.00 80.38 402 PRO A O 1
ATOM 3052 N N . ALA A 1 403 ? 56.638 29.149 -90.534 1.00 80.75 403 ALA A N 1
ATOM 3053 C CA . ALA A 1 403 ? 55.698 28.969 -91.640 1.00 80.75 403 ALA A CA 1
ATOM 3054 C C . ALA A 1 403 ? 54.332 29.605 -91.306 1.00 80.75 403 ALA A C 1
ATOM 3056 O O . ALA A 1 403 ? 53.876 29.517 -90.167 1.00 80.75 403 ALA A O 1
ATOM 3057 N N . GLY A 1 404 ? 53.704 30.250 -92.293 1.00 84.12 404 GLY A N 1
ATOM 3058 C CA . GLY A 1 404 ? 52.463 31.016 -92.113 1.00 84.12 404 GLY A CA 1
ATOM 3059 C C . GLY A 1 404 ? 52.655 32.491 -91.738 1.00 84.12 404 GLY A C 1
ATOM 3060 O O . GLY A 1 404 ? 51.670 33.215 -91.652 1.00 84.12 404 GLY A O 1
ATOM 3061 N N . LEU A 1 405 ? 53.894 32.964 -91.536 1.00 87.69 405 LEU A N 1
ATOM 3062 C CA . LEU A 1 405 ? 54.203 34.370 -91.249 1.00 87.69 405 LEU A CA 1
ATOM 3063 C C . LEU A 1 405 ? 55.200 34.956 -92.264 1.00 87.69 405 LEU A C 1
ATOM 3065 O O . LEU A 1 405 ? 56.173 34.305 -92.650 1.00 87.69 405 LEU A O 1
ATOM 3069 N N . LEU A 1 406 ? 54.988 36.207 -92.673 1.00 90.06 406 LEU A N 1
ATOM 3070 C CA . LEU A 1 406 ? 55.927 37.005 -93.473 1.00 90.06 406 LEU A CA 1
ATOM 3071 C C . LEU A 1 406 ? 56.432 38.186 -92.645 1.00 90.06 406 LEU A C 1
ATOM 3073 O O . LEU A 1 406 ? 55.659 38.802 -91.921 1.00 90.06 406 LEU A O 1
ATOM 3077 N N . ILE A 1 407 ? 57.716 38.534 -92.748 1.00 89.81 407 ILE A N 1
ATOM 3078 C CA . ILE A 1 407 ? 58.251 39.723 -92.064 1.00 89.81 407 ILE A CA 1
ATOM 3079 C C . ILE A 1 407 ? 57.633 40.982 -92.684 1.00 89.81 407 ILE A C 1
ATOM 3081 O O . ILE A 1 407 ? 57.611 41.129 -93.905 1.00 89.81 407 ILE A O 1
ATOM 3085 N N . CYS A 1 408 ? 57.205 41.923 -91.844 1.00 89.44 408 CYS A N 1
ATOM 3086 C CA . CYS A 1 408 ? 56.726 43.239 -92.261 1.00 89.44 408 CYS A CA 1
ATOM 3087 C C . CYS A 1 408 ? 57.897 44.146 -92.676 1.00 89.44 408 CYS A C 1
ATOM 3089 O O . CYS A 1 408 ? 58.276 45.060 -91.949 1.00 89.44 408 CYS A O 1
ATOM 3091 N N . ASN A 1 409 ? 58.493 43.891 -93.841 1.00 87.88 409 ASN A N 1
ATOM 3092 C CA . ASN A 1 409 ? 59.635 44.641 -94.383 1.00 87.88 409 ASN A CA 1
ATOM 3093 C C . ASN A 1 409 ? 59.293 45.497 -95.619 1.00 87.88 409 ASN A C 1
ATOM 3095 O O . ASN A 1 409 ? 60.199 45.978 -96.298 1.00 87.88 409 ASN A O 1
ATOM 3099 N N . GLY A 1 410 ? 58.009 45.649 -95.956 1.00 89.06 410 GLY A N 1
ATOM 3100 C CA . GLY A 1 410 ? 57.581 46.399 -97.140 1.00 89.06 410 GLY A CA 1
ATOM 3101 C C . GLY A 1 410 ? 57.735 45.672 -98.480 1.00 89.06 410 GLY A C 1
ATOM 3102 O O . GLY A 1 410 ? 57.494 46.284 -99.520 1.00 89.06 410 GLY A O 1
ATOM 3103 N N . ALA A 1 411 ? 58.150 44.401 -98.493 1.00 92.44 411 ALA A N 1
ATOM 3104 C CA . ALA A 1 411 ? 58.362 43.663 -99.736 1.00 92.44 411 ALA A CA 1
ATOM 3105 C C . ALA A 1 411 ? 57.062 43.486 -100.541 1.00 92.44 411 ALA A C 1
ATOM 3107 O O . ALA A 1 411 ? 55.983 43.301 -99.974 1.00 92.44 411 ALA A O 1
ATOM 3108 N N . ALA A 1 412 ? 57.186 43.490 -101.871 1.00 93.69 412 ALA A N 1
ATOM 3109 C CA . ALA A 1 412 ? 56.116 43.085 -102.776 1.00 93.69 412 ALA A CA 1
ATOM 3110 C C . ALA A 1 412 ? 56.032 41.550 -102.821 1.00 93.69 412 ALA A C 1
ATOM 3112 O O . ALA A 1 412 ? 57.023 40.879 -103.117 1.00 93.69 412 ALA A O 1
ATOM 3113 N N . VAL A 1 413 ? 54.856 40.994 -102.533 1.00 93.75 413 VAL A N 1
ATOM 3114 C CA . VAL A 1 413 ? 54.596 39.547 -102.505 1.00 93.75 413 VAL A CA 1
ATOM 3115 C C . VAL A 1 413 ? 53.477 39.163 -103.474 1.00 93.75 413 VAL A C 1
ATOM 3117 O O . VAL A 1 413 ? 52.655 39.996 -103.850 1.00 93.75 413 VAL A O 1
ATOM 3120 N N . SER A 1 414 ? 53.469 37.906 -103.929 1.00 94.12 414 SER A N 1
ATOM 3121 C CA . SER A 1 414 ? 52.538 37.419 -104.958 1.00 94.12 414 SER A CA 1
ATOM 3122 C C . SER A 1 414 ? 51.113 37.253 -104.425 1.00 94.12 414 SER A C 1
ATOM 3124 O O . SER A 1 414 ? 50.910 36.616 -103.392 1.00 94.12 414 SER A O 1
ATOM 3126 N N . ARG A 1 415 ? 50.128 37.758 -105.177 1.00 92.69 415 ARG A N 1
ATOM 3127 C CA . ARG A 1 415 ? 48.693 37.550 -104.921 1.00 92.69 415 ARG A CA 1
ATOM 3128 C C . ARG A 1 415 ? 48.286 36.085 -105.084 1.00 92.69 415 ARG A C 1
ATOM 3130 O O . ARG A 1 415 ? 47.400 35.629 -104.377 1.00 92.69 415 ARG A O 1
ATOM 3137 N N . ASP A 1 416 ? 48.961 35.356 -105.973 1.00 89.31 416 ASP A N 1
ATOM 3138 C CA . ASP A 1 416 ? 48.667 33.944 -106.248 1.00 89.31 416 ASP A CA 1
ATOM 3139 C C . ASP A 1 416 ? 49.221 33.020 -105.154 1.00 89.31 416 ASP A C 1
ATOM 3141 O O . ASP A 1 416 ? 48.642 31.977 -104.868 1.00 89.31 416 ASP A O 1
ATOM 3145 N N . ILE A 1 417 ? 50.351 33.397 -104.540 1.00 88.50 417 ILE A N 1
ATOM 3146 C CA . ILE A 1 417 ? 50.975 32.618 -103.457 1.00 88.50 417 ILE A CA 1
ATOM 3147 C C . ILE A 1 417 ? 50.319 32.939 -102.106 1.00 88.50 417 ILE A C 1
ATOM 3149 O O . ILE A 1 417 ? 50.203 32.050 -101.268 1.00 88.50 417 ILE A O 1
ATOM 3153 N N . TYR A 1 418 ? 49.867 34.182 -101.904 1.00 90.69 418 TYR A N 1
ATOM 3154 C CA . TYR A 1 418 ? 49.277 34.651 -100.644 1.00 90.69 418 TYR A CA 1
ATOM 3155 C C . TYR A 1 418 ? 47.877 35.269 -100.852 1.00 90.69 418 TYR A C 1
ATOM 3157 O O . TYR A 1 418 ? 47.686 36.461 -100.580 1.00 90.69 418 TYR A O 1
ATOM 3165 N N . PRO A 1 419 ? 46.894 34.496 -101.356 1.00 89.06 419 PRO A N 1
ATOM 3166 C CA . PRO A 1 419 ? 45.574 35.019 -101.716 1.00 89.06 419 PRO A CA 1
ATOM 3167 C C . PRO A 1 419 ? 44.760 35.476 -100.500 1.00 89.06 419 PRO A C 1
ATOM 3169 O O . PRO A 1 419 ? 44.096 36.511 -100.567 1.00 89.06 419 PRO A O 1
ATOM 3172 N N . ASP A 1 420 ? 44.854 34.760 -99.377 1.00 88.81 420 ASP A N 1
ATOM 3173 C CA . ASP A 1 420 ? 44.111 35.081 -98.155 1.00 88.81 420 ASP A CA 1
ATOM 3174 C C . ASP A 1 420 ? 44.644 36.362 -97.500 1.00 88.81 420 ASP A C 1
ATOM 3176 O O . ASP A 1 420 ? 43.870 37.251 -97.132 1.00 88.81 420 ASP A O 1
ATOM 3180 N N . LEU A 1 421 ? 45.971 36.528 -97.453 1.00 90.56 421 LEU A N 1
ATOM 3181 C CA . LEU A 1 421 ? 46.585 37.787 -97.038 1.00 90.56 421 LEU A CA 1
ATOM 3182 C C . LEU A 1 421 ? 46.196 38.950 -97.954 1.00 90.56 421 LEU A C 1
ATOM 3184 O O . LEU A 1 421 ? 45.871 40.033 -97.463 1.00 90.56 421 LEU A O 1
ATOM 3188 N N . PHE A 1 422 ? 46.203 38.746 -99.275 1.00 91.69 422 PHE A N 1
ATOM 3189 C CA . PHE A 1 422 ? 45.778 39.786 -100.211 1.00 91.69 422 PHE A CA 1
ATOM 3190 C C . PHE A 1 422 ? 44.312 40.168 -99.992 1.00 91.69 422 PHE A C 1
ATOM 3192 O O . PHE A 1 422 ? 43.986 41.353 -99.992 1.00 91.69 422 PHE A O 1
ATOM 3199 N N . SER A 1 423 ? 43.437 39.191 -99.741 1.00 91.38 423 SER A N 1
ATOM 3200 C CA . SER A 1 423 ? 42.040 39.458 -99.397 1.00 91.38 423 SER A CA 1
ATOM 3201 C C . SER A 1 423 ? 41.903 40.251 -98.094 1.00 91.38 423 SER A C 1
ATOM 3203 O O . SER A 1 423 ? 40.962 41.033 -97.965 1.00 91.38 423 SER A O 1
ATOM 3205 N N . ALA A 1 424 ? 42.813 40.059 -97.135 1.00 89.25 424 ALA A N 1
ATOM 3206 C CA . ALA A 1 424 ? 42.768 40.722 -95.837 1.00 89.25 424 ALA A CA 1
ATOM 3207 C C . ALA A 1 424 ? 43.269 42.176 -95.870 1.00 89.25 424 ALA A C 1
ATOM 3209 O O . ALA A 1 424 ? 42.646 43.044 -95.261 1.00 89.25 424 ALA A O 1
ATOM 3210 N N . ILE A 1 425 ? 44.382 42.463 -96.560 1.00 90.31 425 ILE A N 1
ATOM 3211 C CA . ILE A 1 425 ? 45.013 43.801 -96.525 1.00 90.31 425 ILE A CA 1
ATOM 3212 C C . ILE A 1 425 ? 44.947 44.570 -97.850 1.00 90.31 425 ILE A C 1
ATOM 3214 O O . ILE A 1 425 ? 45.204 45.778 -97.877 1.00 90.31 425 ILE A O 1
ATOM 3218 N N . GLY A 1 426 ? 44.602 43.901 -98.951 1.00 90.44 426 GLY A N 1
ATOM 3219 C CA . GLY A 1 426 ? 44.535 44.485 -100.288 1.00 90.44 426 GLY A CA 1
ATOM 3220 C C . GLY A 1 426 ? 45.832 45.188 -100.692 1.00 90.44 426 GLY A C 1
ATOM 3221 O O . GLY A 1 426 ? 46.938 44.724 -100.428 1.00 90.44 426 GLY A O 1
ATOM 3222 N N . THR A 1 427 ? 45.698 46.353 -101.324 1.00 90.12 427 THR A N 1
ATOM 3223 C CA . THR A 1 427 ? 46.825 47.206 -101.739 1.00 90.12 427 THR A CA 1
ATOM 3224 C C . THR A 1 427 ? 47.145 48.311 -100.731 1.00 90.12 427 THR A C 1
ATOM 3226 O O . THR A 1 427 ? 47.819 49.277 -101.087 1.00 90.12 427 THR A O 1
ATOM 3229 N N . THR A 1 428 ? 46.655 48.206 -99.490 1.00 88.50 428 THR A N 1
ATOM 3230 C CA . THR A 1 428 ? 46.739 49.272 -98.471 1.00 88.50 428 THR A CA 1
ATOM 3231 C C . THR A 1 428 ? 48.172 49.753 -98.227 1.00 88.50 428 THR A C 1
ATOM 3233 O O . THR A 1 428 ? 48.395 50.943 -98.032 1.00 88.50 428 THR A O 1
ATOM 3236 N N . TYR A 1 429 ? 49.155 48.851 -98.301 1.00 85.62 429 TYR A N 1
ATOM 3237 C CA . TYR A 1 429 ? 50.573 49.151 -98.059 1.00 85.62 429 TYR A CA 1
ATOM 3238 C C . TYR A 1 429 ? 51.402 49.301 -99.346 1.00 85.62 429 TYR A C 1
ATOM 3240 O O . TYR A 1 429 ? 52.627 49.394 -99.300 1.00 85.62 429 TYR A O 1
ATOM 3248 N N . GLY A 1 430 ? 50.734 49.350 -100.501 1.00 88.56 430 GLY A N 1
ATOM 3249 C CA . GLY A 1 430 ? 51.332 49.491 -101.825 1.00 88.56 430 GLY A CA 1
ATOM 3250 C C . GLY A 1 430 ? 50.764 48.471 -102.810 1.00 88.56 430 GLY A C 1
ATOM 3251 O O . GLY A 1 430 ? 50.533 47.309 -102.476 1.00 88.56 430 GLY A O 1
ATOM 3252 N N . ALA A 1 431 ? 50.544 48.902 -104.051 1.00 87.56 431 ALA A N 1
ATOM 3253 C CA . ALA A 1 431 ? 49.925 48.074 -105.084 1.00 87.56 431 ALA A CA 1
ATOM 3254 C C . ALA A 1 431 ? 50.858 47.008 -105.694 1.00 87.56 431 ALA A C 1
ATOM 3256 O O . ALA A 1 431 ? 50.419 46.281 -106.584 1.00 87.56 431 ALA A O 1
ATOM 3257 N N . GLY A 1 432 ? 52.118 46.914 -105.248 1.00 88.94 432 GLY A N 1
ATOM 3258 C CA . GLY A 1 432 ? 53.140 46.093 -105.895 1.00 88.94 432 GLY A CA 1
ATOM 3259 C C . GLY A 1 432 ? 53.377 46.540 -107.338 1.00 88.94 432 GLY A C 1
ATOM 3260 O O . GLY A 1 432 ? 53.526 47.728 -107.616 1.00 88.94 432 GLY A O 1
ATOM 3261 N N . ASP A 1 433 ? 53.352 45.582 -108.259 1.00 88.44 433 ASP A N 1
ATOM 3262 C CA . ASP A 1 433 ? 53.392 45.791 -109.714 1.00 88.44 433 ASP A CA 1
ATOM 3263 C C . ASP A 1 433 ? 52.032 46.190 -110.329 1.00 88.44 433 ASP A C 1
ATOM 3265 O O . ASP A 1 433 ? 51.906 46.311 -111.547 1.00 88.44 433 ASP A O 1
ATOM 3269 N N . GLY A 1 434 ? 50.995 46.356 -109.501 1.00 85.19 434 GLY A N 1
ATOM 3270 C CA . GLY A 1 434 ? 49.642 46.727 -109.913 1.00 85.19 434 GLY A CA 1
ATOM 3271 C C . GLY A 1 434 ? 48.760 45.569 -110.394 1.00 85.19 434 GLY A C 1
ATOM 3272 O O . GLY A 1 434 ? 47.548 45.754 -110.497 1.00 85.19 434 GLY A O 1
ATOM 3273 N N . THR A 1 435 ? 49.304 44.371 -110.638 1.00 85.62 435 THR A N 1
ATOM 3274 C CA . THR A 1 435 ? 48.553 43.243 -111.226 1.00 85.62 435 THR A CA 1
ATOM 3275 C C . THR A 1 435 ? 48.713 41.923 -110.469 1.00 85.62 435 THR A C 1
ATOM 3277 O O . THR A 1 435 ? 47.704 41.318 -110.109 1.00 85.62 435 THR A O 1
ATOM 3280 N N . LYS A 1 436 ? 49.942 41.478 -110.193 1.00 90.69 436 LYS A N 1
ATOM 3281 C CA . LYS A 1 436 ? 50.272 40.158 -109.630 1.00 90.69 436 LYS A CA 1
ATOM 3282 C C . LYS A 1 436 ? 50.842 40.215 -108.221 1.00 90.69 436 LYS A C 1
ATOM 3284 O O . LYS A 1 436 ? 50.858 39.193 -107.538 1.00 90.69 436 LYS A O 1
ATOM 3289 N N . THR A 1 437 ? 51.285 41.381 -107.766 1.00 94.00 437 THR A N 1
ATOM 3290 C CA . THR A 1 437 ? 51.835 41.551 -106.417 1.00 94.00 437 THR A CA 1
ATOM 3291 C C . THR A 1 437 ? 51.084 42.604 -105.601 1.00 94.00 437 THR A C 1
ATOM 3293 O O . THR A 1 437 ? 50.218 43.325 -106.106 1.00 94.00 437 THR A O 1
ATOM 3296 N N . PHE A 1 438 ? 51.354 42.631 -104.300 1.00 95.44 438 PHE A N 1
ATOM 3297 C CA . PHE A 1 438 ? 50.943 43.669 -103.353 1.00 95.44 438 PHE A CA 1
ATOM 3298 C C . PHE A 1 438 ? 52.031 43.814 -102.284 1.00 95.44 438 PHE A C 1
ATOM 3300 O O . PHE A 1 438 ? 52.788 42.871 -102.048 1.00 95.44 438 PHE A O 1
ATOM 3307 N N . ASN A 1 439 ? 52.148 44.985 -101.662 1.00 94.88 439 ASN A N 1
ATOM 3308 C CA . ASN A 1 439 ? 53.191 45.222 -100.666 1.00 94.88 439 ASN A CA 1
ATOM 3309 C C . ASN A 1 439 ? 52.716 44.846 -99.261 1.00 94.88 439 ASN A C 1
ATOM 3311 O O . ASN A 1 439 ? 51.570 45.099 -98.886 1.00 94.88 439 ASN A O 1
ATOM 3315 N N . LEU A 1 440 ? 53.630 44.289 -98.469 1.00 92.88 440 LEU A N 1
ATOM 3316 C CA . LEU A 1 440 ? 53.456 44.097 -97.031 1.00 92.88 440 LEU A CA 1
ATOM 3317 C C . LEU A 1 440 ? 53.615 45.427 -96.269 1.00 92.88 440 LEU A C 1
ATOM 3319 O O . LEU A 1 440 ? 54.237 46.359 -96.785 1.00 92.88 440 LEU A O 1
ATOM 3323 N N . PRO A 1 441 ? 53.138 45.532 -95.014 1.00 89.81 441 PRO A N 1
ATOM 3324 C CA . PRO A 1 441 ? 53.535 46.621 -94.124 1.00 89.81 441 PRO A CA 1
ATOM 3325 C C . PRO A 1 441 ? 55.061 46.687 -93.958 1.00 89.81 441 PRO A C 1
ATOM 3327 O O . PRO A 1 441 ? 55.734 45.655 -93.959 1.00 89.81 441 PRO A O 1
ATOM 3330 N N . ASN A 1 442 ? 55.612 47.889 -93.778 1.00 87.44 442 ASN A N 1
ATOM 3331 C CA . ASN A 1 442 ? 57.029 48.093 -93.468 1.00 87.44 442 ASN A CA 1
ATOM 3332 C C . ASN A 1 442 ? 57.186 48.572 -92.020 1.00 87.44 442 ASN A C 1
ATOM 3334 O O . ASN A 1 442 ? 56.928 49.737 -91.722 1.00 87.44 442 ASN A O 1
ATOM 3338 N N . ILE A 1 443 ? 57.577 47.664 -91.126 1.00 84.12 443 ILE A N 1
ATOM 3339 C CA . ILE A 1 443 ? 57.745 47.912 -89.690 1.00 84.12 443 ILE A CA 1
ATOM 3340 C C . ILE A 1 443 ? 59.108 47.339 -89.259 1.00 84.12 443 ILE A C 1
ATOM 3342 O O . ILE A 1 443 ? 59.170 46.233 -88.717 1.00 84.12 443 ILE A O 1
ATOM 3346 N N . PRO A 1 444 ? 60.220 48.043 -89.544 1.00 73.56 444 PRO A N 1
ATOM 3347 C CA . PRO A 1 444 ? 61.553 47.564 -89.198 1.00 73.56 444 PRO A CA 1
ATOM 3348 C C . PRO A 1 444 ? 61.867 47.757 -87.703 1.00 73.56 444 PRO A C 1
ATOM 3350 O O . PRO A 1 444 ? 61.188 48.505 -86.995 1.00 73.56 444 PRO A O 1
ATOM 3353 N N . ASP A 1 445 ? 62.925 47.086 -87.231 1.00 67.06 445 ASP A N 1
ATOM 3354 C CA . ASP A 1 445 ? 63.423 47.184 -85.853 1.00 67.06 445 ASP A CA 1
ATOM 3355 C C . ASP A 1 445 ? 63.528 48.658 -85.395 1.00 67.06 445 ASP A C 1
ATOM 3357 O O . ASP A 1 445 ? 64.172 49.479 -86.051 1.00 67.06 445 ASP A O 1
ATOM 3361 N N . GLY A 1 446 ? 62.929 48.988 -84.244 1.00 61.88 446 GLY A N 1
ATOM 3362 C CA . GLY A 1 446 ? 62.996 50.326 -83.634 1.00 61.88 446 GLY A CA 1
ATOM 3363 C C . GLY A 1 446 ? 61.811 51.258 -83.927 1.00 61.88 446 GLY A C 1
ATOM 3364 O O . GLY A 1 446 ? 61.783 52.367 -83.397 1.00 61.88 446 GLY A O 1
ATOM 3365 N N . PHE A 1 447 ? 60.817 50.826 -84.712 1.00 63.72 447 PHE A N 1
ATOM 3366 C CA . PHE A 1 447 ? 59.580 51.584 -84.944 1.00 63.72 447 PHE A CA 1
ATOM 3367 C C . PHE A 1 447 ? 58.511 51.267 -83.883 1.00 63.72 447 PHE A C 1
ATOM 3369 O O . PHE A 1 447 ? 58.236 50.104 -83.592 1.00 63.72 447 PHE A O 1
ATOM 3376 N N . ALA A 1 448 ? 57.874 52.298 -83.318 1.00 59.91 448 ALA A N 1
ATOM 3377 C CA . ALA A 1 448 ? 56.738 52.143 -82.407 1.00 59.91 448 ALA A CA 1
ATOM 3378 C C . ALA A 1 448 ? 55.416 52.115 -83.192 1.00 59.91 448 ALA A C 1
ATOM 3380 O O . ALA A 1 448 ? 55.138 53.017 -83.984 1.00 59.91 448 ALA A O 1
ATOM 3381 N N . MET A 1 449 ? 54.581 51.099 -82.960 1.00 59.94 449 MET A N 1
ATOM 3382 C CA . MET A 1 449 ? 53.228 51.039 -83.517 1.00 59.94 449 MET A CA 1
ATOM 3383 C C . MET A 1 449 ? 52.297 51.955 -82.712 1.00 59.94 449 MET A C 1
ATOM 3385 O O . MET A 1 449 ? 51.965 51.655 -81.567 1.00 59.94 449 MET A O 1
ATOM 3389 N N . LEU A 1 450 ? 51.866 53.066 -83.308 1.00 56.50 450 LEU A N 1
ATOM 3390 C CA . LEU A 1 450 ? 50.884 53.990 -82.736 1.00 56.50 450 LEU A CA 1
ATOM 3391 C C . LEU A 1 450 ? 49.650 54.012 -83.645 1.00 56.50 450 LEU A C 1
ATOM 3393 O O . LEU A 1 450 ? 49.781 54.103 -84.865 1.00 56.50 450 LEU A O 1
ATOM 3397 N N . ALA A 1 451 ? 48.449 53.922 -83.073 1.00 49.94 451 ALA A N 1
ATOM 3398 C CA . ALA A 1 451 ? 47.216 54.058 -83.843 1.00 49.94 451 ALA A CA 1
ATOM 3399 C C . ALA A 1 451 ? 47.033 55.526 -84.262 1.00 49.94 451 ALA A C 1
ATOM 3401 O O . ALA A 1 451 ? 46.872 56.397 -83.409 1.00 49.94 451 ALA A O 1
ATOM 3402 N N . ALA A 1 452 ? 47.046 55.802 -85.567 1.00 51.53 452 ALA A N 1
ATOM 3403 C CA . ALA A 1 452 ? 46.743 57.119 -86.121 1.00 51.53 452 ALA A CA 1
ATOM 3404 C C . ALA A 1 452 ? 45.415 57.057 -86.881 1.00 51.53 452 ALA A C 1
ATOM 3406 O O . ALA A 1 452 ? 45.268 56.298 -87.838 1.00 51.53 452 ALA A O 1
ATOM 3407 N N . ASN A 1 453 ? 44.438 57.860 -86.462 1.00 46.66 453 ASN A N 1
ATOM 3408 C CA . ASN A 1 453 ? 43.154 57.968 -87.146 1.00 46.66 453 ASN A CA 1
ATOM 3409 C C . ASN A 1 453 ? 43.299 58.976 -88.303 1.00 46.66 453 ASN A C 1
ATOM 3411 O O . ASN A 1 453 ? 43.011 60.156 -88.143 1.00 46.66 453 ASN A O 1
ATOM 3415 N N . GLY A 1 454 ? 43.846 58.535 -89.440 1.00 56.22 454 GLY A N 1
ATOM 3416 C CA . GLY A 1 454 ? 43.808 59.284 -90.707 1.00 56.22 454 GLY A CA 1
ATOM 3417 C C . GLY A 1 454 ? 44.665 60.557 -90.832 1.00 56.22 454 GLY A C 1
ATOM 3418 O O . GLY A 1 454 ? 44.543 61.241 -91.845 1.00 56.22 454 GLY A O 1
ATOM 3419 N N . THR A 1 455 ? 45.555 60.869 -89.884 1.00 55.81 455 THR A N 1
ATOM 3420 C CA . THR A 1 455 ? 46.483 62.021 -89.970 1.00 55.81 455 THR A CA 1
ATOM 3421 C C . THR A 1 455 ? 47.939 61.532 -90.058 1.00 55.81 455 THR A C 1
ATOM 3423 O O . THR A 1 455 ? 48.280 60.581 -89.352 1.00 55.81 455 THR A O 1
ATOM 3426 N N . PRO A 1 456 ? 48.820 62.135 -90.886 1.00 50.06 456 PRO A N 1
ATOM 3427 C CA . PRO A 1 456 ? 50.215 61.708 -91.004 1.00 50.06 456 PRO A CA 1
ATOM 3428 C C . PRO A 1 456 ? 50.962 61.763 -89.666 1.00 50.06 456 PRO A C 1
ATOM 3430 O O . PRO A 1 456 ? 50.983 62.793 -88.992 1.00 50.06 456 PRO A O 1
ATOM 3433 N N . VAL A 1 457 ? 51.623 60.664 -89.307 1.00 45.66 457 VAL A N 1
ATOM 3434 C CA . VAL A 1 457 ? 52.577 60.623 -88.193 1.00 45.66 457 VAL A CA 1
ATOM 3435 C C . VAL A 1 457 ? 53.813 61.435 -88.607 1.00 45.66 457 VAL A C 1
ATOM 3437 O O . VAL A 1 457 ? 54.437 61.117 -89.618 1.00 45.66 457 VAL A O 1
ATOM 3440 N N . GLY A 1 458 ? 54.131 62.506 -87.865 1.00 52.56 458 GLY A N 1
ATOM 3441 C CA . GLY A 1 458 ? 55.211 63.461 -88.179 1.00 52.56 458 GLY A CA 1
ATOM 3442 C C . GLY A 1 458 ? 54.796 64.940 -88.304 1.00 52.56 458 GLY A C 1
ATOM 3443 O O . GLY A 1 458 ? 55.630 65.767 -88.672 1.00 52.56 458 GLY A O 1
ATOM 3444 N N . ALA A 1 459 ? 53.540 65.296 -88.009 1.00 51.75 459 ALA A N 1
ATOM 3445 C CA . ALA A 1 459 ? 53.081 66.686 -87.910 1.00 51.75 459 ALA A CA 1
ATOM 3446 C C . ALA A 1 459 ? 52.961 67.143 -86.442 1.00 51.75 459 ALA A C 1
ATOM 3448 O O . ALA A 1 459 ? 52.346 66.447 -85.634 1.00 51.75 459 ALA A O 1
ATOM 3449 N N . ILE A 1 460 ? 53.480 68.345 -86.133 1.00 50.97 460 ILE A N 1
ATOM 3450 C CA . ILE A 1 460 ? 53.535 68.938 -84.781 1.00 50.97 460 ILE A CA 1
ATOM 3451 C C . ILE A 1 460 ? 52.130 69.001 -84.164 1.00 50.97 460 ILE A C 1
ATOM 3453 O O . ILE A 1 460 ? 51.371 69.935 -84.419 1.00 50.97 460 ILE A O 1
ATOM 3457 N N . THR A 1 461 ? 51.789 68.020 -83.331 1.00 52.62 461 THR A N 1
ATOM 3458 C CA . THR A 1 461 ? 50.546 67.967 -82.549 1.00 52.62 461 THR A CA 1
ATOM 3459 C C . THR A 1 461 ? 50.778 67.256 -81.212 1.00 52.62 461 THR A C 1
ATOM 3461 O O . THR A 1 461 ? 51.842 66.690 -80.955 1.00 52.62 461 THR A O 1
ATOM 3464 N N . GLN A 1 462 ? 49.810 67.369 -80.303 1.00 45.25 462 GLN A N 1
ATOM 3465 C CA . GLN A 1 462 ? 49.915 66.924 -78.914 1.00 45.25 462 GLN A CA 1
ATOM 3466 C C . GLN A 1 462 ? 50.004 65.384 -78.838 1.00 45.25 462 GLN A C 1
ATOM 3468 O O . GLN A 1 462 ? 48.992 64.697 -78.936 1.00 45.25 462 GLN A O 1
ATOM 3473 N N . GLY A 1 463 ? 51.227 64.855 -78.693 1.00 56.09 463 GLY A N 1
ATOM 3474 C CA . GLY A 1 463 ? 51.496 63.410 -78.611 1.00 56.09 463 GLY A CA 1
ATOM 3475 C C . GLY A 1 463 ? 52.898 62.929 -79.027 1.00 56.09 463 GLY A C 1
ATOM 3476 O O . GLY A 1 463 ? 53.117 61.724 -79.086 1.00 56.09 463 GLY A O 1
ATOM 3477 N N . GLU A 1 464 ? 53.862 63.807 -79.320 1.00 46.38 464 GLU A N 1
ATOM 3478 C CA . GLU A 1 464 ? 55.204 63.386 -79.767 1.00 46.38 464 GLU A CA 1
ATOM 3479 C C . GLU A 1 464 ? 56.195 63.164 -78.597 1.00 46.38 464 GLU A C 1
ATOM 3481 O O . GLU A 1 464 ? 56.386 64.058 -77.773 1.00 46.38 464 GLU A O 1
ATOM 3486 N N . ILE A 1 465 ? 56.916 62.027 -78.573 1.00 49.81 465 ILE A N 1
ATOM 3487 C CA . ILE A 1 465 ? 58.204 61.897 -77.856 1.00 49.81 465 ILE A CA 1
ATOM 3488 C C . ILE A 1 465 ? 59.331 62.146 -78.864 1.00 49.81 465 ILE A C 1
ATOM 3490 O O . ILE A 1 465 ? 59.592 61.332 -79.747 1.00 49.81 465 ILE A O 1
ATOM 3494 N N . LYS A 1 466 ? 59.976 63.308 -78.721 1.00 52.41 466 LYS A N 1
ATOM 3495 C CA . LYS A 1 466 ? 60.965 63.886 -79.646 1.00 52.41 466 LYS A CA 1
ATOM 3496 C C . LYS A 1 466 ? 62.436 63.615 -79.266 1.00 52.41 466 LYS A C 1
ATOM 3498 O O . LYS A 1 466 ? 63.314 63.969 -80.043 1.00 52.41 466 LYS A O 1
ATOM 3503 N N . SER A 1 467 ? 62.718 63.002 -78.108 1.00 49.22 467 SER A N 1
ATOM 3504 C CA . SER A 1 467 ? 64.033 62.480 -77.665 1.00 49.22 467 SER A CA 1
ATOM 3505 C C . SER A 1 467 ? 63.940 61.898 -76.240 1.00 49.22 467 SER A C 1
ATOM 3507 O O . SER A 1 467 ? 62.992 62.207 -75.518 1.00 49.22 467 SER A O 1
ATOM 3509 N N . HIS A 1 468 ? 64.932 61.104 -75.805 1.00 48.00 468 HIS A N 1
ATOM 3510 C CA . HIS A 1 468 ? 65.315 61.016 -74.384 1.00 48.00 468 HIS A CA 1
ATOM 3511 C C . HIS A 1 468 ? 66.818 60.703 -74.232 1.00 48.00 468 HIS A C 1
ATOM 3513 O O . HIS A 1 468 ? 67.411 60.069 -75.103 1.00 48.00 468 HIS A O 1
ATOM 3519 N N . ALA A 1 469 ? 67.437 61.183 -73.149 1.00 45.16 469 ALA A N 1
ATOM 3520 C CA . ALA A 1 469 ? 68.855 61.002 -72.822 1.00 45.16 469 ALA A CA 1
ATOM 3521 C C . ALA A 1 469 ? 69.030 60.770 -71.310 1.00 45.16 469 ALA A C 1
ATOM 3523 O O . ALA A 1 469 ? 68.239 61.282 -70.517 1.00 45.16 469 ALA A O 1
ATOM 3524 N N . HIS A 1 470 ? 70.085 60.051 -70.911 1.00 41.06 470 HIS A N 1
ATOM 3525 C CA . HIS A 1 470 ? 70.494 59.894 -69.511 1.00 41.06 470 HIS A CA 1
ATOM 3526 C C . HIS A 1 470 ? 71.824 60.617 -69.274 1.00 41.06 470 HIS A C 1
ATOM 3528 O O . HIS A 1 470 ? 72.820 60.302 -69.921 1.00 41.06 470 HIS A O 1
ATOM 3534 N N . ALA A 1 471 ? 71.842 61.569 -68.341 1.00 37.25 471 ALA A N 1
ATOM 3535 C CA . ALA A 1 471 ? 73.052 62.239 -67.873 1.00 37.25 471 ALA A CA 1
ATOM 3536 C C . ALA A 1 471 ? 73.299 61.877 -66.402 1.00 37.25 471 ALA A C 1
ATOM 3538 O O . ALA A 1 471 ? 72.414 62.051 -65.564 1.00 37.25 471 ALA A O 1
ATOM 3539 N N . THR A 1 472 ? 74.495 61.381 -66.086 1.00 44.19 472 THR A N 1
ATOM 3540 C CA . THR A 1 472 ? 74.987 61.232 -64.711 1.00 44.19 472 THR A CA 1
ATOM 3541 C C . THR A 1 472 ? 76.067 62.282 -64.464 1.00 44.19 472 THR A C 1
ATOM 3543 O O . THR A 1 472 ? 77.140 62.207 -65.059 1.00 44.19 472 THR A O 1
ATOM 3546 N N . ASN A 1 473 ? 75.800 63.238 -63.574 1.00 49.09 473 ASN A N 1
ATOM 3547 C CA . ASN A 1 473 ? 76.789 64.193 -63.076 1.00 49.09 473 ASN A CA 1
ATOM 3548 C C . ASN A 1 473 ? 77.250 63.739 -61.685 1.00 49.09 473 ASN A C 1
ATOM 3550 O O . ASN A 1 473 ? 76.481 63.831 -60.730 1.00 49.09 473 ASN A O 1
ATOM 3554 N N . SER A 1 474 ? 78.490 63.273 -61.539 1.00 43.62 474 SER A N 1
ATOM 3555 C CA . SER A 1 474 ? 79.163 63.169 -60.233 1.00 43.62 474 SER A CA 1
ATOM 3556 C C . SER A 1 474 ? 80.679 63.300 -60.420 1.00 43.62 474 SER A C 1
ATOM 3558 O O . SER A 1 474 ? 81.260 62.549 -61.202 1.00 43.62 474 SER A O 1
ATOM 3560 N N . SER A 1 475 ? 81.287 64.280 -59.739 1.00 45.41 475 SER A N 1
ATOM 3561 C CA . SER A 1 475 ? 82.741 64.486 -59.628 1.00 45.41 475 SER A CA 1
ATOM 3562 C C . SER A 1 475 ? 83.269 63.812 -58.352 1.00 45.41 475 SER A C 1
ATOM 3564 O O . SER A 1 475 ? 82.505 63.599 -57.407 1.00 45.41 475 SER A O 1
ATOM 3566 N N . VAL A 1 476 ? 84.548 63.426 -58.350 1.00 51.66 476 VAL A N 1
ATOM 3567 C CA . VAL A 1 476 ? 85.236 62.668 -57.290 1.00 51.66 476 VAL A CA 1
ATOM 3568 C C . VAL A 1 476 ? 86.580 63.323 -56.989 1.00 51.66 476 VAL A C 1
ATOM 3570 O O . VAL A 1 476 ? 87.522 63.174 -57.762 1.00 51.66 476 VAL A O 1
ATOM 3573 N N . ASP A 1 477 ? 86.686 64.029 -55.862 1.00 44.47 477 ASP A N 1
ATOM 3574 C CA . ASP A 1 477 ? 87.898 64.797 -55.550 1.00 44.47 477 ASP A CA 1
ATOM 3575 C C . ASP A 1 477 ? 88.249 64.826 -54.043 1.00 44.47 477 ASP A C 1
ATOM 3577 O O . ASP A 1 477 ? 88.902 65.759 -53.583 1.00 44.47 477 ASP A O 1
ATOM 3581 N N . GLU A 1 478 ? 87.888 63.805 -53.252 1.00 42.94 478 GLU A N 1
ATOM 3582 C CA . GLU A 1 478 ? 88.510 63.611 -51.928 1.00 42.94 478 GLU A CA 1
ATOM 3583 C C . GLU A 1 478 ? 89.140 62.213 -51.816 1.00 42.94 478 GLU A C 1
ATOM 3585 O O . GLU A 1 478 ? 88.465 61.185 -51.745 1.00 42.94 478 GLU A O 1
ATOM 3590 N N . ALA A 1 479 ? 90.474 62.178 -51.868 1.00 50.03 479 ALA A N 1
ATOM 3591 C CA . ALA A 1 479 ? 91.281 60.966 -51.816 1.00 50.03 479 ALA A CA 1
ATOM 3592 C C . ALA A 1 479 ? 91.409 60.453 -50.367 1.00 50.03 479 ALA A C 1
ATOM 3594 O O . ALA A 1 479 ? 92.213 60.958 -49.585 1.00 50.03 479 ALA A O 1
ATOM 3595 N N . GLY A 1 480 ? 90.637 59.423 -50.007 1.00 51.50 480 GLY A N 1
ATOM 3596 C CA . GLY A 1 480 ? 90.816 58.681 -48.753 1.00 51.50 480 GLY A CA 1
ATOM 3597 C C . GLY A 1 480 ? 92.098 57.835 -48.783 1.00 51.50 480 GLY A C 1
ATOM 3598 O O . GLY A 1 480 ? 92.242 56.954 -49.628 1.00 51.50 480 GLY A O 1
ATOM 3599 N N . GLY A 1 481 ? 93.048 58.134 -47.889 1.00 44.81 481 GLY A N 1
ATOM 3600 C CA . GLY A 1 481 ? 94.411 57.582 -47.886 1.00 44.81 481 GLY A CA 1
ATOM 3601 C C . GLY A 1 481 ? 94.550 56.095 -47.524 1.00 44.81 481 GLY A C 1
ATOM 3602 O O . GLY A 1 481 ? 93.666 55.488 -46.924 1.00 44.81 481 GLY A O 1
ATOM 3603 N N . HIS A 1 482 ? 95.716 55.520 -47.849 1.00 50.38 482 HIS A N 1
ATOM 3604 C CA . HIS A 1 482 ? 96.142 54.179 -47.423 1.00 50.38 482 HIS A CA 1
ATOM 3605 C C . HIS A 1 482 ? 97.620 54.178 -46.971 1.00 50.38 482 HIS A C 1
ATOM 3607 O O . HIS A 1 482 ? 98.393 55.050 -47.365 1.00 50.38 482 HIS A O 1
ATOM 3613 N N . LEU A 1 483 ? 98.003 53.220 -46.113 1.00 39.03 483 LEU A N 1
ATOM 3614 C CA . LEU A 1 483 ? 99.324 53.101 -45.468 1.00 39.03 483 LEU A CA 1
ATOM 3615 C C . LEU A 1 483 ? 99.993 51.761 -45.813 1.00 39.03 483 LEU A C 1
ATOM 3617 O O . LEU A 1 483 ? 99.317 50.739 -45.903 1.00 39.03 483 LEU A O 1
ATOM 3621 N N . HIS A 1 484 ? 101.326 51.748 -45.910 1.00 47.12 484 HIS A N 1
ATOM 3622 C CA . HIS A 1 484 ? 102.130 50.529 -46.052 1.00 47.12 484 HIS A CA 1
ATOM 3623 C C . HIS A 1 484 ? 103.038 50.331 -44.832 1.00 47.12 484 HIS A C 1
ATOM 3625 O O . HIS A 1 484 ? 103.843 51.200 -44.503 1.00 47.12 484 HIS A O 1
ATOM 3631 N N . GLY A 1 485 ? 102.921 49.173 -44.177 1.00 45.66 485 GLY A N 1
ATOM 3632 C CA . GLY A 1 485 ? 103.812 48.730 -43.105 1.00 45.66 485 GLY A CA 1
ATOM 3633 C C . GLY A 1 485 ? 104.770 47.653 -43.608 1.00 45.66 485 GLY A C 1
ATOM 3634 O O . GLY A 1 485 ? 104.331 46.621 -44.109 1.00 45.66 485 GLY A O 1
ATOM 3635 N N . MET A 1 486 ? 106.075 47.884 -43.467 1.00 51.19 486 MET A N 1
ATOM 3636 C CA . MET A 1 486 ? 107.107 46.873 -43.705 1.00 51.19 486 MET A CA 1
ATOM 3637 C C . MET A 1 486 ? 107.621 46.360 -42.359 1.00 51.19 486 MET A C 1
ATOM 3639 O O . MET A 1 486 ? 108.048 47.153 -41.525 1.00 51.19 486 MET A O 1
ATOM 3643 N N . ASN A 1 487 ? 107.605 45.041 -42.160 1.00 43.97 487 ASN A N 1
ATOM 3644 C CA . ASN A 1 487 ? 108.276 44.385 -41.039 1.00 43.97 487 ASN A CA 1
ATOM 3645 C C . ASN A 1 487 ? 109.541 43.684 -41.546 1.00 43.97 487 ASN A C 1
ATOM 3647 O O . ASN A 1 487 ? 109.472 42.815 -42.413 1.00 43.97 487 ASN A O 1
ATOM 3651 N N . LEU A 1 488 ? 110.690 44.077 -40.996 1.00 49.91 488 LEU A N 1
ATOM 3652 C CA . LEU A 1 488 ? 111.988 43.441 -41.210 1.00 49.91 488 LEU A CA 1
ATOM 3653 C C . LEU A 1 488 ? 112.158 42.295 -40.205 1.00 49.91 488 LEU A C 1
ATOM 3655 O O . LEU A 1 488 ? 112.141 42.531 -38.999 1.00 49.91 488 LEU A O 1
ATOM 3659 N N . THR A 1 489 ? 112.403 41.075 -40.682 1.00 44.34 489 THR A N 1
ATOM 3660 C CA . THR A 1 489 ? 112.949 39.987 -39.856 1.00 44.34 489 THR A CA 1
ATOM 3661 C C . THR A 1 489 ? 114.354 39.640 -40.332 1.00 44.34 489 THR A C 1
ATOM 3663 O O . THR A 1 489 ? 114.541 39.084 -41.411 1.00 44.34 489 THR A O 1
ATOM 3666 N N . SER A 1 490 ? 115.337 39.984 -39.499 1.00 41.53 490 SER A N 1
ATOM 3667 C CA . SER A 1 490 ? 116.730 39.543 -39.570 1.00 41.53 490 SER A CA 1
ATOM 3668 C C . SER A 1 490 ? 116.869 38.223 -38.806 1.00 41.53 490 SER A C 1
ATOM 3670 O O . SER A 1 490 ? 116.704 38.205 -37.586 1.00 41.53 490 SER A O 1
ATOM 3672 N N . GLN A 1 491 ? 117.197 37.130 -39.499 1.00 45.72 491 GLN A N 1
ATOM 3673 C CA . GLN A 1 491 ? 117.759 35.926 -38.885 1.00 45.72 491 GLN A CA 1
ATOM 3674 C C . GLN A 1 491 ? 119.001 35.525 -39.689 1.00 45.72 491 GLN A C 1
ATOM 3676 O O . GLN A 1 491 ? 118.911 35.095 -40.836 1.00 45.72 491 GLN A O 1
ATOM 3681 N N . GLY A 1 492 ? 120.166 35.778 -39.092 1.00 40.19 492 GLY A N 1
ATOM 3682 C CA . GLY A 1 492 ? 121.482 35.465 -39.632 1.00 40.19 492 GLY A CA 1
ATOM 3683 C C . GLY A 1 492 ? 121.972 34.080 -39.205 1.00 40.19 492 GLY A C 1
ATOM 3684 O O . GLY A 1 492 ? 121.604 33.574 -38.146 1.00 40.19 492 GLY A O 1
ATOM 3685 N N . GLY A 1 493 ? 122.847 33.511 -40.037 1.00 41.97 493 GLY A N 1
ATOM 3686 C CA . GLY A 1 493 ? 123.604 32.286 -39.795 1.00 41.97 493 GLY A CA 1
ATOM 3687 C C . GLY A 1 493 ? 124.809 32.183 -40.743 1.00 41.97 493 GLY A C 1
ATOM 3688 O O . GLY A 1 493 ? 124.742 31.500 -41.752 1.00 41.97 493 GLY A O 1
ATOM 3689 N N . ASN A 1 494 ? 125.887 32.884 -40.376 1.00 42.25 494 ASN A N 1
ATOM 3690 C CA . ASN A 1 494 ? 127.311 32.512 -40.445 1.00 42.25 494 ASN A CA 1
ATOM 3691 C C . ASN A 1 494 ? 128.033 32.276 -41.797 1.00 42.25 494 ASN A C 1
ATOM 3693 O O . ASN A 1 494 ? 128.082 31.159 -42.296 1.00 42.25 494 ASN A O 1
ATOM 3697 N N . SER A 1 495 ? 128.837 33.268 -42.213 1.00 37.69 495 SER A N 1
ATOM 3698 C CA . SER A 1 495 ? 130.303 33.113 -42.348 1.00 37.69 495 SER A CA 1
ATOM 3699 C C . SER A 1 495 ? 130.986 34.487 -42.420 1.00 37.69 495 SER A C 1
ATOM 3701 O O . SER A 1 495 ? 131.035 35.116 -43.472 1.00 37.69 495 SER A O 1
ATOM 3703 N N . ASN A 1 496 ? 131.511 34.941 -41.281 1.00 39.94 496 ASN A N 1
ATOM 3704 C CA . ASN A 1 496 ? 132.494 36.024 -41.192 1.00 39.94 496 ASN A CA 1
ATOM 3705 C C . ASN A 1 496 ? 133.896 35.438 -41.452 1.00 39.94 496 ASN A C 1
ATOM 3707 O O . ASN A 1 496 ? 134.187 34.357 -40.932 1.00 39.94 496 ASN A O 1
ATOM 3711 N N . PRO A 1 497 ? 134.815 36.191 -42.072 1.00 41.31 497 PRO A N 1
ATOM 3712 C CA . PRO A 1 497 ? 136.161 36.295 -41.548 1.00 41.31 497 PRO A CA 1
ATOM 3713 C C . PRO A 1 497 ? 136.395 37.710 -40.999 1.00 41.31 497 PRO A C 1
ATOM 3715 O O . PRO A 1 497 ? 136.156 38.704 -41.673 1.00 41.31 497 PRO A O 1
ATOM 3718 N N . ALA A 1 498 ? 136.951 37.730 -39.788 1.00 36.25 498 ALA A N 1
ATOM 3719 C CA . ALA A 1 498 ? 137.757 38.796 -39.186 1.00 36.25 498 ALA A CA 1
ATOM 3720 C C . ALA A 1 498 ? 137.069 40.009 -38.506 1.00 36.25 498 ALA A C 1
ATOM 3722 O O . ALA A 1 498 ? 136.458 40.857 -39.143 1.00 36.25 498 ALA A O 1
ATOM 3723 N N . GLY A 1 499 ? 137.341 40.114 -37.190 1.00 38.72 499 GLY A N 1
ATOM 3724 C CA . GLY A 1 499 ? 137.367 41.342 -36.367 1.00 38.72 499 GLY A CA 1
ATOM 3725 C C . GLY A 1 499 ? 136.055 41.673 -35.641 1.00 38.72 499 GLY A C 1
ATOM 3726 O O . GLY A 1 499 ? 135.187 42.291 -36.233 1.00 38.72 499 GLY A O 1
ATOM 3727 N N . ALA A 1 500 ? 135.753 41.216 -34.415 1.00 37.38 500 ALA A N 1
ATOM 3728 C CA . ALA A 1 500 ? 136.353 41.586 -33.114 1.00 37.38 500 ALA A CA 1
ATOM 3729 C C . ALA A 1 500 ? 136.503 43.118 -32.971 1.00 37.38 500 ALA A C 1
ATOM 3731 O O . ALA A 1 500 ? 137.370 43.688 -33.618 1.00 37.38 500 ALA A O 1
ATOM 3732 N N . VAL A 1 501 ? 135.602 43.855 -32.304 1.00 37.31 501 VAL A N 1
ATOM 3733 C CA . VAL A 1 501 ? 135.457 44.209 -30.855 1.00 37.31 501 VAL A CA 1
ATOM 3734 C C . VAL A 1 501 ? 135.404 45.757 -30.828 1.00 37.31 501 VAL A C 1
ATOM 3736 O O . VAL A 1 501 ? 136.102 46.369 -31.619 1.00 37.31 501 VAL A O 1
ATOM 3739 N N . ALA A 1 502 ? 134.678 46.535 -30.026 1.00 34.81 502 ALA A N 1
ATOM 3740 C CA . ALA A 1 502 ? 133.653 46.387 -29.005 1.00 34.81 502 ALA A CA 1
ATOM 3741 C C . ALA A 1 502 ? 133.032 47.798 -28.775 1.00 34.81 502 ALA A C 1
ATOM 3743 O O . ALA A 1 502 ? 133.673 48.803 -29.069 1.00 34.81 502 ALA A O 1
ATOM 3744 N N . SER A 1 503 ? 131.870 47.846 -28.115 1.00 35.03 503 SER A N 1
ATOM 3745 C CA . SER A 1 503 ? 131.432 48.928 -27.203 1.00 35.03 503 SER A CA 1
ATOM 3746 C C . SER A 1 503 ? 130.775 50.220 -27.734 1.00 35.03 503 SER A C 1
ATOM 3748 O O . SER A 1 503 ? 131.395 51.039 -28.398 1.00 35.03 503 SER A O 1
ATOM 3750 N N . ALA A 1 504 ? 129.588 50.452 -27.153 1.00 35.78 504 ALA A N 1
ATOM 3751 C CA . ALA A 1 504 ? 128.990 51.722 -26.720 1.00 35.78 504 ALA A CA 1
ATOM 3752 C C . ALA A 1 504 ? 128.342 52.657 -27.758 1.00 35.78 504 ALA A C 1
ATOM 3754 O O . ALA A 1 504 ? 128.939 53.038 -28.755 1.00 35.78 504 ALA A O 1
ATOM 3755 N N . GLY A 1 505 ? 127.143 53.146 -27.415 1.00 35.34 505 GLY A N 1
ATOM 3756 C CA . GLY A 1 505 ? 126.650 54.410 -27.961 1.00 35.34 505 GLY A CA 1
ATOM 3757 C C . GLY A 1 505 ? 125.136 54.551 -28.015 1.00 35.34 505 GLY A C 1
ATOM 3758 O O . GLY A 1 505 ? 124.495 54.115 -28.957 1.00 35.34 505 GLY A O 1
ATOM 3759 N N . TYR A 1 506 ? 124.602 55.197 -26.987 1.00 36.97 506 TYR A N 1
ATOM 3760 C CA . TYR A 1 506 ? 123.300 55.849 -26.885 1.00 36.97 506 TYR A CA 1
ATOM 3761 C C . TYR A 1 506 ? 122.730 56.528 -28.151 1.00 36.97 506 TYR A C 1
ATOM 3763 O O . TYR A 1 506 ? 123.456 57.027 -29.002 1.00 36.97 506 TYR A O 1
ATOM 3771 N N . ASN A 1 507 ? 121.410 56.740 -28.055 1.00 37.59 507 ASN A N 1
ATOM 3772 C CA . ASN A 1 507 ? 120.605 57.859 -28.566 1.00 37.59 507 ASN A CA 1
ATOM 3773 C C . ASN A 1 507 ? 120.010 57.794 -29.980 1.00 37.59 507 ASN A C 1
ATOM 3775 O O . ASN A 1 507 ? 120.655 58.047 -30.989 1.00 37.59 507 ASN A O 1
ATOM 3779 N N . TRP A 1 508 ? 118.687 57.586 -29.971 1.00 36.22 508 TRP A N 1
ATOM 3780 C CA . TRP A 1 508 ? 117.675 58.524 -30.473 1.00 36.22 508 TRP A CA 1
ATOM 3781 C C . TRP A 1 508 ? 118.135 59.453 -31.596 1.00 36.22 508 TRP A C 1
ATOM 3783 O O . TRP A 1 508 ? 118.817 60.433 -31.329 1.00 36.22 508 TRP A O 1
ATOM 3793 N N . THR A 1 509 ? 117.646 59.227 -32.814 1.00 35.47 509 THR A N 1
ATOM 3794 C CA . THR A 1 509 ? 117.206 60.324 -33.687 1.00 35.47 509 THR A CA 1
ATOM 3795 C C . THR A 1 509 ? 116.256 59.809 -34.772 1.00 35.47 509 THR A C 1
ATOM 3797 O O . THR A 1 509 ? 116.589 58.925 -35.551 1.00 35.47 509 THR A O 1
ATOM 3800 N N . GLY A 1 510 ? 115.073 60.423 -34.841 1.00 41.19 510 GLY A N 1
ATOM 3801 C CA . GLY A 1 510 ? 114.462 60.774 -36.123 1.00 41.19 510 GLY A CA 1
ATOM 3802 C C . GLY A 1 510 ? 113.574 59.739 -36.811 1.00 41.19 510 GLY A C 1
ATOM 3803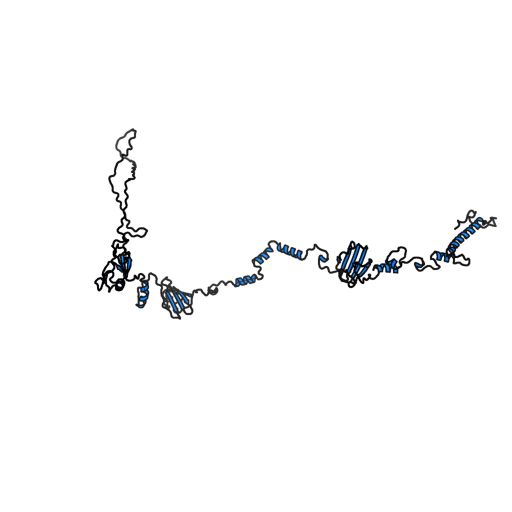 O O . GLY A 1 510 ? 113.902 59.264 -37.892 1.00 41.19 510 GLY A O 1
ATOM 3804 N N . TYR A 1 511 ? 112.375 59.510 -36.272 1.00 40.50 511 TYR A N 1
ATOM 3805 C CA . TYR A 1 511 ? 111.217 59.178 -37.107 1.00 40.50 511 TYR A CA 1
ATOM 3806 C C . TYR A 1 511 ? 110.795 60.452 -37.856 1.00 40.50 511 TYR A C 1
ATOM 3808 O O . TYR A 1 511 ? 110.261 61.377 -37.248 1.00 40.50 511 TYR A O 1
ATOM 3816 N N . ASN A 1 512 ? 111.081 60.525 -39.156 1.00 42.16 512 ASN A N 1
ATOM 3817 C CA . ASN A 1 512 ? 110.599 61.589 -40.038 1.00 42.16 512 ASN A CA 1
ATOM 3818 C C . ASN A 1 512 ? 110.040 60.973 -41.333 1.00 42.16 512 ASN A C 1
ATOM 3820 O O . ASN A 1 512 ? 110.775 60.853 -42.315 1.00 42.16 512 ASN A O 1
ATOM 3824 N N . PRO A 1 513 ? 108.764 60.552 -41.375 1.00 48.25 513 PRO A N 1
ATOM 3825 C CA . PRO A 1 513 ? 108.088 60.338 -42.642 1.00 48.25 513 PRO A CA 1
ATOM 3826 C C . PRO A 1 513 ? 107.790 61.713 -43.246 1.00 48.25 513 PRO A C 1
ATOM 3828 O O . PRO A 1 513 ? 106.795 62.360 -42.924 1.00 48.25 513 PRO A O 1
ATOM 3831 N N . SER A 1 514 ? 108.689 62.179 -44.110 1.00 39.81 514 SER A N 1
ATOM 3832 C CA . SER A 1 514 ? 108.413 63.339 -44.951 1.00 39.81 514 SER A CA 1
ATOM 3833 C C . SER A 1 514 ? 107.239 63.010 -45.886 1.00 39.81 514 SER A C 1
ATOM 3835 O O . SER A 1 514 ? 107.268 61.963 -46.539 1.00 39.81 514 SER A O 1
ATOM 3837 N N . PRO A 1 515 ? 106.203 63.862 -45.965 1.00 47.41 515 PRO A N 1
ATOM 3838 C CA . PRO A 1 515 ? 105.104 63.672 -46.900 1.00 47.41 515 PRO A CA 1
ATOM 3839 C C . PRO A 1 515 ? 105.631 63.824 -48.331 1.00 47.41 515 PRO A C 1
ATOM 3841 O O . PRO A 1 515 ? 106.002 64.918 -48.748 1.00 47.41 515 PRO A O 1
ATOM 3844 N N . MET A 1 516 ? 105.672 62.725 -49.086 1.00 49.94 516 MET A N 1
ATOM 3845 C CA . MET A 1 516 ? 105.869 62.781 -50.534 1.00 49.94 516 MET A CA 1
ATOM 3846 C C . MET A 1 516 ? 104.534 63.170 -51.171 1.00 49.94 516 MET A C 1
ATOM 3848 O O . MET A 1 516 ? 103.569 62.409 -51.185 1.00 49.94 516 MET A O 1
ATOM 3852 N N . ASN A 1 517 ? 104.476 64.419 -51.604 1.00 48.47 517 ASN A N 1
ATOM 3853 C CA . ASN A 1 517 ? 103.335 65.103 -52.177 1.00 48.47 517 ASN A CA 1
ATOM 3854 C C . ASN A 1 517 ? 103.098 64.728 -53.650 1.00 48.47 517 ASN A C 1
ATOM 3856 O O . ASN A 1 517 ? 104.022 64.690 -54.455 1.00 48.47 517 ASN A O 1
ATOM 3860 N N . ILE A 1 518 ? 101.806 64.571 -53.959 1.00 42.12 518 ILE A N 1
ATOM 3861 C CA . ILE A 1 518 ? 101.155 64.550 -55.279 1.00 42.12 518 ILE A CA 1
ATOM 3862 C C . ILE A 1 518 ? 101.550 63.371 -56.183 1.00 42.12 518 ILE A C 1
ATOM 3864 O O . ILE A 1 518 ? 102.503 63.410 -56.958 1.00 42.12 518 ILE A O 1
ATOM 3868 N N . ALA A 1 519 ? 100.702 62.337 -56.164 1.00 51.38 519 ALA A N 1
ATOM 3869 C CA . ALA A 1 519 ? 100.500 61.516 -57.349 1.00 51.38 519 ALA A CA 1
ATOM 3870 C C . ALA A 1 519 ? 99.836 62.401 -58.416 1.00 51.38 519 ALA A C 1
ATOM 3872 O O . ALA A 1 519 ? 98.740 62.923 -58.207 1.00 51.38 519 ALA A O 1
ATOM 3873 N N . GLY A 1 520 ? 100.549 62.613 -59.525 1.00 50.53 520 GLY A N 1
ATOM 3874 C CA . GLY A 1 520 ? 100.060 63.338 -60.693 1.00 50.53 520 GLY A CA 1
ATOM 3875 C C . GLY A 1 520 ? 98.777 62.730 -61.260 1.00 50.53 520 GLY A C 1
ATOM 3876 O O . GLY A 1 520 ? 98.436 61.582 -60.969 1.00 50.53 520 GLY A O 1
ATOM 3877 N N . ALA A 1 521 ? 98.070 63.540 -62.054 1.00 45.12 521 ALA A N 1
ATOM 3878 C CA . ALA A 1 521 ? 96.778 63.221 -62.648 1.00 45.12 521 ALA A CA 1
ATOM 3879 C C . ALA A 1 521 ? 96.726 61.774 -63.153 1.00 45.12 521 ALA A C 1
ATOM 3881 O O . ALA A 1 521 ? 97.435 61.397 -64.086 1.00 45.12 521 ALA A O 1
ATOM 3882 N N . HIS A 1 522 ? 95.864 60.977 -62.537 1.00 51.75 522 HIS A N 1
ATOM 3883 C CA . HIS A 1 522 ? 95.480 59.684 -63.064 1.00 51.75 522 HIS A CA 1
ATOM 3884 C C . HIS A 1 522 ? 93.988 59.735 -63.360 1.00 51.75 522 HIS A C 1
ATOM 3886 O O . HIS A 1 522 ? 93.207 60.362 -62.645 1.00 51.75 522 HIS A O 1
ATOM 3892 N N . THR A 1 523 ? 93.593 59.126 -64.466 1.00 43.34 523 THR A N 1
ATOM 3893 C CA . THR A 1 523 ? 92.195 59.022 -64.851 1.00 43.34 523 THR A CA 1
ATOM 3894 C C . THR A 1 523 ? 91.577 57.826 -64.142 1.00 43.34 523 THR A C 1
ATOM 3896 O O . THR A 1 523 ? 92.089 56.708 -64.215 1.00 43.34 523 THR A O 1
ATOM 3899 N N . HIS A 1 524 ? 90.429 58.026 -63.500 1.00 44.81 524 HIS A N 1
ATOM 3900 C CA . HIS A 1 524 ? 89.532 56.907 -63.257 1.00 44.81 524 HIS A CA 1
ATOM 3901 C C . HIS A 1 524 ? 88.855 56.579 -64.586 1.00 44.81 524 HIS A C 1
ATOM 3903 O O . HIS A 1 524 ? 88.034 57.349 -65.083 1.00 44.81 524 HIS A O 1
ATOM 3909 N N . ASN A 1 525 ? 89.186 55.429 -65.171 1.00 43.88 525 ASN A N 1
ATOM 3910 C CA . ASN A 1 525 ? 88.310 54.838 -66.171 1.00 43.88 525 ASN A CA 1
ATOM 3911 C C . ASN A 1 525 ? 87.024 54.435 -65.451 1.00 43.88 525 ASN A C 1
ATOM 3913 O O . ASN A 1 525 ? 86.952 53.358 -64.857 1.00 43.88 525 ASN A O 1
ATOM 3917 N N . ILE A 1 526 ? 86.002 55.289 -65.498 1.00 49.69 526 ILE A N 1
ATOM 3918 C CA . ILE A 1 526 ? 84.646 54.844 -65.198 1.00 49.69 526 ILE A CA 1
ATOM 3919 C C . ILE A 1 526 ? 84.242 53.946 -66.360 1.00 49.69 526 ILE A C 1
ATOM 3921 O O . ILE A 1 526 ? 83.755 54.390 -67.397 1.00 49.69 526 ILE A O 1
ATOM 3925 N N . THR A 1 527 ? 84.494 52.654 -66.194 1.00 48.66 527 THR A N 1
ATOM 3926 C CA . THR A 1 527 ? 83.888 51.650 -67.053 1.00 48.66 527 THR A CA 1
ATOM 3927 C C . THR A 1 527 ? 82.442 51.533 -66.596 1.00 48.66 527 THR A C 1
ATOM 3929 O O . THR A 1 527 ? 82.158 50.884 -65.589 1.00 48.66 527 THR A O 1
ATOM 3932 N N . VAL A 1 528 ? 81.514 52.174 -67.311 1.00 48.16 528 VAL A N 1
ATOM 3933 C CA . VAL A 1 528 ? 80.107 51.778 -67.221 1.00 48.16 528 VAL A CA 1
ATOM 3934 C C . VAL A 1 528 ? 80.022 50.411 -67.882 1.00 48.16 528 VAL A C 1
ATOM 3936 O O . VAL A 1 528 ? 79.844 50.291 -69.093 1.00 48.16 528 VAL A O 1
ATOM 3939 N N . ASN A 1 529 ? 80.196 49.363 -67.082 1.00 47.53 529 ASN A N 1
ATOM 3940 C CA . ASN A 1 529 ? 79.808 48.026 -67.487 1.00 47.53 529 ASN A CA 1
ATOM 3941 C C . ASN A 1 529 ? 78.283 48.026 -67.574 1.00 47.53 529 ASN A C 1
ATOM 3943 O O . ASN A 1 529 ? 77.594 47.756 -66.592 1.00 47.53 529 ASN A O 1
ATOM 3947 N N . ILE A 1 530 ? 77.742 48.337 -68.754 1.00 53.78 530 ILE A N 1
ATOM 3948 C CA . ILE A 1 530 ? 76.399 47.877 -69.083 1.00 53.78 530 ILE A CA 1
ATOM 3949 C C . ILE A 1 530 ? 76.523 46.359 -69.104 1.00 53.78 530 ILE A C 1
ATOM 3951 O O . ILE A 1 530 ? 77.056 45.785 -70.054 1.00 53.78 530 ILE A O 1
ATOM 3955 N N . GLN A 1 531 ? 76.094 45.702 -68.028 1.00 44.91 531 GLN A N 1
ATOM 3956 C CA . GLN A 1 531 ? 75.914 44.261 -68.051 1.00 44.91 531 GLN A CA 1
ATOM 3957 C C . GLN A 1 531 ? 74.896 43.957 -69.152 1.00 44.91 531 GLN A C 1
ATOM 3959 O O . GLN A 1 531 ? 73.691 44.080 -68.963 1.00 44.91 531 GLN A O 1
ATOM 3964 N N . ALA A 1 532 ? 75.383 43.533 -70.317 1.00 51.75 532 ALA A N 1
ATOM 3965 C CA . ALA A 1 532 ? 74.566 42.955 -71.379 1.00 51.75 532 ALA A CA 1
ATOM 3966 C C . ALA A 1 532 ? 74.099 41.526 -71.030 1.00 51.75 532 ALA A C 1
ATOM 3968 O O . ALA A 1 532 ? 73.689 40.761 -71.896 1.00 51.75 532 ALA A O 1
ATOM 3969 N N . THR A 1 533 ? 74.160 41.157 -69.752 1.00 49.84 533 THR A N 1
ATOM 3970 C CA . THR A 1 533 ? 73.549 39.961 -69.187 1.00 49.84 533 THR A CA 1
ATOM 3971 C C . THR A 1 533 ? 72.231 40.380 -68.553 1.00 49.84 533 THR A C 1
ATOM 3973 O O . THR A 1 533 ? 72.229 41.256 -67.690 1.00 49.84 533 THR A O 1
ATOM 3976 N N . GLY A 1 534 ? 71.126 39.791 -69.021 1.00 53.50 534 GLY A N 1
ATOM 3977 C CA . GLY A 1 534 ? 69.768 40.148 -68.617 1.00 53.50 534 GLY A CA 1
ATOM 3978 C C . GLY A 1 534 ? 69.602 40.285 -67.104 1.00 53.50 534 GLY A C 1
ATOM 3979 O O . GLY A 1 534 ? 70.163 39.520 -66.321 1.00 53.50 534 GLY A O 1
ATOM 3980 N N . SER A 1 535 ? 68.838 41.296 -66.702 1.00 47.16 535 SER A N 1
ATOM 3981 C CA . SER A 1 535 ? 68.485 41.518 -65.300 1.00 47.16 535 SER A CA 1
ATOM 3982 C C . SER A 1 535 ? 67.637 40.350 -64.765 1.00 47.16 535 SER A C 1
ATOM 3984 O O . SER A 1 535 ? 66.899 39.746 -65.549 1.00 47.16 535 SER A O 1
ATOM 3986 N N . PRO A 1 536 ? 67.647 40.066 -63.446 1.00 52.50 536 PRO A N 1
ATOM 3987 C CA . PRO A 1 536 ? 66.739 39.102 -62.807 1.00 52.50 536 PRO A CA 1
ATOM 3988 C C . PRO A 1 536 ? 65.235 39.359 -63.055 1.00 52.50 536 PRO A C 1
ATOM 3990 O O . PRO A 1 536 ? 64.419 38.499 -62.746 1.00 52.50 536 PRO A O 1
ATOM 3993 N N . ASN A 1 537 ? 64.865 40.492 -63.670 1.00 50.41 537 ASN A N 1
ATOM 3994 C CA . ASN A 1 537 ? 63.513 40.785 -64.161 1.00 50.41 537 ASN A CA 1
ATOM 3995 C C . ASN A 1 537 ? 63.274 40.407 -65.648 1.00 50.41 537 ASN A C 1
ATOM 3997 O O . ASN A 1 537 ? 62.315 40.887 -66.246 1.00 50.41 537 ASN A O 1
ATOM 4001 N N . ASN A 1 538 ? 64.126 39.573 -66.262 1.00 49.38 538 ASN A N 1
ATOM 4002 C CA . ASN A 1 538 ? 64.010 39.057 -67.642 1.00 49.38 538 ASN A CA 1
ATOM 4003 C C . ASN A 1 538 ? 64.052 40.098 -68.783 1.00 49.38 538 ASN A C 1
ATOM 4005 O O . ASN A 1 538 ? 63.627 39.810 -69.902 1.00 49.38 538 ASN A O 1
ATOM 4009 N N . TYR A 1 539 ? 64.620 41.284 -68.563 1.00 51.75 539 TYR A N 1
ATOM 4010 C CA . TYR A 1 539 ? 64.884 42.228 -69.655 1.00 51.75 539 TYR A CA 1
ATOM 4011 C C . TYR A 1 539 ? 66.194 41.860 -70.358 1.00 51.75 539 TYR A C 1
ATOM 4013 O O . TYR A 1 539 ? 67.274 42.031 -69.785 1.00 51.75 539 TYR A O 1
ATOM 4021 N N . ALA A 1 540 ? 66.120 41.351 -71.590 1.00 52.16 540 ALA A N 1
ATOM 4022 C CA . ALA A 1 540 ? 67.315 41.174 -72.409 1.00 52.16 540 ALA A CA 1
ATOM 4023 C C . ALA A 1 540 ? 67.826 42.545 -72.891 1.00 52.16 540 ALA A C 1
ATOM 4025 O O . ALA A 1 540 ? 67.056 43.396 -73.339 1.00 52.16 540 ALA A O 1
ATOM 4026 N N . SER A 1 541 ? 69.137 42.774 -72.795 1.00 48.50 541 SER A N 1
ATOM 4027 C CA . SER A 1 541 ? 69.759 43.983 -73.340 1.00 48.50 541 SER A CA 1
ATOM 4028 C C . SER A 1 541 ? 69.627 43.975 -74.868 1.00 48.50 541 SER A C 1
ATOM 4030 O O . SER A 1 541 ? 70.067 43.027 -75.516 1.00 48.50 541 SER A O 1
ATOM 4032 N N . GLY A 1 542 ? 68.982 44.995 -75.446 1.00 57.41 542 GLY A N 1
ATOM 4033 C CA . GLY A 1 542 ? 68.789 45.107 -76.897 1.00 57.41 542 GLY A CA 1
ATOM 4034 C C . GLY A 1 542 ? 67.717 44.185 -77.496 1.00 57.41 542 GLY A C 1
ATOM 4035 O O . GLY A 1 542 ? 67.900 43.725 -78.622 1.00 57.41 542 GLY A O 1
ATOM 4036 N N . MET A 1 543 ? 66.616 43.901 -76.778 1.00 59.28 543 MET A N 1
ATOM 4037 C CA . MET A 1 543 ? 65.481 43.130 -77.321 1.00 59.28 543 MET A CA 1
ATOM 4038 C C . MET A 1 543 ? 65.025 43.672 -78.680 1.00 59.28 543 MET A C 1
ATOM 4040 O O . MET A 1 543 ? 64.543 44.799 -78.785 1.00 59.28 543 MET A O 1
ATOM 4044 N N . LYS A 1 544 ? 65.132 42.827 -79.706 1.00 67.06 544 LYS A N 1
ATOM 4045 C CA . LYS A 1 544 ? 64.580 43.074 -81.035 1.00 67.06 544 LYS A CA 1
ATOM 4046 C C . LYS A 1 544 ? 63.268 42.322 -81.167 1.00 67.06 544 LYS A C 1
ATOM 4048 O O . LYS A 1 544 ? 63.238 41.103 -81.010 1.00 67.06 544 LYS A O 1
ATOM 4053 N N . VAL A 1 545 ? 62.195 43.057 -81.436 1.00 74.44 545 VAL A N 1
ATOM 4054 C CA . VAL A 1 545 ? 60.896 42.477 -81.770 1.00 74.44 545 VAL A CA 1
ATOM 4055 C C . VAL A 1 545 ? 60.737 42.568 -83.280 1.00 74.44 545 VAL A C 1
ATOM 4057 O O . VAL A 1 545 ? 60.561 43.654 -83.823 1.00 74.44 545 VAL A O 1
ATOM 4060 N N . THR A 1 546 ? 60.809 41.427 -83.955 1.00 83.31 546 THR A N 1
ATOM 4061 C CA . THR A 1 546 ? 60.487 41.318 -85.375 1.00 83.31 546 THR A CA 1
ATOM 4062 C C . THR A 1 546 ? 58.972 41.249 -85.520 1.00 83.31 546 THR A C 1
ATOM 4064 O O . THR A 1 546 ? 58.324 40.364 -84.958 1.00 83.31 546 THR A O 1
ATOM 4067 N N . ILE A 1 547 ? 58.396 42.183 -86.273 1.00 87.62 547 ILE A N 1
ATOM 4068 C CA . ILE A 1 547 ? 56.964 42.190 -86.565 1.00 87.62 547 ILE A CA 1
ATOM 4069 C C . ILE A 1 547 ? 56.721 41.411 -87.854 1.00 87.62 547 ILE A C 1
ATOM 4071 O O . ILE A 1 547 ? 57.271 41.738 -88.907 1.00 87.62 547 ILE A O 1
ATOM 4075 N N . CYS A 1 548 ? 55.889 40.379 -87.765 1.00 88.62 548 CYS A N 1
ATOM 4076 C CA . CYS A 1 548 ? 55.448 39.596 -88.912 1.00 88.62 548 CYS A CA 1
ATOM 4077 C C . CYS A 1 548 ? 53.945 39.774 -89.148 1.00 88.62 548 CYS A C 1
ATOM 4079 O O . CYS A 1 548 ? 53.222 40.223 -88.260 1.00 88.62 548 CYS A O 1
ATOM 4081 N N . ILE A 1 549 ? 53.475 39.404 -90.333 1.00 90.25 549 ILE A N 1
ATOM 4082 C CA . ILE A 1 549 ? 52.065 39.345 -90.707 1.00 90.25 549 ILE A CA 1
ATOM 4083 C C . ILE A 1 549 ? 51.711 37.923 -91.127 1.00 90.25 549 ILE A C 1
ATOM 4085 O O . ILE A 1 549 ? 52.475 37.275 -91.846 1.00 90.25 549 ILE A O 1
ATOM 4089 N N . ALA A 1 550 ? 50.581 37.424 -90.641 1.00 89.62 550 ALA A N 1
ATOM 4090 C CA . ALA A 1 550 ? 50.093 36.101 -91.004 1.00 89.62 550 ALA A CA 1
ATOM 4091 C C . ALA A 1 550 ? 49.462 36.096 -92.391 1.00 89.62 550 ALA A C 1
ATOM 4093 O O . ALA A 1 550 ? 48.763 37.055 -92.725 1.00 89.62 550 ALA A O 1
ATOM 4094 N N . TYR A 1 551 ? 49.711 35.045 -93.176 1.00 85.12 551 TYR A N 1
ATOM 4095 C CA . TYR A 1 551 ? 49.193 34.896 -94.537 1.00 85.12 551 TYR A CA 1
ATOM 4096 C C . TYR A 1 551 ? 48.321 33.675 -94.758 1.00 85.12 551 TYR A C 1
ATOM 4098 O O . TYR A 1 551 ? 48.486 32.685 -94.009 1.00 85.12 551 TYR A O 1
#

InterPro domains:
  IPR011083 Phage tail collar domain [PF07484] (391-444)
  IPR037053 Phage tail collar domain superfamily [G3DSA:3.90.1340.10] (381-443)